Protein AF-0000000084983631 (afdb_homodimer)

Structure (mmCIF, N/CA/C/O backbone):
data_AF-0000000084983631-model_v1
#
loop_
_entity.id
_entity.type
_entity.pdbx_description
1 polymer 'LysR substrate binding domain protein'
#
loop_
_atom_site.group_PDB
_atom_site.id
_atom_site.type_symbol
_atom_site.label_atom_id
_atom_site.label_alt_id
_atom_site.label_comp_id
_atom_site.label_asym_id
_atom_site.label_entity_id
_atom_site.label_seq_id
_atom_site.pdbx_PDB_ins_code
_atom_site.Cartn_x
_atom_site.Cartn_y
_atom_site.Cartn_z
_atom_site.occupancy
_atom_site.B_iso_or_equiv
_atom_site.auth_seq_id
_atom_site.auth_comp_id
_atom_site.auth_asym_id
_atom_site.auth_atom_id
_atom_site.pdbx_PDB_model_num
ATOM 1 N N . MET A 1 1 ? 26.094 6.797 40.906 1 25.67 1 MET A N 1
ATOM 2 C CA . MET A 1 1 ? 25.297 5.855 40.125 1 25.67 1 MET A CA 1
ATOM 3 C C . MET A 1 1 ? 25.688 5.914 38.656 1 25.67 1 MET A C 1
ATOM 5 O O . MET A 1 1 ? 25.719 6.992 38.062 1 25.67 1 MET A O 1
ATOM 9 N N . THR A 1 2 ? 26.453 5.027 38.125 1 29.31 2 THR A N 1
ATOM 10 C CA . THR A 1 2 ? 27.047 4.898 36.812 1 29.31 2 THR A CA 1
ATOM 11 C C . THR A 1 2 ? 25.953 4.863 35.719 1 29.31 2 THR A C 1
ATOM 13 O O . THR A 1 2 ? 25.047 4.035 35.781 1 29.31 2 THR A O 1
ATOM 16 N N . GLN A 1 3 ? 25.594 6.031 35.375 1 38.25 3 GLN A N 1
ATOM 17 C CA . GLN A 1 3 ? 24.562 6.105 34.312 1 38.25 3 GLN A CA 1
ATOM 18 C C . GLN A 1 3 ? 24.781 5.035 33.25 1 38.25 3 GLN A C 1
ATOM 20 O O . GLN A 1 3 ? 25.922 4.801 32.844 1 38.25 3 GLN A O 1
ATOM 25 N N . PRO A 1 4 ? 23.859 4.098 33.125 1 42.88 4 PRO A N 1
ATOM 26 C CA . PRO A 1 4 ? 24.047 3.035 32.125 1 42.88 4 PRO A CA 1
ATOM 27 C C . PRO A 1 4 ? 24.625 3.549 30.812 1 42.88 4 PRO A C 1
ATOM 29 O O . PRO A 1 4 ? 24.406 4.707 30.453 1 42.88 4 PRO A O 1
ATOM 32 N N . PRO A 1 5 ? 25.578 2.789 30.281 1 44.34 5 PRO A N 1
ATOM 33 C CA . PRO A 1 5 ? 26.344 3.15 29.078 1 44.34 5 PRO A CA 1
ATOM 34 C C . PRO A 1 5 ? 25.469 3.754 27.984 1 44.34 5 PRO A C 1
ATOM 36 O O . PRO A 1 5 ? 25.875 4.715 27.312 1 44.34 5 PRO A O 1
ATOM 39 N N . LEU A 1 6 ? 24.344 3.23 27.828 1 42 6 LEU A N 1
ATOM 40 C CA . LEU A 1 6 ? 23.484 3.77 26.797 1 42 6 LEU A CA 1
ATOM 41 C C . LEU A 1 6 ? 23.047 5.195 27.125 1 42 6 LEU A C 1
ATOM 43 O O . LEU A 1 6 ? 23.016 6.059 26.25 1 42 6 LEU A O 1
ATOM 47 N N . SER A 1 7 ? 22.719 5.398 28.344 1 44.88 7 SER A N 1
ATOM 48 C CA . SER A 1 7 ? 22.312 6.734 28.766 1 44.88 7 SER A CA 1
ATOM 49 C C . SER A 1 7 ? 23.438 7.742 28.578 1 44.88 7 SER A C 1
ATOM 51 O O . SER A 1 7 ? 23.203 8.859 28.109 1 44.88 7 SER A O 1
ATOM 53 N N . ARG A 1 8 ? 24.594 7.387 28.906 1 49.16 8 ARG A N 1
ATOM 54 C CA . ARG A 1 8 ? 25.766 8.242 28.719 1 49.16 8 ARG A CA 1
ATOM 55 C C . ARG A 1 8 ? 26.047 8.484 27.234 1 49.16 8 ARG A C 1
ATOM 57 O O . ARG A 1 8 ? 26.359 9.602 26.828 1 49.16 8 ARG A O 1
ATOM 64 N N . GLN A 1 9 ? 25.922 7.484 26.562 1 46.5 9 GLN A N 1
ATOM 65 C CA . GLN A 1 9 ? 26.141 7.613 25.125 1 46.5 9 GLN A CA 1
ATOM 66 C C . GLN A 1 9 ? 25.109 8.547 24.484 1 46.5 9 GLN A C 1
ATOM 68 O O . GLN A 1 9 ? 25.453 9.344 23.609 1 46.5 9 GLN A O 1
ATOM 73 N N . LEU A 1 10 ? 23.953 8.391 24.938 1 49.41 10 LEU A N 1
ATOM 74 C CA . LEU A 1 10 ? 22.922 9.281 24.438 1 49.41 10 LEU A CA 1
ATOM 75 C C . LEU A 1 10 ? 23.156 10.719 24.875 1 49.41 10 LEU A C 1
ATOM 77 O O . LEU A 1 10 ? 22.938 11.656 24.109 1 49.41 10 LEU A O 1
ATOM 81 N N . LYS A 1 11 ? 23.578 10.797 26.109 1 55.84 11 LYS A N 1
ATOM 82 C CA . LYS A 1 11 ? 23.953 12.125 26.609 1 55.84 11 LYS A CA 1
ATOM 83 C C . LYS A 1 11 ? 25.125 12.695 25.828 1 55.84 11 LYS A C 1
ATOM 85 O O . LYS A 1 11 ? 25.156 13.883 25.516 1 55.84 11 LYS A O 1
ATOM 90 N N . ASP A 1 12 ? 26.047 11.867 25.625 1 52.22 12 ASP A N 1
ATOM 91 C CA . ASP A 1 12 ? 27.188 12.289 24.797 1 52.22 12 ASP A CA 1
ATOM 92 C C . ASP A 1 12 ? 26.734 12.68 23.391 1 52.22 12 ASP A C 1
ATOM 94 O O . ASP A 1 12 ? 27.219 13.664 22.828 1 52.22 12 ASP A O 1
ATOM 98 N N . LEU A 1 13 ? 25.859 11.906 22.891 1 48.16 13 LEU A N 1
ATOM 99 C CA . LEU A 1 13 ? 25.297 12.242 21.578 1 48.16 13 LEU A CA 1
ATOM 100 C C . LEU A 1 13 ? 24.516 13.547 21.641 1 48.16 13 LEU A C 1
ATOM 102 O O . LEU A 1 13 ? 24.609 14.383 20.734 1 48.16 13 LEU A O 1
ATOM 106 N N . GLU A 1 14 ? 23.766 13.68 22.719 1 54.22 14 GLU A N 1
ATOM 107 C CA . GLU A 1 14 ? 23.047 14.938 22.906 1 54.22 14 GLU A CA 1
ATOM 108 C C . GLU A 1 14 ? 24.016 16.109 22.984 1 54.22 14 GLU A C 1
ATOM 110 O O . GLU A 1 14 ? 23.766 17.172 22.406 1 54.22 14 GLU A O 1
ATOM 115 N N . ASN A 1 15 ? 25.078 15.914 23.672 1 54.97 15 ASN A N 1
ATOM 116 C CA . ASN A 1 15 ? 26.109 16.938 23.781 1 54.97 15 ASN A CA 1
ATOM 117 C C . ASN A 1 15 ? 26.766 17.203 22.422 1 54.97 15 ASN A C 1
ATOM 119 O O . ASN A 1 15 ? 27.031 18.359 22.078 1 54.97 15 ASN A O 1
ATOM 123 N N . GLU A 1 16 ? 26.906 16.203 21.844 1 48.66 16 GLU A N 1
ATOM 124 C CA . GLU A 1 16 ? 27.562 16.328 20.547 1 48.66 16 GLU A CA 1
ATOM 125 C C . GLU A 1 16 ? 26.672 17.031 19.531 1 48.66 16 GLU A C 1
ATOM 127 O O . GLU A 1 16 ? 27.156 17.828 18.719 1 48.66 16 GLU A O 1
ATOM 132 N N . VAL A 1 17 ? 25.438 16.734 19.656 1 47.69 17 VAL A N 1
ATOM 133 C CA . VAL A 1 17 ? 24.531 17.297 18.672 1 47.69 17 VAL A CA 1
ATOM 134 C C . VAL A 1 17 ? 23.922 18.594 19.188 1 47.69 17 VAL A C 1
ATOM 136 O O . VAL A 1 17 ? 23.359 19.375 18.422 1 47.69 17 VAL A O 1
ATOM 139 N N . GLY A 1 18 ? 24.25 18.875 20.453 1 50.62 18 GLY A N 1
ATOM 140 C CA . GLY A 1 18 ? 23.797 20.094 21.094 1 50.62 18 GLY A CA 1
ATOM 141 C C . GLY A 1 18 ? 22.281 20.141 21.281 1 50.62 18 GLY A C 1
ATOM 142 O O . GLY A 1 18 ? 21.688 21.219 21.344 1 50.62 18 GLY A O 1
ATOM 143 N N . LYS A 1 19 ? 21.719 19.062 21.016 1 52.47 19 LYS A N 1
ATOM 144 C CA . LYS A 1 19 ? 20.266 18.969 21.188 1 52.47 19 LYS A CA 1
ATOM 145 C C . LYS A 1 19 ? 19.906 17.844 22.172 1 52.47 19 LYS A C 1
ATOM 147 O O . LYS A 1 19 ? 20.594 16.828 22.234 1 52.47 19 LYS A O 1
ATOM 152 N N . GLN A 1 20 ? 19 18.266 23.031 1 55.25 20 GLN A N 1
ATOM 153 C CA . GLN A 1 20 ? 18.438 17.219 23.891 1 55.25 20 GLN A CA 1
ATOM 154 C C . GLN A 1 20 ? 17.625 16.219 23.078 1 55.25 20 GLN A C 1
ATOM 156 O O . GLN A 1 20 ? 16.781 16.625 22.266 1 55.25 20 GLN A O 1
ATOM 161 N N . LEU A 1 21 ? 18.031 15.008 23.047 1 50.16 21 LEU A N 1
ATOM 162 C CA . LEU A 1 21 ? 17.391 13.953 22.266 1 50.16 21 LEU A CA 1
ATOM 163 C C . LEU A 1 21 ? 16.359 13.195 23.109 1 50.16 21 LEU A C 1
ATOM 165 O O . LEU A 1 21 ? 15.43 12.602 22.562 1 50.16 21 LEU A O 1
ATOM 169 N N . LEU A 1 22 ? 16.641 13.281 24.438 1 52.72 22 LEU A N 1
ATOM 170 C CA . LEU A 1 22 ? 15.758 12.602 25.391 1 52.72 22 LEU A CA 1
ATOM 171 C C . LEU A 1 22 ? 15.242 13.562 26.453 1 52.72 22 LEU A C 1
ATOM 173 O O . LEU A 1 22 ? 15.977 14.453 26.891 1 52.72 22 LEU A O 1
ATOM 177 N N . ILE A 1 23 ? 13.914 13.664 26.594 1 52.19 23 ILE A N 1
ATOM 178 C CA . ILE A 1 23 ? 13.391 14.32 27.797 1 52.19 23 ILE A CA 1
ATOM 179 C C . ILE A 1 23 ? 13.25 13.305 28.922 1 52.19 23 ILE A C 1
ATOM 181 O O . ILE A 1 23 ? 12.578 12.281 28.766 1 52.19 23 ILE A O 1
ATOM 185 N N . ARG A 1 24 ? 14.211 13.367 29.75 1 45.34 24 ARG A N 1
ATOM 186 C CA . ARG A 1 24 ? 14.234 12.461 30.891 1 45.34 24 ARG A CA 1
ATOM 187 C C . ARG A 1 24 ? 13.328 12.977 32 1 45.34 24 ARG A C 1
ATOM 189 O O . ARG A 1 24 ? 13.477 14.117 32.469 1 45.34 24 ARG A O 1
ATOM 196 N N . GLY A 1 25 ? 12.102 12.633 31.922 1 45.28 25 GLY A N 1
ATOM 197 C CA . GLY A 1 25 ? 11.32 12.867 33.125 1 45.28 25 GLY A CA 1
ATOM 198 C C . GLY A 1 25 ? 11.539 11.797 34.188 1 45.28 25 GLY A C 1
ATOM 199 O O . GLY A 1 25 ? 12.297 10.852 33.969 1 45.28 25 GLY A O 1
ATOM 200 N N . SER A 1 26 ? 11.141 11.945 35.469 1 47.62 26 SER A N 1
ATOM 201 C CA . SER A 1 26 ? 11.328 11.039 36.594 1 47.62 26 SER A CA 1
ATOM 202 C C . SER A 1 26 ? 11 9.602 36.219 1 47.62 26 SER A C 1
ATOM 204 O O . SER A 1 26 ? 11.656 8.664 36.688 1 47.62 26 SER A O 1
ATOM 206 N N . LYS A 1 27 ? 9.945 9.234 35.438 1 44.19 27 LYS A N 1
ATOM 207 C CA . LYS A 1 27 ? 9.484 7.871 35.188 1 44.19 27 LYS A CA 1
ATOM 208 C C . LYS A 1 27 ? 9.484 7.543 33.719 1 44.19 27 LYS A C 1
ATOM 210 O O . LYS A 1 27 ? 9.297 6.391 33.312 1 44.19 27 LYS A O 1
ATOM 215 N N . LYS A 1 28 ? 9.492 8.43 32.844 1 40.28 28 LYS A N 1
ATOM 216 C CA . LYS A 1 28 ? 9.352 8.055 31.453 1 40.28 28 LYS A CA 1
ATOM 217 C C . LYS A 1 28 ? 10.312 8.836 30.578 1 40.28 28 LYS A C 1
ATOM 219 O O . LYS A 1 28 ? 10.469 10.055 30.734 1 40.28 28 LYS A O 1
ATOM 224 N N . VAL A 1 29 ? 11.297 8.078 29.906 1 43.5 29 VAL A N 1
ATOM 225 C CA . VAL A 1 29 ? 12.219 8.672 28.938 1 43.5 29 VAL A CA 1
ATOM 226 C C . VAL A 1 29 ? 11.531 8.805 27.578 1 43.5 29 VAL A C 1
ATOM 228 O O . VAL A 1 29 ? 11.039 7.824 27.031 1 43.5 29 VAL A O 1
ATOM 231 N N . THR A 1 30 ? 11.094 10.023 27.297 1 45.41 30 THR A N 1
ATOM 232 C CA . THR A 1 30 ? 10.469 10.273 26.016 1 45.41 30 THR A CA 1
ATOM 233 C C . THR A 1 30 ? 11.438 10.977 25.062 1 45.41 30 THR A C 1
ATOM 235 O O . THR A 1 30 ? 12.297 11.742 25.5 1 45.41 30 THR A O 1
ATOM 238 N N . LEU A 1 31 ? 11.547 10.539 23.781 1 45.53 31 LEU A N 1
ATOM 239 C CA . LEU A 1 31 ? 12.406 11.188 22.797 1 45.53 31 LEU A CA 1
ATOM 240 C C . LEU A 1 31 ? 11.898 12.586 22.484 1 45.53 31 LEU A C 1
ATOM 242 O O . LEU A 1 31 ? 10.688 12.82 22.406 1 45.53 31 LEU A O 1
ATOM 246 N N . THR A 1 32 ? 12.789 13.539 22.484 1 46.69 32 THR A N 1
ATOM 247 C CA . THR A 1 32 ? 12.484 14.859 21.938 1 46.69 32 THR A CA 1
ATOM 248 C C . THR A 1 32 ? 12.289 14.781 20.438 1 46.69 32 THR A C 1
ATOM 250 O O . THR A 1 32 ? 12.453 13.719 19.828 1 46.69 32 THR A O 1
ATOM 253 N N . GLU A 1 33 ? 11.828 15.797 19.734 1 45.44 33 GLU A N 1
ATOM 254 C CA . GLU A 1 33 ? 11.758 15.891 18.281 1 45.44 33 GLU A CA 1
ATOM 255 C C . GLU A 1 33 ? 13.102 15.547 17.641 1 45.44 33 GLU A C 1
ATOM 257 O O . GLU A 1 33 ? 13.156 14.852 16.625 1 45.44 33 GLU A O 1
ATOM 262 N N . ASP A 1 34 ? 14.109 16.109 18.234 1 47 34 ASP A N 1
ATOM 263 C CA . ASP A 1 34 ? 15.469 15.82 17.766 1 47 34 ASP A CA 1
ATOM 264 C C . ASP A 1 34 ? 15.828 14.352 18 1 47 34 ASP A C 1
ATOM 266 O O . ASP A 1 34 ? 16.516 13.742 17.188 1 47 34 ASP A O 1
ATOM 270 N N . GLY A 1 35 ? 15.375 13.883 19.047 1 44.78 35 GLY A N 1
ATOM 271 C CA . GLY A 1 35 ? 15.57 12.469 19.312 1 44.78 35 GLY A CA 1
ATOM 272 C C . GLY A 1 35 ? 14.883 11.562 18.312 1 44.78 35 GLY A C 1
ATOM 273 O O . GLY A 1 35 ? 15.453 10.562 17.875 1 44.78 35 GLY A O 1
ATOM 274 N N . MET A 1 36 ? 13.766 11.922 17.984 1 44.47 36 MET A N 1
ATOM 275 C CA . MET A 1 36 ? 13.023 11.172 16.969 1 44.47 36 MET A CA 1
ATOM 276 C C . MET A 1 36 ? 13.719 11.242 15.617 1 44.47 36 MET A C 1
ATOM 278 O O . MET A 1 36 ? 13.781 10.242 14.898 1 44.47 36 MET A O 1
ATOM 282 N N . LEU A 1 37 ? 14.18 12.383 15.281 1 47 37 LEU A N 1
ATOM 283 C CA . LEU A 1 37 ? 14.961 12.555 14.062 1 47 37 LEU A CA 1
ATOM 284 C C . LEU A 1 37 ? 16.203 11.672 14.086 1 47 37 LEU A C 1
ATOM 286 O O . LEU A 1 37 ? 16.531 11.016 13.094 1 47 37 LEU A O 1
ATOM 290 N N . LEU A 1 38 ? 16.797 11.672 15.211 1 45.62 38 LEU A N 1
ATOM 291 C CA . LEU A 1 38 ? 17.984 10.836 15.359 1 45.62 38 LEU A CA 1
ATOM 292 C C . LEU A 1 38 ? 17.625 9.359 15.195 1 45.62 38 LEU A C 1
ATOM 294 O O . LEU A 1 38 ? 18.359 8.609 14.539 1 45.62 38 LEU A O 1
ATOM 298 N N . ARG A 1 39 ? 16.578 8.977 15.797 1 43.78 39 ARG A N 1
ATOM 299 C CA . ARG A 1 39 ? 16.125 7.594 15.656 1 43.78 39 ARG A CA 1
ATOM 300 C C . ARG A 1 39 ? 15.852 7.246 14.203 1 43.78 39 ARG A C 1
ATOM 302 O O . ARG A 1 39 ? 16.312 6.211 13.711 1 43.78 39 ARG A O 1
ATOM 309 N N . LYS A 1 40 ? 15.125 8.094 13.602 1 48.56 40 LYS A N 1
ATOM 310 C CA . LYS A 1 40 ? 14.844 7.883 12.188 1 48.56 40 LYS A CA 1
ATOM 311 C C . LYS A 1 40 ? 16.141 7.762 11.383 1 48.56 40 LYS A C 1
ATOM 313 O O . LYS A 1 40 ? 16.281 6.848 10.57 1 48.56 40 LYS A O 1
ATOM 318 N N . ARG A 1 41 ? 17 8.68 11.555 1 47.66 41 ARG A N 1
ATOM 319 C CA . ARG A 1 41 ? 18.266 8.68 10.836 1 47.66 41 ARG A CA 1
ATOM 320 C C . ARG A 1 41 ? 19.094 7.441 11.188 1 47.66 41 ARG A C 1
ATOM 322 O O . ARG A 1 41 ? 19.734 6.855 10.32 1 47.66 41 ARG A O 1
ATOM 329 N N . ALA A 1 42 ? 19 7.152 12.469 1 46.81 42 ALA A N 1
ATOM 330 C CA . ALA A 1 42 ? 19.703 5.953 12.898 1 46.81 42 ALA A CA 1
ATOM 331 C C . ALA A 1 42 ? 19.156 4.711 12.211 1 46.81 42 ALA A C 1
ATOM 333 O O . ALA A 1 42 ? 19.922 3.854 11.758 1 46.81 42 ALA A O 1
ATOM 334 N N . GLU A 1 43 ? 17.859 4.75 12.07 1 47.91 43 GLU A N 1
ATOM 335 C CA . GLU A 1 43 ? 17.219 3.623 11.391 1 47.91 43 GLU A CA 1
ATOM 336 C C . GLU A 1 43 ? 17.625 3.572 9.914 1 47.91 43 GLU A C 1
ATOM 338 O O . GLU A 1 43 ? 17.906 2.5 9.383 1 47.91 43 GLU A O 1
ATOM 343 N N . GLU A 1 44 ? 17.625 4.656 9.352 1 52.53 44 GLU A N 1
ATOM 344 C CA . GLU A 1 44 ? 18.062 4.738 7.969 1 52.53 44 GLU A CA 1
ATOM 345 C C . GLU A 1 44 ? 19.531 4.301 7.832 1 52.53 44 GLU A C 1
ATOM 347 O O . GLU A 1 44 ? 19.875 3.584 6.895 1 52.53 44 GLU A O 1
ATOM 352 N N . MET A 1 45 ? 20.297 4.766 8.758 1 47.56 45 MET A N 1
ATOM 353 C CA . MET A 1 45 ? 21.719 4.395 8.75 1 47.56 45 MET A CA 1
ATOM 354 C C . MET A 1 45 ? 21.875 2.891 8.938 1 47.56 45 MET A C 1
ATOM 356 O O . MET A 1 45 ? 22.703 2.266 8.258 1 47.56 45 MET A O 1
ATOM 360 N N . ILE A 1 46 ? 21.062 2.453 9.852 1 46.91 46 ILE A N 1
ATOM 361 C CA . ILE A 1 46 ? 21.141 1.018 10.094 1 46.91 46 ILE A CA 1
ATOM 362 C C . ILE A 1 46 ? 20.719 0.257 8.844 1 46.91 46 ILE A C 1
ATOM 364 O O . ILE A 1 46 ? 21.359 -0.712 8.445 1 46.91 46 ILE A O 1
ATOM 368 N N . ALA A 1 47 ? 19.672 0.721 8.25 1 50.19 47 ALA A N 1
ATOM 369 C CA . ALA A 1 47 ? 19.203 0.082 7.023 1 50.19 47 ALA A CA 1
ATOM 370 C C . ALA A 1 47 ? 20.266 0.16 5.93 1 50.19 47 ALA A C 1
ATOM 372 O O . ALA A 1 47 ? 20.5 -0.815 5.211 1 50.19 47 ALA A O 1
ATOM 373 N N . LEU A 1 48 ? 20.859 1.263 5.875 1 51.12 48 LEU A N 1
ATOM 374 C CA . LEU A 1 48 ? 21.922 1.444 4.887 1 51.12 48 LEU A CA 1
ATOM 375 C C . LEU A 1 48 ? 23.125 0.555 5.203 1 51.12 48 LEU A C 1
ATOM 377 O O . LEU A 1 48 ? 23.719 -0.021 4.301 1 51.12 48 LEU A O 1
ATOM 381 N N . MET A 1 49 ? 23.406 0.481 6.48 1 46.84 49 MET A N 1
ATOM 382 C CA . MET A 1 49 ? 24.516 -0.378 6.902 1 46.84 49 MET A CA 1
ATOM 383 C C . MET A 1 49 ? 24.219 -1.84 6.582 1 46.84 49 MET A C 1
ATOM 385 O O . MET A 1 49 ? 25.094 -2.566 6.109 1 46.84 49 MET A O 1
ATOM 389 N N . GLU A 1 50 ? 23 -2.172 6.891 1 51.59 50 GLU A N 1
ATOM 390 C CA . GLU A 1 50 ? 22.625 -3.555 6.609 1 51.59 50 GLU A CA 1
ATOM 391 C C . GLU A 1 50 ? 22.672 -3.848 5.113 1 51.59 50 GLU A C 1
ATOM 393 O O . GLU A 1 50 ? 23.141 -4.91 4.699 1 51.59 50 GLU A O 1
ATOM 398 N N . LYS A 1 51 ? 22.234 -2.977 4.414 1 53.88 51 L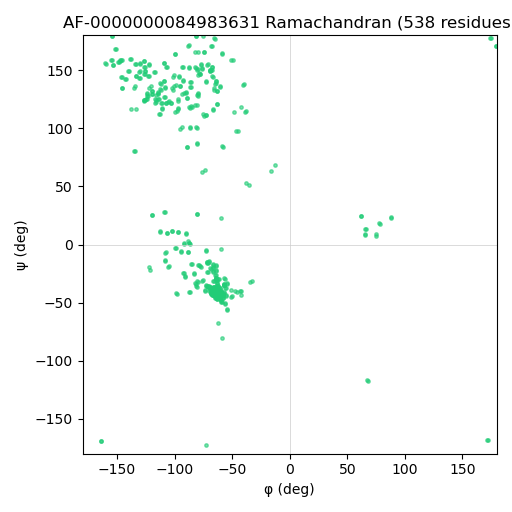YS A N 1
ATOM 399 C CA . LYS A 1 51 ? 22.297 -3.115 2.963 1 53.88 51 LYS A CA 1
ATOM 400 C C . LYS A 1 51 ? 23.75 -3.205 2.488 1 53.88 51 LYS A C 1
ATOM 402 O O . LYS A 1 51 ? 24.078 -4.051 1.652 1 53.88 51 LYS A O 1
ATOM 407 N N . THR A 1 52 ? 24.578 -2.385 3.043 1 49.38 52 THR A N 1
ATOM 408 C CA . THR A 1 52 ? 25.984 -2.363 2.668 1 49.38 52 THR A CA 1
ATOM 409 C C . THR A 1 52 ? 26.656 -3.682 3.029 1 49.38 52 THR A C 1
ATOM 411 O O . THR A 1 52 ? 27.438 -4.227 2.24 1 49.38 52 THR A O 1
ATOM 414 N N . LYS A 1 53 ? 26.375 -4.109 4.242 1 52.34 53 LYS A N 1
ATOM 415 C CA . LYS A 1 53 ? 26.922 -5.387 4.668 1 52.34 53 LYS A CA 1
ATOM 416 C C . LYS A 1 53 ? 26.547 -6.504 3.705 1 52.34 53 LYS A C 1
ATOM 418 O O . LYS A 1 53 ? 27.375 -7.34 3.352 1 52.34 53 LYS A O 1
ATOM 423 N N . SER A 1 54 ? 25.328 -6.5 3.318 1 55.56 54 SER A N 1
ATOM 424 C CA . SER A 1 54 ? 24.844 -7.52 2.395 1 55.56 54 SER A CA 1
ATOM 425 C C . SER A 1 54 ? 25.547 -7.434 1.049 1 55.56 54 SER A C 1
ATOM 427 O O . SER A 1 54 ? 25.828 -8.453 0.42 1 55.56 54 SER A O 1
ATOM 429 N N . GLU A 1 55 ? 25.844 -6.316 0.673 1 54.34 55 GLU A N 1
ATOM 430 C CA . GLU A 1 55 ? 26.5 -6.086 -0.604 1 54.34 55 GLU A CA 1
ATOM 431 C C . GLU A 1 55 ? 27.953 -6.57 -0.562 1 54.34 55 GLU A C 1
ATOM 433 O O . GLU A 1 55 ? 28.5 -7.023 -1.575 1 54.34 55 GLU A O 1
ATOM 438 N N . LEU A 1 56 ? 28.578 -6.406 0.543 1 50.19 56 LEU A N 1
ATOM 439 C CA . LEU A 1 56 ? 29.984 -6.742 0.684 1 50.19 56 LEU A CA 1
ATOM 440 C C . LEU A 1 56 ? 30.172 -8.234 0.927 1 50.19 56 LEU A C 1
ATOM 442 O O . LEU A 1 56 ? 31.219 -8.797 0.615 1 50.19 56 LEU A O 1
ATOM 446 N N . SER A 1 57 ? 29.297 -8.805 1.586 1 48.78 57 SER A N 1
ATOM 447 C CA . SER A 1 57 ? 29.438 -10.211 1.932 1 48.78 57 SER A CA 1
ATOM 448 C C . SER A 1 57 ? 29.297 -11.102 0.7 1 48.78 57 SER A C 1
ATOM 450 O O . SER A 1 57 ? 29.578 -12.297 0.756 1 48.78 57 SER A O 1
ATOM 452 N N . SER A 1 58 ? 28.812 -10.664 -0.406 1 47.16 58 SER A N 1
ATOM 453 C CA . SER A 1 58 ? 28.609 -11.508 -1.577 1 47.16 58 SER A CA 1
ATOM 454 C C . SER A 1 58 ? 29.938 -11.844 -2.262 1 47.16 58 SER A C 1
ATOM 456 O O . SER A 1 58 ? 30.5 -11 -2.963 1 47.16 58 SER A O 1
ATOM 458 N N . SER A 1 59 ? 30.781 -12.547 -1.563 1 40.72 59 SER A N 1
ATOM 459 C CA . SER A 1 59 ? 32.031 -12.969 -2.158 1 40.72 59 SER A CA 1
ATOM 460 C C . SER A 1 59 ? 31.812 -13.828 -3.4 1 40.72 59 SER A C 1
ATOM 462 O O . SER A 1 59 ? 32.531 -13.703 -4.391 1 40.72 59 SER A O 1
ATOM 464 N N . ASP A 1 60 ? 31.5 -15.242 -3.197 1 44.72 60 ASP A N 1
ATOM 465 C CA . ASP A 1 60 ? 31.828 -16.375 -4.043 1 44.72 60 ASP A CA 1
ATOM 466 C C . ASP A 1 60 ? 30.984 -16.391 -5.312 1 44.72 60 ASP A C 1
ATOM 468 O O . ASP A 1 60 ? 30.062 -15.594 -5.453 1 44.72 60 ASP A O 1
ATOM 472 N N . GLU A 1 61 ? 31.094 -17.594 -6.176 1 50.34 61 GLU A N 1
ATOM 473 C CA . GLU A 1 61 ? 30.625 -18.031 -7.488 1 50.34 61 GLU A CA 1
ATOM 474 C C . GLU A 1 61 ? 29.125 -17.828 -7.648 1 50.34 61 GLU A C 1
ATOM 476 O O . GLU A 1 61 ? 28.656 -17.547 -8.75 1 50.34 61 GLU A O 1
ATOM 481 N N . ASN A 1 62 ? 28.328 -18.078 -6.59 1 52.69 62 ASN A N 1
ATOM 482 C CA . ASN A 1 62 ? 26.875 -17.922 -6.688 1 52.69 62 ASN A CA 1
ATOM 483 C C . ASN A 1 62 ? 26.422 -16.562 -6.199 1 52.69 62 ASN A C 1
ATOM 485 O O . ASN A 1 62 ? 26.672 -16.188 -5.047 1 52.69 62 ASN A O 1
ATOM 489 N N . ILE A 1 63 ? 26.203 -15.734 -7.176 1 56.56 63 ILE A N 1
ATOM 490 C CA . ILE A 1 63 ? 25.734 -14.391 -6.828 1 56.56 63 ILE A CA 1
ATOM 491 C C . ILE A 1 63 ? 24.641 -14.484 -5.777 1 56.56 63 ILE A C 1
ATOM 493 O O . ILE A 1 63 ? 23.609 -15.133 -5.996 1 56.56 63 ILE A O 1
ATOM 497 N N . SER A 1 64 ? 24.953 -14.32 -4.555 1 65.44 64 SER A N 1
ATOM 498 C CA . SER A 1 64 ? 24 -14.141 -3.459 1 65.44 64 SER A CA 1
ATOM 499 C C . SER A 1 64 ? 23.875 -12.664 -3.082 1 65.44 64 SER A C 1
ATOM 501 O O . SER A 1 64 ? 24.734 -11.852 -3.426 1 65.44 64 SER A O 1
ATOM 503 N N . GLY A 1 65 ? 22.594 -12.281 -2.883 1 82.62 65 GLY A N 1
ATOM 504 C CA . GLY A 1 65 ? 22.438 -10.906 -2.43 1 82.62 65 GLY A CA 1
ATOM 505 C C . GLY A 1 65 ? 21 -10.469 -2.326 1 82.62 65 GLY A C 1
ATOM 506 O O . GLY A 1 65 ? 20.078 -11.281 -2.473 1 82.62 65 GLY A O 1
ATOM 507 N N . GLU A 1 66 ? 20.891 -9.32 -1.897 1 89.5 66 GLU A N 1
ATOM 508 C CA . GLU A 1 66 ? 19.594 -8.703 -1.664 1 89.5 66 GLU A CA 1
ATOM 509 C C . GLU A 1 66 ? 19.328 -7.57 -2.648 1 89.5 66 GLU A C 1
ATOM 511 O O . GLU A 1 66 ? 20.234 -6.801 -2.975 1 89.5 66 GLU A O 1
ATOM 516 N N . ILE A 1 67 ? 18.141 -7.602 -3.203 1 93.5 67 ILE A N 1
ATOM 517 C CA . ILE A 1 67 ? 17.688 -6.512 -4.062 1 93.5 67 ILE A CA 1
ATOM 518 C C . ILE A 1 67 ? 16.516 -5.785 -3.408 1 93.5 67 ILE A C 1
ATOM 520 O O . ILE A 1 67 ? 15.523 -6.41 -3.023 1 93.5 67 ILE A O 1
ATOM 524 N N . TYR A 1 68 ? 16.625 -4.484 -3.242 1 94.12 68 TYR A N 1
ATOM 525 C CA . TYR A 1 68 ? 15.594 -3.646 -2.643 1 94.12 68 TYR A CA 1
ATOM 526 C C . TYR A 1 68 ? 14.836 -2.867 -3.711 1 94.12 68 TYR A C 1
ATOM 528 O O . TYR A 1 68 ? 15.422 -2.066 -4.441 1 94.12 68 TYR A O 1
ATOM 536 N N . MET A 1 69 ? 13.5 -3.082 -3.746 1 96.81 69 MET A N 1
ATOM 537 C CA . MET A 1 69 ? 12.688 -2.479 -4.797 1 96.81 69 MET A CA 1
ATOM 538 C C . MET A 1 69 ? 11.523 -1.697 -4.199 1 96.81 69 MET A C 1
ATOM 540 O O . MET A 1 69 ? 10.781 -2.221 -3.363 1 96.81 69 MET A O 1
ATOM 544 N N . GLY A 1 70 ? 11.422 -0.457 -4.531 1 97.44 70 GLY A N 1
ATOM 545 C CA . GLY A 1 70 ? 10.211 0.315 -4.293 1 97.44 70 GLY A CA 1
ATOM 546 C C . GLY A 1 70 ? 9.289 0.366 -5.492 1 97.44 70 GLY A C 1
ATOM 547 O O . GLY A 1 70 ? 9.742 0.557 -6.625 1 97.44 70 GLY A O 1
ATOM 548 N N . SER A 1 71 ? 8.031 0.193 -5.223 1 96.94 71 SER A N 1
ATOM 549 C CA . SER A 1 71 ? 7.121 0.125 -6.359 1 96.94 71 SER A CA 1
ATOM 550 C C . SER A 1 71 ? 5.77 0.747 -6.023 1 96.94 71 SER A C 1
ATOM 552 O O . SER A 1 71 ? 5.234 0.528 -4.934 1 96.94 71 SER A O 1
ATOM 554 N N . GLY A 1 72 ? 5.316 1.53 -6.945 1 95.38 72 GLY A N 1
ATOM 555 C CA . GLY A 1 72 ? 3.879 1.76 -6.922 1 95.38 72 GLY A CA 1
ATOM 556 C C . GLY A 1 72 ? 3.07 0.511 -7.223 1 95.38 72 GLY A C 1
ATOM 557 O O . GLY A 1 72 ? 3.631 -0.576 -7.371 1 95.38 72 GLY A O 1
ATOM 558 N N . GLU A 1 73 ? 1.822 0.677 -7.168 1 95.81 73 GLU A N 1
ATOM 559 C CA . GLU A 1 73 ? 0.959 -0.445 -7.523 1 95.81 73 GLU A CA 1
ATOM 560 C C . GLU A 1 73 ? 0.446 -0.314 -8.953 1 95.81 73 GLU A C 1
ATOM 562 O O . GLU A 1 73 ? -0.243 0.654 -9.289 1 95.81 73 GLU A O 1
ATOM 567 N N . THR A 1 74 ? 0.861 -1.185 -9.719 1 95.75 74 THR A N 1
ATOM 568 C CA . THR A 1 74 ? 0.54 -1.247 -11.141 1 95.75 74 THR A CA 1
ATOM 569 C C . THR A 1 74 ? 0.616 -2.684 -11.648 1 95.75 74 THR A C 1
ATOM 571 O O . THR A 1 74 ? 1.354 -3.504 -11.102 1 95.75 74 THR A O 1
ATOM 574 N N . GLU A 1 75 ? -0.102 -2.895 -12.664 1 93.19 75 GLU A N 1
ATOM 575 C CA . GLU A 1 75 ? -0.049 -4.227 -13.258 1 93.19 75 GLU A CA 1
ATOM 576 C C . GLU A 1 75 ? 1.343 -4.531 -13.812 1 93.19 75 GLU A C 1
ATOM 578 O O . GLU A 1 75 ? 1.723 -5.695 -13.938 1 93.19 75 GLU A O 1
ATOM 583 N N . ALA A 1 76 ? 2.074 -3.521 -14.086 1 93.44 76 ALA A N 1
ATOM 584 C CA . ALA A 1 76 ? 3.4 -3.658 -14.68 1 93.44 76 ALA A CA 1
ATOM 585 C C . ALA A 1 76 ? 4.355 -4.383 -13.734 1 93.44 76 ALA A C 1
ATOM 587 O O . ALA A 1 76 ? 5.418 -4.848 -14.156 1 93.44 76 ALA A O 1
ATOM 588 N N . VAL A 1 77 ? 4.047 -4.457 -12.5 1 95.94 77 VAL A N 1
ATOM 589 C CA . VAL A 1 77 ? 4.863 -5.18 -11.531 1 95.94 77 VAL A CA 1
ATOM 590 C C . VAL A 1 77 ? 5.031 -6.633 -11.977 1 95.94 77 VAL A C 1
ATOM 592 O O . VAL A 1 77 ? 6.07 -7.246 -11.734 1 95.94 77 VAL A O 1
ATOM 595 N N . SER A 1 78 ? 4.062 -7.145 -12.688 1 95.38 78 SER A N 1
ATOM 596 C CA . SER A 1 78 ? 4.141 -8.516 -13.18 1 95.38 78 SER A CA 1
ATOM 597 C C . SER A 1 78 ? 5.297 -8.688 -14.156 1 95.38 78 SER A C 1
ATOM 599 O O . SER A 1 78 ? 5.91 -9.75 -14.219 1 95.38 78 SER A O 1
ATOM 601 N N . THR A 1 79 ? 5.574 -7.66 -14.883 1 93.5 79 THR A N 1
ATOM 602 C CA . THR A 1 79 ? 6.695 -7.707 -15.812 1 93.5 79 THR A CA 1
ATOM 603 C C . THR A 1 79 ? 8.023 -7.785 -15.062 1 93.5 79 THR A C 1
ATOM 605 O O . THR A 1 79 ? 8.922 -8.531 -15.453 1 93.5 79 THR A O 1
ATOM 608 N N . ILE A 1 80 ? 8.094 -7.051 -14 1 94.94 80 ILE A N 1
ATOM 609 C CA . ILE A 1 80 ? 9.281 -7.062 -13.164 1 94.94 80 ILE A CA 1
ATOM 610 C C . ILE A 1 80 ? 9.406 -8.414 -12.461 1 94.94 80 ILE A C 1
ATOM 612 O O . ILE A 1 80 ? 10.5 -8.977 -12.359 1 94.94 80 ILE A O 1
ATOM 616 N N . ALA A 1 81 ? 8.297 -8.914 -12 1 96.5 81 ALA A N 1
ATOM 617 C CA . ALA A 1 81 ? 8.25 -10.211 -11.336 1 96.5 81 ALA A CA 1
ATOM 618 C C . ALA A 1 81 ? 8.719 -11.328 -12.273 1 96.5 81 ALA A C 1
ATOM 620 O O . ALA A 1 81 ? 9.398 -12.266 -11.836 1 96.5 81 ALA A O 1
ATOM 621 N N . LYS A 1 82 ? 8.367 -11.203 -13.492 1 94.75 82 LYS A N 1
ATOM 622 C CA . LYS A 1 82 ? 8.805 -12.18 -14.492 1 94.75 82 LYS A CA 1
ATOM 623 C C . LYS A 1 82 ? 10.328 -12.172 -14.633 1 94.75 82 LYS A C 1
ATOM 625 O O . LYS A 1 82 ? 10.953 -13.227 -14.703 1 94.75 82 LYS A O 1
ATOM 630 N N . VAL A 1 83 ? 10.875 -11 -14.695 1 94.19 83 VAL A N 1
ATOM 631 C CA . VAL A 1 83 ? 12.32 -10.867 -14.781 1 94.19 83 VAL A CA 1
ATOM 632 C C . VAL A 1 83 ? 12.977 -11.492 -13.555 1 94.19 83 VAL A C 1
ATOM 634 O O . VAL A 1 83 ? 13.945 -12.25 -13.672 1 94.19 83 VAL A O 1
ATOM 637 N N . ALA A 1 84 ? 12.438 -11.172 -12.375 1 95.62 84 ALA A N 1
ATOM 638 C CA . ALA A 1 84 ? 12.961 -11.719 -11.125 1 95.62 84 ALA A CA 1
ATOM 639 C C . ALA A 1 84 ? 12.875 -13.242 -11.125 1 95.62 84 ALA A C 1
ATOM 641 O O . ALA A 1 84 ? 13.805 -13.922 -10.664 1 95.62 84 ALA A O 1
ATOM 642 N N . LYS A 1 85 ? 11.773 -13.758 -11.633 1 94.94 85 LYS A N 1
ATOM 643 C CA . LYS A 1 85 ? 11.578 -15.203 -11.688 1 94.94 85 LYS A CA 1
ATOM 644 C C . LYS A 1 85 ? 12.625 -15.867 -12.578 1 94.94 85 LYS A C 1
ATOM 646 O O . LYS A 1 85 ? 13.195 -16.891 -12.211 1 94.94 85 LYS A O 1
ATOM 651 N N . ASN A 1 86 ? 12.898 -15.281 -13.68 1 92.5 86 ASN A N 1
ATOM 652 C CA . ASN A 1 86 ? 13.914 -15.805 -14.586 1 92.5 86 ASN A CA 1
ATOM 653 C C . ASN A 1 86 ? 15.297 -15.781 -13.953 1 92.5 86 ASN A C 1
ATOM 655 O O . ASN A 1 86 ? 16.078 -16.719 -14.125 1 92.5 86 ASN A O 1
ATOM 659 N N . LEU A 1 87 ? 15.578 -14.758 -13.281 1 92.12 87 LEU A N 1
ATOM 660 C CA . LEU A 1 87 ? 16.859 -14.633 -12.609 1 92.12 87 LEU A CA 1
ATOM 661 C C . LEU A 1 87 ? 17 -15.648 -11.477 1 92.12 87 LEU A C 1
ATOM 663 O O . LEU A 1 87 ? 18.094 -16.125 -11.18 1 92.12 87 LEU A O 1
ATOM 667 N N . GLN A 1 88 ? 15.93 -15.914 -10.781 1 89.5 88 GLN A N 1
ATOM 668 C CA . GLN A 1 88 ? 15.891 -16.859 -9.672 1 89.5 88 GLN A CA 1
ATOM 669 C C . GLN A 1 88 ? 16.359 -18.234 -10.109 1 89.5 88 GLN A C 1
ATOM 671 O O . GLN A 1 88 ? 17 -18.953 -9.328 1 89.5 88 GLN A O 1
ATOM 676 N N . LYS A 1 89 ? 16.062 -18.594 -11.32 1 87.94 89 LYS A N 1
ATOM 677 C CA . LYS A 1 89 ? 16.469 -19.891 -11.859 1 87.94 89 LYS A CA 1
ATOM 678 C C . LYS A 1 89 ? 18 -20.031 -11.875 1 87.94 89 LYS A C 1
ATOM 680 O O . LYS A 1 89 ? 18.531 -21.078 -11.523 1 87.94 89 LYS A O 1
ATOM 685 N N . ASP A 1 90 ? 18.625 -19 -12.211 1 87.25 90 ASP A N 1
ATOM 686 C CA . ASP A 1 90 ? 20.078 -19 -12.336 1 87.25 90 ASP A CA 1
ATOM 687 C C . ASP A 1 90 ? 20.734 -18.594 -11.016 1 87.25 90 ASP A C 1
ATOM 689 O O . ASP A 1 90 ? 21.875 -19 -10.742 1 87.25 90 ASP A O 1
ATOM 693 N N . HIS A 1 91 ? 19.984 -17.828 -10.289 1 89.06 91 HIS A N 1
ATOM 694 C CA . HIS A 1 91 ? 20.516 -17.328 -9.023 1 89.06 91 HIS A CA 1
ATOM 695 C C . HIS A 1 91 ? 19.484 -17.453 -7.91 1 89.06 91 HIS A C 1
ATOM 697 O O . HIS A 1 91 ? 18.922 -16.469 -7.449 1 89.06 91 HIS A O 1
ATOM 703 N N . PRO A 1 92 ? 19.359 -18.625 -7.352 1 86.94 92 PRO A N 1
ATOM 704 C CA . PRO A 1 92 ? 18.281 -18.922 -6.414 1 86.94 92 PRO A CA 1
ATOM 705 C C . PRO A 1 92 ? 18.469 -18.25 -5.055 1 86.94 92 PRO A C 1
ATOM 707 O O . PRO A 1 92 ? 17.547 -18.219 -4.238 1 86.94 92 PRO A O 1
ATOM 710 N N . PHE A 1 93 ? 19.625 -17.594 -4.883 1 87.06 93 PHE A N 1
ATOM 711 C CA . PHE A 1 93 ? 19.891 -17.078 -3.545 1 87.06 93 PHE A CA 1
ATOM 712 C C . PHE A 1 93 ? 19.734 -15.57 -3.506 1 87.06 93 PHE A C 1
ATOM 714 O O . PHE A 1 93 ? 20.047 -14.93 -2.5 1 87.06 93 PHE A O 1
ATOM 721 N N . ILE A 1 94 ? 19.203 -15.039 -4.586 1 90.94 94 ILE A N 1
ATOM 722 C CA . ILE A 1 94 ? 18.844 -13.625 -4.578 1 90.94 94 ILE A CA 1
ATOM 723 C C . ILE A 1 94 ? 17.5 -13.438 -3.857 1 90.94 94 ILE A C 1
ATOM 725 O O . ILE A 1 94 ? 16.547 -14.164 -4.121 1 90.94 94 ILE A O 1
ATOM 729 N N . ARG A 1 95 ? 17.5 -12.5 -2.936 1 93.44 95 ARG A N 1
ATOM 730 C CA . ARG A 1 95 ? 16.281 -12.172 -2.193 1 93.44 95 ARG A CA 1
ATOM 731 C C . ARG A 1 95 ? 15.789 -10.773 -2.543 1 93.44 95 ARG A C 1
ATOM 733 O O . ARG A 1 95 ? 16.594 -9.836 -2.65 1 93.44 95 ARG A O 1
ATOM 740 N N . TYR A 1 96 ? 14.516 -10.68 -2.684 1 96.5 96 TYR A N 1
ATOM 741 C CA . TYR A 1 96 ? 13.922 -9.391 -3.031 1 96.5 96 TYR A CA 1
ATOM 742 C C . TYR A 1 96 ? 13.172 -8.797 -1.844 1 96.5 96 TYR A C 1
ATOM 744 O O . TYR A 1 96 ? 12.469 -9.508 -1.129 1 96.5 96 TYR A O 1
ATOM 752 N N . HIS A 1 97 ? 13.391 -7.535 -1.623 1 95.5 97 HIS A N 1
ATOM 753 C CA . HIS A 1 97 ? 12.633 -6.762 -0.642 1 95.5 97 HIS A CA 1
ATOM 754 C C . HIS A 1 97 ? 11.773 -5.707 -1.318 1 95.5 97 HIS A C 1
ATOM 756 O O . HIS A 1 97 ? 12.289 -4.711 -1.835 1 95.5 97 HIS A O 1
ATOM 762 N N . ILE A 1 98 ? 10.469 -5.91 -1.238 1 97.31 98 ILE A N 1
ATOM 763 C CA . ILE A 1 98 ? 9.539 -5.094 -2.006 1 97.31 98 ILE A CA 1
ATOM 764 C C . ILE A 1 98 ? 8.844 -4.094 -1.082 1 97.31 98 ILE A C 1
ATOM 766 O O . ILE A 1 98 ? 8.203 -4.488 -0.105 1 97.31 98 ILE A O 1
ATOM 770 N N . TYR A 1 99 ? 8.961 -2.869 -1.411 1 95.88 99 TYR A N 1
ATOM 771 C CA . TYR A 1 99 ? 8.312 -1.791 -0.675 1 95.88 99 TYR A CA 1
ATOM 772 C C . TYR A 1 99 ? 7.285 -1.08 -1.545 1 95.88 99 TYR A C 1
ATOM 774 O O . TYR A 1 99 ? 7.594 -0.642 -2.654 1 95.88 99 TYR A O 1
ATOM 782 N N . SER A 1 100 ? 6.109 -0.967 -0.984 1 96.94 100 SER A N 1
ATOM 783 C CA . SER A 1 100 ? 5.043 -0.292 -1.714 1 96.94 100 SER A CA 1
ATOM 784 C C . SER A 1 100 ? 4.93 1.172 -1.302 1 96.94 100 SER A C 1
ATOM 786 O O . SER A 1 100 ? 5.102 1.506 -0.127 1 96.94 100 SER A O 1
ATOM 788 N N . GLY A 1 101 ? 4.613 1.983 -2.271 1 94.06 101 GLY A N 1
ATOM 789 C CA . GLY A 1 101 ? 4.398 3.391 -1.975 1 94.06 101 GLY A CA 1
ATOM 790 C C . GLY A 1 101 ? 4.055 4.215 -3.203 1 94.06 101 GLY A C 1
ATOM 791 O O . GLY A 1 101 ? 4.141 3.721 -4.328 1 94.06 101 GLY A O 1
ATOM 792 N N . ASP A 1 102 ? 3.691 5.398 -2.967 1 91.12 102 ASP A N 1
ATOM 793 C CA . ASP A 1 102 ? 3.508 6.316 -4.086 1 91.12 102 ASP A CA 1
ATOM 794 C C . ASP A 1 102 ? 4.844 6.906 -4.535 1 91.12 102 ASP A C 1
ATOM 796 O O . ASP A 1 102 ? 5.898 6.547 -4.008 1 91.12 102 ASP A O 1
ATOM 800 N N . ALA A 1 103 ? 4.801 7.727 -5.527 1 89.38 103 ALA A N 1
ATOM 801 C CA . ALA A 1 103 ? 6.023 8.242 -6.148 1 89.38 103 ALA A CA 1
ATOM 802 C C . ALA A 1 103 ? 6.875 9 -5.133 1 89.38 103 ALA A C 1
ATOM 804 O O . ALA A 1 103 ? 8.094 8.828 -5.09 1 89.38 103 ALA A O 1
ATOM 805 N N . GLU A 1 104 ? 6.246 9.773 -4.328 1 84.12 104 GLU A N 1
ATOM 806 C CA . GLU A 1 104 ? 6.969 10.562 -3.34 1 84.12 104 GLU A CA 1
ATOM 807 C C . GLU A 1 104 ? 7.734 9.672 -2.369 1 84.12 104 GLU A C 1
ATOM 809 O O . GLU A 1 104 ? 8.914 9.906 -2.1 1 84.12 104 GLU A O 1
ATOM 814 N N . HIS A 1 105 ? 7.078 8.695 -1.94 1 87.06 105 HIS A N 1
ATOM 815 C CA . HIS A 1 105 ? 7.672 7.762 -0.989 1 87.06 105 HIS A CA 1
ATOM 816 C C . HIS A 1 105 ? 8.82 6.98 -1.625 1 87.06 105 HIS A C 1
ATOM 818 O O . HIS A 1 105 ? 9.891 6.844 -1.028 1 87.06 105 HIS A O 1
ATOM 824 N N . ILE A 1 106 ? 8.617 6.551 -2.779 1 92.31 106 ILE A N 1
ATOM 825 C CA . ILE A 1 106 ? 9.609 5.734 -3.477 1 92.31 106 ILE A CA 1
ATOM 826 C C . ILE A 1 106 ? 10.836 6.582 -3.805 1 92.31 106 ILE A C 1
ATOM 828 O O . ILE A 1 106 ? 11.969 6.145 -3.604 1 92.31 106 ILE A O 1
ATOM 832 N N . ILE A 1 107 ? 10.625 7.777 -4.246 1 87.75 107 ILE A N 1
ATOM 833 C CA . ILE A 1 107 ? 11.711 8.68 -4.602 1 87.75 107 ILE A CA 1
ATOM 834 C C . ILE A 1 107 ? 12.539 9.008 -3.357 1 87.75 107 ILE A C 1
ATOM 836 O O . ILE A 1 107 ? 13.773 9.031 -3.41 1 87.75 107 ILE A O 1
ATOM 840 N N . ASP A 1 108 ? 11.82 9.219 -2.297 1 84.06 108 ASP A N 1
ATOM 841 C CA . ASP A 1 108 ? 12.5 9.484 -1.032 1 84.06 108 ASP A CA 1
ATOM 842 C C . ASP A 1 108 ? 13.43 8.336 -0.653 1 84.06 108 ASP A C 1
ATOM 844 O O . ASP A 1 108 ? 14.578 8.555 -0.266 1 84.06 108 ASP A O 1
ATOM 848 N N . ARG A 1 109 ? 13.016 7.145 -0.78 1 86.75 109 ARG A N 1
ATOM 849 C CA . ARG A 1 109 ? 13.805 5.969 -0.442 1 86.75 109 ARG A CA 1
ATOM 850 C C . ARG A 1 109 ? 14.961 5.785 -1.417 1 86.75 109 ARG A C 1
ATOM 852 O O . ARG A 1 109 ? 16.062 5.387 -1.02 1 86.75 109 ARG A O 1
ATOM 859 N N . LEU A 1 110 ? 14.711 6.102 -2.643 1 87.19 110 LEU A N 1
ATOM 860 C CA . LEU A 1 110 ? 15.766 6.051 -3.654 1 87.19 110 LEU A CA 1
ATOM 861 C C . LEU A 1 110 ? 16.875 7.043 -3.332 1 87.19 110 LEU A C 1
ATOM 863 O O . LEU A 1 110 ? 18.062 6.684 -3.354 1 87.19 110 LEU A O 1
ATOM 867 N N . ASP A 1 111 ? 16.453 8.18 -3.023 1 81.19 111 ASP A N 1
ATOM 868 C CA . ASP A 1 111 ? 17.406 9.25 -2.76 1 81.19 111 ASP A CA 1
ATOM 869 C C . ASP A 1 111 ? 18.266 8.938 -1.542 1 81.19 111 ASP A C 1
ATOM 871 O O . ASP A 1 111 ? 19.453 9.281 -1.507 1 81.19 111 ASP A O 1
ATOM 875 N N . LYS A 1 112 ? 17.672 8.164 -0.626 1 73.88 112 LYS A N 1
ATOM 876 C CA . LYS A 1 112 ? 18.359 7.82 0.612 1 73.88 112 LYS A CA 1
ATOM 877 C C . LYS A 1 112 ? 19.188 6.551 0.445 1 73.88 112 LYS A C 1
ATOM 879 O O . LYS A 1 112 ? 19.906 6.148 1.359 1 73.88 112 LYS A O 1
ATOM 884 N N . GLY A 1 113 ? 19.047 5.961 -0.665 1 78.75 113 GLY A N 1
ATOM 885 C CA . GLY A 1 113 ? 19.812 4.754 -0.926 1 78.75 113 GLY A CA 1
ATOM 886 C C . GLY A 1 113 ? 19.25 3.525 -0.246 1 78.75 113 GLY A C 1
ATOM 887 O O . GLY A 1 113 ? 19.938 2.521 -0.081 1 78.75 113 GLY A O 1
ATOM 888 N N . LEU A 1 114 ? 17.984 3.643 0.131 1 84.31 114 LEU A N 1
ATOM 889 C CA . LEU A 1 114 ? 17.344 2.568 0.882 1 84.31 114 LEU A CA 1
ATOM 890 C C . LEU A 1 114 ? 16.781 1.511 -0.058 1 84.31 114 LEU A C 1
ATOM 892 O O . LEU A 1 114 ? 16.469 0.399 0.371 1 84.31 114 LEU A O 1
ATOM 896 N N . ILE A 1 115 ? 16.656 1.926 -1.331 1 91.88 115 ILE A N 1
ATOM 897 C CA . ILE A 1 115 ? 16.25 0.958 -2.344 1 91.88 115 ILE A CA 1
ATOM 898 C C . ILE A 1 115 ? 17.141 1.088 -3.572 1 91.88 115 ILE A C 1
ATOM 900 O O . ILE A 1 115 ? 17.734 2.141 -3.807 1 91.88 115 ILE A O 1
ATOM 904 N N . ASP A 1 116 ? 17.219 -0.003 -4.301 1 91.56 116 ASP A N 1
ATOM 905 C CA . ASP A 1 116 ? 18.047 -0.06 -5.496 1 91.56 116 ASP A CA 1
ATOM 906 C C . ASP A 1 116 ? 17.297 0.434 -6.723 1 91.56 116 ASP A C 1
ATOM 908 O O . ASP A 1 116 ? 17.859 1.126 -7.574 1 91.56 116 ASP A O 1
ATOM 912 N N . PHE A 1 117 ? 16 0.021 -6.805 1 95.94 117 PHE A N 1
ATOM 913 C CA . PHE A 1 117 ? 15.172 0.326 -7.969 1 95.94 117 PHE A CA 1
ATOM 914 C C . PHE A 1 117 ? 13.805 0.843 -7.535 1 95.94 117 PHE A C 1
ATOM 916 O O . PHE A 1 117 ? 13.281 0.428 -6.504 1 95.94 117 PHE A O 1
ATOM 923 N N . GLY A 1 118 ? 13.281 1.757 -8.305 1 96.75 118 GLY A N 1
ATOM 924 C CA . GLY A 1 118 ? 11.914 2.223 -8.148 1 96.75 118 GLY A CA 1
ATOM 925 C C . GLY A 1 118 ? 11.062 1.993 -9.383 1 96.75 118 GLY A C 1
ATOM 926 O O . GLY A 1 118 ? 11.523 2.205 -10.508 1 96.75 118 GLY A O 1
ATOM 927 N N . LEU A 1 119 ? 9.906 1.407 -9.211 1 96.88 119 LEU A N 1
ATOM 928 C CA . LEU A 1 119 ? 8.914 1.354 -10.281 1 96.88 119 LEU A CA 1
ATOM 929 C C . LEU A 1 119 ? 7.883 2.465 -10.125 1 96.88 119 LEU A C 1
ATOM 931 O O . LEU A 1 119 ? 7.117 2.475 -9.156 1 96.88 119 LEU A O 1
ATOM 935 N N . LEU A 1 120 ? 7.836 3.354 -11.102 1 94.62 120 LEU A N 1
ATOM 936 C CA . LEU A 1 120 ? 7.043 4.57 -10.969 1 94.62 120 LEU A CA 1
ATOM 937 C C . LEU A 1 120 ? 6.023 4.68 -12.102 1 94.62 120 LEU A C 1
ATOM 939 O O . LEU A 1 120 ? 6.293 4.27 -13.227 1 94.62 120 LEU A O 1
ATOM 943 N N . VAL A 1 121 ? 4.922 5.207 -11.727 1 91.31 121 VAL A N 1
ATOM 944 C CA . VAL A 1 121 ? 3.887 5.547 -12.695 1 91.31 121 VAL A CA 1
ATOM 945 C C . VAL A 1 121 ? 4.094 6.977 -13.195 1 91.31 121 VAL A C 1
ATOM 947 O O . VAL A 1 121 ? 4.219 7.906 -12.391 1 91.31 121 VAL A O 1
ATOM 950 N N . GLU A 1 122 ? 4.086 7.207 -14.469 1 84.88 122 GLU A N 1
ATOM 951 C CA . GLU A 1 122 ? 4.289 8.523 -15.062 1 84.88 122 GLU A CA 1
ATOM 952 C C . GLU A 1 122 ? 3.012 9.359 -15 1 84.88 122 GLU A C 1
ATOM 954 O O . GLU A 1 122 ? 1.908 8.812 -14.984 1 84.88 122 GLU A O 1
ATOM 959 N N . PRO A 1 123 ? 3.195 10.719 -14.93 1 79.44 123 PRO A N 1
ATOM 960 C CA . PRO A 1 123 ? 4.426 11.5 -15.039 1 79.44 123 PRO A CA 1
ATOM 961 C C . PRO A 1 123 ? 5.156 11.641 -13.711 1 79.44 123 PRO A C 1
ATOM 963 O O . PRO A 1 123 ? 4.52 11.75 -12.656 1 79.44 123 PRO A O 1
ATOM 966 N N . VAL A 1 124 ? 6.41 11.555 -13.719 1 79.62 124 VAL A N 1
ATOM 967 C CA . VAL A 1 124 ? 7.281 11.789 -12.57 1 79.62 124 VAL A CA 1
ATOM 968 C C . VAL A 1 124 ? 8.594 12.414 -13.031 1 79.62 124 VAL A C 1
ATOM 970 O O . VAL A 1 124 ? 9.039 12.188 -14.156 1 79.62 124 VAL A O 1
ATOM 973 N N . ASP A 1 125 ? 9.055 13.273 -12.203 1 78.88 125 ASP A N 1
ATOM 974 C CA . ASP A 1 125 ? 10.352 13.867 -12.508 1 78.88 125 ASP A CA 1
ATOM 975 C C . ASP A 1 125 ? 11.484 12.883 -12.242 1 78.88 125 ASP A C 1
ATOM 977 O O . ASP A 1 125 ? 11.773 12.555 -11.086 1 78.88 125 ASP A O 1
ATOM 981 N N . ILE A 1 126 ? 12.078 12.469 -13.352 1 78.81 126 ILE A N 1
ATOM 982 C CA . ILE A 1 126 ? 13.094 11.438 -13.195 1 78.81 126 ILE A CA 1
ATOM 983 C C . ILE A 1 126 ? 14.445 11.953 -13.695 1 78.81 126 ILE A C 1
ATOM 985 O O . ILE A 1 126 ? 15.297 11.18 -14.125 1 78.81 126 ILE A O 1
ATOM 989 N N . ALA A 1 127 ? 14.617 13.234 -13.664 1 77.06 127 ALA A N 1
ATOM 990 C CA . ALA A 1 127 ? 15.836 13.828 -14.211 1 77.06 127 ALA A CA 1
ATOM 991 C C . ALA A 1 127 ? 17.078 13.336 -13.469 1 77.06 127 ALA A C 1
ATOM 993 O O . ALA A 1 127 ? 18.125 13.133 -14.078 1 77.06 127 ALA A O 1
ATOM 994 N N . LYS A 1 128 ? 16.938 13.016 -12.242 1 80.19 128 LYS A N 1
ATOM 995 C CA . LYS A 1 128 ? 18.047 12.609 -11.398 1 80.19 128 LYS A CA 1
ATOM 996 C C . LYS A 1 128 ? 18.312 11.109 -11.5 1 80.19 128 LYS A C 1
ATOM 998 O O . LYS A 1 128 ? 19.266 10.602 -10.914 1 80.19 128 LYS A O 1
ATOM 1003 N N . TYR A 1 129 ? 17.531 10.5 -12.328 1 89.12 129 TYR A N 1
ATOM 1004 C CA . TYR A 1 129 ? 17.609 9.047 -12.32 1 89.12 129 TYR A CA 1
ATOM 1005 C C . TYR A 1 129 ? 17.859 8.516 -13.727 1 89.12 129 TYR A C 1
ATOM 1007 O O . TYR A 1 129 ? 17.547 9.172 -14.719 1 89.12 129 TYR A O 1
ATOM 1015 N N . ASP A 1 130 ? 18.609 7.41 -13.773 1 89.88 130 ASP A N 1
ATOM 1016 C CA . ASP A 1 130 ? 18.531 6.578 -14.969 1 89.88 130 ASP A CA 1
ATOM 1017 C C . ASP A 1 130 ? 17.234 5.762 -14.984 1 89.88 130 ASP A C 1
ATOM 1019 O O . ASP A 1 130 ? 16.641 5.512 -13.93 1 89.88 130 ASP A O 1
ATOM 1023 N N . TYR A 1 131 ? 16.781 5.465 -16.141 1 93.81 131 TYR A N 1
ATOM 1024 C CA . TYR A 1 131 ? 15.492 4.789 -16.188 1 93.81 131 TYR A CA 1
ATOM 1025 C C . TYR A 1 131 ? 15.336 3.963 -17.453 1 93.81 131 TYR A C 1
ATOM 1027 O O . TYR A 1 131 ? 16.094 4.133 -18.406 1 93.81 131 TYR A O 1
ATOM 1035 N N . ILE A 1 132 ? 14.453 3.01 -17.391 1 93.31 132 ILE A N 1
ATOM 1036 C CA . ILE A 1 132 ? 13.93 2.262 -18.531 1 93.31 132 ILE A CA 1
ATOM 1037 C C . ILE A 1 132 ? 12.406 2.357 -18.562 1 93.31 132 ILE A C 1
ATOM 1039 O O . ILE A 1 132 ? 11.742 2.084 -17.562 1 93.31 132 ILE A O 1
ATOM 1043 N N . ARG A 1 133 ? 11.914 2.797 -19.703 1 93.56 133 ARG A N 1
ATOM 1044 C CA . ARG A 1 133 ? 10.469 2.801 -19.875 1 93.56 133 ARG A CA 1
ATOM 1045 C C . ARG A 1 133 ? 9.953 1.413 -20.234 1 93.56 133 ARG A C 1
ATOM 1047 O O . ARG A 1 133 ? 10.484 0.767 -21.141 1 93.56 133 ARG A O 1
ATOM 1054 N N . LEU A 1 134 ? 8.953 0.954 -19.469 1 93.75 134 LEU A N 1
ATOM 1055 C CA . LEU A 1 134 ? 8.375 -0.357 -19.75 1 93.75 134 LEU A CA 1
ATOM 1056 C C . LEU A 1 134 ? 7.402 -0.288 -20.922 1 93.75 134 LEU A C 1
ATOM 1058 O O . LEU A 1 134 ? 6.746 0.736 -21.125 1 93.75 134 LEU A O 1
ATOM 1062 N N . PRO A 1 135 ? 7.293 -1.342 -21.719 1 91.38 135 PRO A N 1
ATOM 1063 C CA . PRO A 1 135 ? 6.445 -1.349 -22.906 1 91.38 135 PRO A CA 1
ATOM 1064 C C . PRO A 1 135 ? 4.977 -1.609 -22.594 1 91.38 135 PRO A C 1
ATOM 1066 O O . PRO A 1 135 ? 4.301 -2.33 -23.328 1 91.38 135 PRO A O 1
ATOM 1069 N N . VAL A 1 136 ? 4.52 -1.299 -21.453 1 92.69 136 VAL A N 1
ATOM 1070 C CA . VAL A 1 136 ? 3.131 -1.461 -21.047 1 92.69 136 VAL A CA 1
ATOM 1071 C C . VAL A 1 136 ? 2.617 -0.156 -20.438 1 92.69 136 VAL A C 1
ATOM 1073 O O . VAL A 1 136 ? 3.404 0.681 -19.984 1 92.69 136 VAL A O 1
ATOM 1076 N N . LYS A 1 137 ? 1.314 -0.02 -20.5 1 95.31 137 LYS A N 1
ATOM 1077 C CA . LYS A 1 137 ? 0.665 1.151 -19.922 1 95.31 137 LYS A CA 1
ATOM 1078 C C . LYS A 1 137 ? -0.501 0.745 -19.031 1 95.31 137 LYS A C 1
ATOM 1080 O O . LYS A 1 137 ? -1.11 -0.307 -19.234 1 95.31 137 LYS A O 1
ATOM 1085 N N . ASP A 1 138 ? -0.718 1.541 -18.031 1 95.94 138 ASP A N 1
ATOM 1086 C CA . ASP A 1 138 ? -1.899 1.382 -17.188 1 95.94 138 ASP A CA 1
ATOM 1087 C C . ASP A 1 138 ? -3.051 2.254 -17.688 1 95.94 138 ASP A C 1
ATOM 1089 O O . ASP A 1 138 ? -2.824 3.279 -18.328 1 95.94 138 ASP A O 1
ATOM 1093 N N . THR A 1 139 ? -4.242 1.818 -17.406 1 96.94 139 THR A N 1
ATOM 1094 C CA . THR A 1 139 ? -5.438 2.562 -17.797 1 96.94 139 THR A CA 1
ATOM 1095 C C . THR A 1 139 ? -6.105 3.182 -16.578 1 96.94 139 THR A C 1
ATOM 1097 O O . THR A 1 139 ? -6.348 2.498 -15.578 1 96.94 139 THR A O 1
ATOM 1100 N N . TRP A 1 140 ? -6.34 4.48 -16.656 1 96.19 140 TRP A N 1
ATOM 1101 C CA . TRP A 1 140 ? -7.082 5.156 -15.609 1 96.19 140 TRP A CA 1
ATOM 1102 C C . TRP A 1 140 ? -8.578 4.895 -15.742 1 96.19 140 TRP A C 1
ATOM 1104 O O . TRP A 1 140 ? -9.102 4.785 -16.859 1 96.19 140 TRP A O 1
ATOM 1114 N N . GLY A 1 141 ? -9.258 4.824 -14.633 1 98.12 141 GLY A N 1
ATOM 1115 C CA . GLY A 1 141 ? -10.695 4.621 -14.602 1 98.12 141 GLY A CA 1
ATOM 1116 C C . GLY A 1 141 ? -11.32 4.949 -13.266 1 98.12 141 GLY A C 1
ATOM 1117 O O . GLY A 1 141 ? -10.703 5.621 -12.43 1 98.12 141 GLY A O 1
ATOM 1118 N N . VAL A 1 142 ? -12.562 4.562 -13.164 1 98.75 142 VAL A N 1
ATOM 1119 C CA . VAL A 1 142 ? -13.32 4.812 -11.945 1 98.75 142 VAL A CA 1
ATOM 1120 C C . VAL A 1 142 ? -13.719 3.486 -11.305 1 98.75 142 VAL A C 1
ATOM 1122 O O . VAL A 1 142 ? -14.273 2.609 -11.969 1 98.75 142 VAL A O 1
ATOM 1125 N N . LEU A 1 143 ? -13.305 3.305 -10.07 1 98.88 143 LEU A N 1
ATOM 1126 C CA . LEU A 1 143 ? -13.773 2.201 -9.234 1 98.88 143 LEU A CA 1
ATOM 1127 C C . LEU A 1 143 ? -15.023 2.598 -8.461 1 98.88 143 LEU A C 1
ATOM 1129 O O . LEU A 1 143 ? -15.031 3.617 -7.766 1 98.88 143 LEU A O 1
ATOM 1133 N N . MET A 1 144 ? -16.047 1.822 -8.586 1 98.88 144 MET A N 1
ATOM 1134 C CA . MET A 1 144 ? -17.328 2.135 -7.957 1 98.88 144 MET A CA 1
ATOM 1135 C C . MET A 1 144 ? -18.109 0.862 -7.633 1 98.88 144 MET A C 1
ATOM 1137 O O . MET A 1 144 ? -17.703 -0.232 -8.031 1 98.88 144 MET A O 1
ATOM 1141 N N . ARG A 1 145 ? -19.156 1.044 -6.859 1 98.62 145 ARG A N 1
ATOM 1142 C CA . ARG A 1 145 ? -20.047 -0.089 -6.621 1 98.62 145 ARG A CA 1
ATOM 1143 C C . ARG A 1 145 ? -20.781 -0.482 -7.898 1 98.62 145 ARG A C 1
ATOM 1145 O O . ARG A 1 145 ? -21.125 0.378 -8.711 1 98.62 145 ARG A O 1
ATOM 1152 N N . LYS A 1 146 ? -21.109 -1.756 -8 1 98.19 146 LYS A N 1
ATOM 1153 C CA . LYS A 1 146 ? -21.812 -2.283 -9.164 1 98.19 146 LYS A CA 1
ATOM 1154 C C . LYS A 1 146 ? -23.234 -1.717 -9.242 1 98.19 146 LYS A C 1
ATOM 1156 O O . LYS A 1 146 ? -23.828 -1.671 -10.32 1 98.19 146 LYS A O 1
ATOM 1161 N N . ASP A 1 147 ? -23.75 -1.296 -8.156 1 97.69 147 ASP A N 1
ATOM 1162 C CA . ASP A 1 147 ? -25.125 -0.818 -8.141 1 97.69 147 ASP A CA 1
ATOM 1163 C C . ASP A 1 147 ? -25.188 0.688 -8.375 1 97.69 147 ASP A C 1
ATOM 1165 O O . ASP A 1 147 ? -26.266 1.286 -8.328 1 97.69 147 ASP A O 1
ATOM 1169 N N . SER A 1 148 ? -24.062 1.328 -8.578 1 97.12 148 SER A N 1
ATOM 1170 C CA . SER A 1 148 ? -24.031 2.744 -8.938 1 97.12 148 SER A CA 1
ATOM 1171 C C . SER A 1 148 ? -24.625 2.975 -10.32 1 97.12 148 SER A C 1
ATOM 1173 O O . SER A 1 148 ? -24.453 2.152 -11.227 1 97.12 148 SER A O 1
ATOM 1175 N N . PRO A 1 149 ? -25.328 4.078 -10.578 1 96.5 149 PRO A N 1
ATOM 1176 C CA . PRO A 1 149 ? -25.812 4.41 -11.914 1 96.5 149 PRO A CA 1
ATOM 1177 C C . PRO A 1 149 ? -24.703 4.488 -12.953 1 96.5 149 PRO A C 1
ATOM 1179 O O . PRO A 1 149 ? -24.891 4.09 -14.109 1 96.5 149 PRO A O 1
ATOM 1182 N N . LEU A 1 150 ? -23.578 4.938 -12.547 1 98.19 150 LEU A N 1
ATOM 1183 C CA . LEU A 1 150 ? -22.469 5.09 -13.477 1 98.19 150 LEU A CA 1
ATOM 1184 C C . LEU A 1 150 ? -21.953 3.73 -13.93 1 98.19 150 LEU A C 1
ATOM 1186 O O . LEU A 1 150 ? -21.25 3.633 -14.945 1 98.19 150 LEU A O 1
ATOM 1190 N N . ALA A 1 151 ? -22.234 2.67 -13.172 1 98 151 ALA A N 1
ATOM 1191 C CA . ALA A 1 151 ? -21.75 1.325 -13.477 1 98 151 ALA A CA 1
ATOM 1192 C C . ALA A 1 151 ? -22.375 0.795 -14.766 1 98 151 ALA A C 1
ATOM 1194 O O . ALA A 1 151 ? -21.875 -0.168 -15.352 1 98 151 ALA A O 1
ATOM 1195 N N . GLU A 1 152 ? -23.438 1.385 -15.211 1 97.75 152 GLU A N 1
ATOM 1196 C CA . GLU A 1 152 ? -24.125 0.955 -16.422 1 97.75 152 GLU A CA 1
ATOM 1197 C C . GLU A 1 152 ? -23.391 1.441 -17.672 1 97.75 152 GLU A C 1
ATOM 1199 O O . GLU A 1 152 ? -23.625 0.937 -18.781 1 97.75 152 GLU A O 1
ATOM 1204 N N . LYS A 1 153 ? -22.562 2.42 -17.469 1 98.12 153 LYS A N 1
ATOM 1205 C CA . LYS A 1 153 ? -21.812 2.957 -18.594 1 98.12 153 LYS A CA 1
ATOM 1206 C C . LYS A 1 153 ? -20.594 2.092 -18.906 1 98.12 153 LYS A C 1
ATOM 1208 O O . LYS A 1 153 ? -20.031 1.452 -18.016 1 98.12 153 LYS A O 1
ATOM 1213 N N . GLU A 1 154 ? -20.203 2.111 -20.141 1 97.88 154 GLU A N 1
ATOM 1214 C CA . GLU A 1 154 ? -19 1.382 -20.547 1 97.88 154 GLU A CA 1
ATOM 1215 C C . GLU A 1 154 ? -17.734 2.17 -20.203 1 97.88 154 GLU A C 1
ATOM 1217 O O . GLU A 1 154 ? -16.672 1.586 -19.984 1 97.88 154 GLU A O 1
ATOM 1222 N N . SER A 1 155 ? -17.859 3.457 -20.25 1 98.56 155 SER A N 1
ATOM 1223 C CA . SER A 1 155 ? -16.781 4.379 -19.938 1 98.56 155 SER A CA 1
ATOM 1224 C C . SER A 1 155 ? -17.312 5.648 -19.281 1 98.56 155 SER A C 1
ATOM 1226 O O . SER A 1 155 ? -18.516 5.922 -19.312 1 98.56 155 SER A O 1
ATOM 1228 N N . ILE A 1 156 ? -16.453 6.332 -18.594 1 98.69 156 ILE A N 1
ATOM 1229 C CA . ILE A 1 156 ? -16.844 7.488 -17.797 1 98.69 156 ILE A CA 1
ATOM 1230 C C . ILE A 1 156 ? -16.219 8.758 -18.375 1 98.69 156 ILE A C 1
ATOM 1232 O O . ILE A 1 156 ? -15.023 8.797 -18.641 1 98.69 156 ILE A O 1
ATOM 1236 N N . CYS A 1 157 ? -17.016 9.766 -18.562 1 98.38 157 CYS A N 1
ATOM 1237 C CA . CYS A 1 157 ? -16.531 11.086 -18.953 1 98.38 157 CYS A CA 1
ATOM 1238 C C . CYS A 1 157 ? -16.438 12.023 -17.766 1 98.38 157 CYS A C 1
ATOM 1240 O O . CYS A 1 157 ? -17.016 11.758 -16.719 1 98.38 157 CYS A O 1
ATOM 1242 N N . ALA A 1 158 ? -15.727 13.07 -18 1 97.25 158 ALA A N 1
ATOM 1243 C CA . ALA A 1 158 ? -15.477 14.008 -16.906 1 97.25 158 ALA A CA 1
ATOM 1244 C C . ALA A 1 158 ? -16.781 14.523 -16.312 1 97.25 158 ALA A C 1
ATOM 1246 O O . ALA A 1 158 ? -16.938 14.594 -15.094 1 97.25 158 ALA A O 1
ATOM 1247 N N . GLU A 1 159 ? -17.734 14.82 -17.094 1 97.5 159 GLU A N 1
ATOM 1248 C CA . GLU A 1 159 ? -19 15.422 -16.688 1 97.5 159 GLU A CA 1
ATOM 1249 C C . GLU A 1 159 ? -19.797 14.477 -15.773 1 97.5 159 GLU A C 1
ATOM 1251 O O . GLU A 1 159 ? -20.578 14.93 -14.938 1 97.5 159 GLU A O 1
ATOM 1256 N N . ASP A 1 160 ? -19.516 13.172 -15.961 1 98.19 160 ASP A N 1
ATOM 1257 C CA . ASP A 1 160 ? -20.203 12.18 -15.141 1 98.19 160 ASP A CA 1
ATOM 1258 C C . ASP A 1 160 ? -19.781 12.289 -13.672 1 98.19 160 ASP A C 1
ATOM 1260 O O . ASP A 1 160 ? -20.484 11.805 -12.781 1 98.19 160 ASP A O 1
ATOM 1264 N N . LEU A 1 161 ? -18.625 12.938 -13.43 1 98 161 LEU A N 1
ATOM 1265 C CA . LEU A 1 161 ? -18.016 12.883 -12.102 1 98 161 LEU A CA 1
ATOM 1266 C C . LEU A 1 161 ? -18.156 14.219 -11.391 1 98 161 LEU A C 1
ATOM 1268 O O . LEU A 1 161 ? -17.875 14.32 -10.188 1 98 161 LEU A O 1
ATOM 1272 N N . TRP A 1 162 ? -18.641 15.25 -12.07 1 97.3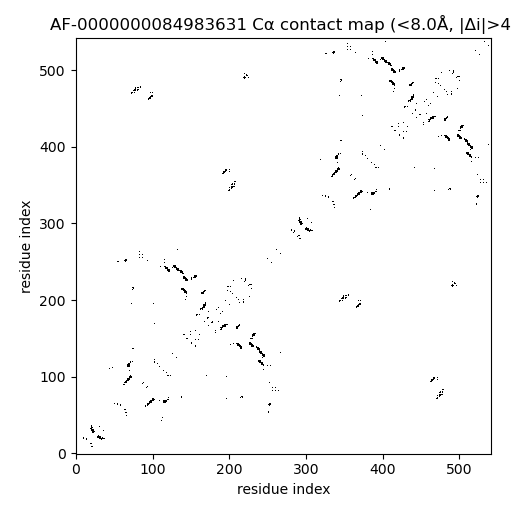1 162 TRP A N 1
ATOM 1273 C CA . TRP A 1 162 ? -18.609 16.609 -11.547 1 97.31 162 TRP A CA 1
ATOM 1274 C C . TRP A 1 162 ? -19.469 16.734 -10.289 1 97.31 162 TRP A C 1
ATOM 1276 O O . TRP A 1 162 ? -19.156 17.531 -9.406 1 97.31 162 TRP A O 1
ATOM 1286 N N . ASP A 1 163 ? -20.453 15.961 -10.18 1 96.12 163 ASP A N 1
ATOM 1287 C CA . ASP A 1 163 ? -21.391 16.094 -9.062 1 96.12 163 ASP A CA 1
ATOM 1288 C C . ASP A 1 163 ? -21.297 14.875 -8.141 1 96.12 163 ASP A C 1
ATOM 1290 O O . ASP A 1 163 ? -22.203 14.641 -7.328 1 96.12 163 ASP A O 1
ATOM 1294 N N . LYS A 1 164 ? -20.297 14.023 -8.289 1 97.25 164 LYS A N 1
ATOM 1295 C CA . LYS A 1 164 ? -20.141 12.805 -7.488 1 97.25 164 LYS A CA 1
ATOM 1296 C C . LYS A 1 164 ? -19.109 13.008 -6.387 1 97.25 164 LYS A C 1
ATOM 1298 O O . LYS A 1 164 ? -18.156 13.789 -6.543 1 97.25 164 LYS A O 1
ATOM 1303 N N . PRO A 1 165 ? -19.312 12.367 -5.18 1 97.19 165 PRO A N 1
ATOM 1304 C CA . PRO A 1 165 ? -18.219 12.32 -4.211 1 97.19 165 PRO A CA 1
ATOM 1305 C C . PRO A 1 165 ? -17 11.539 -4.727 1 97.19 165 PRO A C 1
ATOM 1307 O O . PRO A 1 165 ? -17.125 10.359 -5.047 1 97.19 165 PRO A O 1
ATOM 1310 N N . LEU A 1 166 ? -15.867 12.234 -4.777 1 97.31 166 LEU A N 1
ATOM 1311 C CA . LEU A 1 166 ? -14.711 11.641 -5.43 1 97.31 166 LEU A CA 1
ATOM 1312 C C . LEU A 1 166 ? -13.641 11.273 -4.402 1 97.31 166 LEU A C 1
ATOM 1314 O O . LEU A 1 166 ? -13.422 12.008 -3.438 1 97.31 166 LEU A O 1
ATOM 1318 N N . ILE A 1 167 ? -13.023 10.133 -4.633 1 97.88 167 ILE A N 1
ATOM 1319 C CA . ILE A 1 167 ? -11.836 9.68 -3.922 1 97.88 167 ILE A CA 1
ATOM 1320 C C . ILE A 1 167 ? -10.633 9.695 -4.863 1 97.88 167 ILE A C 1
ATOM 1322 O O . ILE A 1 167 ? -10.602 8.945 -5.844 1 97.88 167 ILE A O 1
ATOM 1326 N N . LEU A 1 168 ? -9.656 10.523 -4.535 1 96.19 168 LEU A N 1
ATOM 1327 C CA . LEU A 1 168 ? -8.555 10.734 -5.461 1 96.19 168 LEU A CA 1
ATOM 1328 C C . LEU A 1 168 ? -7.234 10.273 -4.848 1 96.19 168 LEU A C 1
ATOM 1330 O O . LEU A 1 168 ? -7.047 10.359 -3.633 1 96.19 168 LEU A O 1
ATOM 1334 N N . SER A 1 169 ? -6.344 9.805 -5.73 1 93.5 169 SER A N 1
ATOM 1335 C CA . SER A 1 169 ? -4.996 9.516 -5.258 1 93.5 169 SER A CA 1
ATOM 1336 C C . SER A 1 169 ? -4.242 10.789 -4.91 1 93.5 169 SER A C 1
ATOM 1338 O O . SER A 1 169 ? -4.492 11.852 -5.492 1 93.5 169 SER A O 1
ATOM 1340 N N . HIS A 1 170 ? -3.33 10.664 -3.939 1 86.19 170 HIS A N 1
ATOM 1341 C CA . HIS A 1 170 ? -2.48 11.797 -3.59 1 86.19 170 HIS A CA 1
ATOM 1342 C C . HIS A 1 170 ? -1.727 12.32 -4.809 1 86.19 170 HIS A C 1
ATOM 1344 O O . HIS A 1 170 ? -1.612 13.531 -5.004 1 86.19 170 HIS A O 1
ATOM 1350 N N . GLN A 1 171 ? -1.32 11.453 -5.633 1 76.12 171 GLN A N 1
ATOM 1351 C CA . GLN A 1 171 ? -0.583 11.82 -6.836 1 76.12 171 GLN A CA 1
ATOM 1352 C C . GLN A 1 171 ? -1.464 12.609 -7.801 1 76.12 171 GLN A C 1
ATOM 1354 O O . GLN A 1 171 ? -1.004 13.57 -8.422 1 76.12 171 GLN A O 1
ATOM 1359 N N . THR A 1 172 ? -2.648 12.242 -7.906 1 72.75 172 THR A N 1
ATOM 1360 C CA . THR A 1 172 ? -3.598 12.922 -8.781 1 72.75 172 THR A CA 1
ATOM 1361 C C . THR A 1 172 ? -3.865 14.344 -8.289 1 72.75 172 THR A C 1
ATOM 1363 O O . THR A 1 172 ? -4.121 15.242 -9.094 1 72.75 172 THR A O 1
ATOM 1366 N N . THR A 1 173 ? -3.793 14.492 -7.047 1 70.44 173 THR A N 1
ATOM 1367 C CA . THR A 1 173 ? -4.105 15.805 -6.496 1 70.44 173 THR A CA 1
ATOM 1368 C C . THR A 1 173 ? -2.992 16.797 -6.812 1 70.44 173 THR A C 1
ATOM 1370 O O . THR A 1 173 ? -3.203 18.016 -6.75 1 70.44 173 THR A O 1
ATOM 1373 N N . ILE A 1 174 ? -1.904 16.141 -7.195 1 63.22 174 ILE A N 1
ATOM 1374 C CA . ILE A 1 174 ? -0.784 17.031 -7.477 1 63.22 174 ILE A CA 1
ATOM 1375 C C . ILE A 1 174 ? -0.53 17.094 -8.984 1 63.22 174 ILE A C 1
ATOM 1377 O O . ILE A 1 174 ? 0.152 17.984 -9.477 1 63.22 174 ILE A O 1
ATOM 1381 N N . SER A 1 175 ? -1.185 16.141 -9.617 1 67 175 SER A N 1
ATOM 1382 C CA . SER A 1 175 ? -0.961 16.062 -11.055 1 67 175 SER A CA 1
ATOM 1383 C C . SER A 1 175 ? -1.914 16.984 -11.805 1 67 175 SER A C 1
ATOM 1385 O O . SER A 1 175 ? -3.121 16.984 -11.562 1 67 175 SER A O 1
ATOM 1387 N N . ASN A 1 176 ? -1.376 17.641 -12.711 1 72 176 ASN A N 1
ATOM 1388 C CA . ASN A 1 176 ? -2.178 18.547 -13.539 1 72 176 ASN A CA 1
ATOM 1389 C C . ASN A 1 176 ? -2.936 17.781 -14.617 1 72 176 ASN A C 1
ATOM 1391 O O . ASN A 1 176 ? -3.967 18.234 -15.109 1 72 176 ASN A O 1
ATOM 1395 N N . GLU A 1 177 ? -2.5 16.609 -14.852 1 82.75 177 GLU A N 1
ATOM 1396 C CA . GLU A 1 177 ? -3.07 15.875 -15.977 1 82.75 177 GLU A CA 1
ATOM 1397 C C . GLU A 1 177 ? -4.48 15.391 -15.656 1 82.75 177 GLU A C 1
ATOM 1399 O O . GLU A 1 177 ? -5.383 15.492 -16.5 1 82.75 177 GLU A O 1
ATOM 1404 N N . MET A 1 178 ? -4.707 14.945 -14.5 1 87.06 178 MET A N 1
ATOM 1405 C CA . MET A 1 178 ? -6.023 14.438 -14.133 1 87.06 178 MET A CA 1
ATOM 1406 C C . MET A 1 178 ? -7.031 15.578 -14.008 1 87.06 178 MET A C 1
ATOM 1408 O O . MET A 1 178 ? -8.188 15.438 -14.422 1 87.06 178 MET A O 1
ATOM 1412 N N . PHE A 1 179 ? -6.574 16.656 -13.531 1 86.44 179 PHE A N 1
ATOM 1413 C CA . PHE A 1 179 ? -7.484 17.781 -13.391 1 86.44 179 PHE A CA 1
ATOM 1414 C C . PHE A 1 179 ? -7.809 18.391 -14.758 1 86.44 179 PHE A C 1
ATOM 1416 O O . PHE A 1 179 ? -8.914 18.891 -14.977 1 86.44 179 PHE A O 1
ATOM 1423 N N . ALA A 1 180 ? -6.777 18.359 -15.617 1 90 180 ALA A N 1
ATOM 1424 C CA . ALA A 1 180 ? -7.066 18.766 -17 1 90 180 ALA A CA 1
ATOM 1425 C C . ALA A 1 180 ? -8.133 17.859 -17.609 1 90 180 ALA A C 1
ATOM 1427 O O . ALA A 1 180 ? -9.039 18.344 -18.297 1 90 180 ALA A O 1
ATOM 1428 N N . TRP A 1 181 ? -8.016 16.594 -17.312 1 93 181 TRP A N 1
ATOM 1429 C CA . TRP A 1 181 ? -9.008 15.656 -17.828 1 93 181 TRP A CA 1
ATOM 1430 C C . TRP A 1 181 ? -10.383 15.914 -17.219 1 93 181 TRP A C 1
ATOM 1432 O O . TRP A 1 181 ? -11.391 15.875 -17.922 1 93 181 TRP A O 1
ATOM 1442 N N . LEU A 1 182 ? -10.438 16.234 -15.945 1 93.81 182 LEU A N 1
ATOM 1443 C CA . LEU A 1 182 ? -11.672 16.5 -15.227 1 93.81 182 LEU A CA 1
ATOM 1444 C C . LEU A 1 182 ? -12.297 17.812 -15.656 1 93.81 182 LEU A C 1
ATOM 1446 O O . LEU A 1 182 ? -13.477 18.062 -15.422 1 93.81 182 LEU A O 1
ATOM 1450 N N . ARG A 1 183 ? -11.469 18.75 -16.203 1 93.38 183 ARG A N 1
ATOM 1451 C CA . ARG A 1 183 ? -11.891 20.062 -16.703 1 93.38 183 ARG A CA 1
ATOM 1452 C C . ARG A 1 183 ? -12.492 20.906 -15.586 1 93.38 183 ARG A C 1
ATOM 1454 O O . ARG A 1 183 ? -13.453 21.641 -15.805 1 93.38 183 ARG A O 1
ATOM 1461 N N . LYS A 1 184 ? -12.109 20.594 -14.391 1 90.69 184 LYS A N 1
ATOM 1462 C CA . LYS A 1 184 ? -12.492 21.328 -13.203 1 90.69 184 LYS A CA 1
ATOM 1463 C C . LYS A 1 184 ? -11.328 21.469 -12.227 1 90.69 184 LYS A C 1
ATOM 1465 O O . LYS A 1 184 ? -10.492 20.562 -12.125 1 90.69 184 LYS A O 1
ATOM 1470 N N . ASP A 1 185 ? -11.398 22.516 -11.578 1 85.06 185 ASP A N 1
ATOM 1471 C CA . ASP A 1 185 ? -10.43 22.672 -10.5 1 85.06 185 ASP A CA 1
ATOM 1472 C C . ASP A 1 185 ? -10.82 21.844 -9.281 1 85.06 185 ASP A C 1
ATOM 1474 O O . ASP A 1 185 ? -12 21.547 -9.086 1 85.06 185 ASP A O 1
ATOM 1478 N N . ILE A 1 186 ? -9.867 21.547 -8.578 1 83.75 186 ILE A N 1
ATOM 1479 C CA . ILE A 1 186 ? -10.062 20.734 -7.383 1 83.75 186 ILE A CA 1
ATOM 1480 C C . ILE A 1 186 ? -11.117 21.375 -6.484 1 83.75 186 ILE A C 1
ATOM 1482 O O . ILE A 1 186 ? -11.898 20.672 -5.84 1 83.75 186 ILE A O 1
ATOM 1486 N N . SER A 1 187 ? -11.18 22.688 -6.453 1 85.25 187 SER A N 1
ATOM 1487 C CA . SER A 1 187 ? -12.094 23.438 -5.59 1 85.25 187 SER A CA 1
ATOM 1488 C C . SER A 1 187 ? -13.531 23.297 -6.066 1 85.25 187 SER A C 1
ATOM 1490 O O . SER A 1 187 ? -14.469 23.578 -5.316 1 85.25 187 SER A O 1
ATOM 1492 N N . GLN A 1 188 ? -13.688 22.859 -7.262 1 91.56 188 GLN A N 1
ATOM 1493 C CA . GLN A 1 188 ? -15.016 22.766 -7.848 1 91.56 188 GLN A CA 1
ATOM 1494 C C . GLN A 1 188 ? -15.555 21.344 -7.766 1 91.56 188 GLN A C 1
ATOM 1496 O O . GLN A 1 188 ? -16.688 21.062 -8.195 1 91.56 188 GLN A O 1
ATOM 1501 N N . LEU A 1 189 ? -14.742 20.469 -7.262 1 93.44 189 LEU A N 1
ATOM 1502 C CA . LEU A 1 189 ? -15.125 19.062 -7.164 1 93.44 189 LEU A CA 1
ATOM 1503 C C . LEU A 1 189 ? -15.414 18.672 -5.719 1 93.44 189 LEU A C 1
ATOM 1505 O O . LEU A 1 189 ? -14.938 19.328 -4.789 1 93.44 189 LEU A O 1
ATOM 1509 N N . ASN A 1 190 ? -16.234 17.719 -5.602 1 94.62 190 ASN A N 1
ATOM 1510 C CA . ASN A 1 190 ? -16.531 17.172 -4.277 1 94.62 190 ASN A CA 1
ATOM 1511 C C . ASN A 1 190 ? -15.57 16.047 -3.904 1 94.62 190 ASN A C 1
ATOM 1513 O O . ASN A 1 190 ? -15.906 14.875 -4.043 1 94.62 190 ASN A O 1
ATOM 1517 N N . ILE A 1 191 ? -14.438 16.453 -3.396 1 94.38 191 ILE A N 1
ATOM 1518 C CA . ILE A 1 191 ? -13.445 15.469 -2.967 1 94.38 191 ILE A CA 1
ATOM 1519 C C . ILE A 1 191 ? -13.727 15.062 -1.522 1 94.38 191 ILE A C 1
ATOM 1521 O O . ILE A 1 191 ? -13.57 15.867 -0.601 1 94.38 191 ILE A O 1
ATOM 1525 N N . VAL A 1 192 ? -14.016 13.797 -1.321 1 96.44 192 VAL A N 1
ATOM 1526 C CA . VAL A 1 192 ? -14.43 13.359 0.007 1 96.44 192 VAL A CA 1
ATOM 1527 C C . VAL A 1 192 ? -13.297 12.594 0.68 1 96.44 192 VAL A C 1
ATOM 1529 O O . VAL A 1 192 ? -13.281 12.438 1.903 1 96.44 192 VAL A O 1
ATOM 1532 N N . ALA A 1 193 ? -12.312 12.094 -0.156 1 97.25 193 ALA A N 1
ATOM 1533 C CA . ALA A 1 193 ? -11.156 11.391 0.399 1 97.25 193 ALA A CA 1
ATOM 1534 C C . ALA A 1 193 ? -10 11.375 -0.591 1 97.25 193 ALA A C 1
ATOM 1536 O O . ALA A 1 193 ? -10.195 11.555 -1.794 1 97.25 193 ALA A O 1
ATOM 1537 N N . THR A 1 194 ? -8.836 11.242 -0.058 1 96.5 194 THR A N 1
ATOM 1538 C CA . THR A 1 194 ? -7.633 10.984 -0.844 1 96.5 194 THR A CA 1
ATOM 1539 C C . THR A 1 194 ? -6.902 9.75 -0.329 1 96.5 194 THR A C 1
ATOM 1541 O O . THR A 1 194 ? -7.145 9.305 0.794 1 96.5 194 THR A O 1
ATOM 1544 N N . TYR A 1 195 ? -6.094 9.164 -1.223 1 97.19 195 TYR A N 1
ATOM 1545 C CA . TYR A 1 195 ? -5.371 7.953 -0.842 1 97.19 195 TYR A CA 1
ATOM 1546 C C . TYR A 1 195 ? -4.02 7.879 -1.545 1 97.19 195 TYR A C 1
ATOM 1548 O O . TYR A 1 195 ? -3.809 8.531 -2.566 1 97.19 195 TYR A O 1
ATOM 1556 N N . ASP A 1 196 ? -3.082 7.074 -0.94 1 95.25 196 ASP A N 1
ATOM 1557 C CA . ASP A 1 196 ? -1.805 6.84 -1.609 1 95.25 196 ASP A CA 1
ATOM 1558 C C . ASP A 1 196 ? -1.811 5.512 -2.359 1 95.25 196 ASP A C 1
ATOM 1560 O O . ASP A 1 196 ? -1.376 5.441 -3.512 1 95.25 196 ASP A O 1
ATOM 1564 N N . LEU A 1 197 ? -2.371 4.457 -1.723 1 96.75 197 LEU A N 1
ATOM 1565 C CA . LEU A 1 197 ? -2.555 3.154 -2.352 1 96.75 197 LEU A CA 1
ATOM 1566 C C . LEU A 1 197 ? -4.012 2.707 -2.262 1 96.75 197 LEU A C 1
ATOM 1568 O O . LEU A 1 197 ? -4.68 2.953 -1.255 1 96.75 197 LEU A O 1
ATOM 1572 N N . ILE A 1 198 ? -4.523 1.994 -3.145 1 97.75 198 ILE A N 1
ATOM 1573 C CA . ILE A 1 198 ? -5.941 1.952 -3.486 1 97.75 198 ILE A CA 1
ATOM 1574 C C . ILE A 1 198 ? -6.676 1.015 -2.529 1 97.75 198 ILE A C 1
ATOM 1576 O O . ILE A 1 198 ? -7.883 1.154 -2.318 1 97.75 198 ILE A O 1
ATOM 1580 N N . TYR A 1 199 ? -6.031 0.052 -1.93 1 98.19 199 TYR A N 1
ATOM 1581 C CA . TYR A 1 199 ? -6.762 -0.984 -1.209 1 98.19 199 TYR A CA 1
ATOM 1582 C C . TYR A 1 199 ? -7.699 -0.373 -0.175 1 98.19 199 TYR A C 1
ATOM 1584 O O . TYR A 1 199 ? -8.906 -0.627 -0.193 1 98.19 199 TYR A O 1
ATOM 1592 N N . ASN A 1 200 ? -7.125 0.426 0.704 1 98 200 ASN A N 1
ATOM 1593 C CA . ASN A 1 200 ? -7.934 1.007 1.768 1 98 200 ASN A CA 1
ATOM 1594 C C . ASN A 1 200 ? -9.047 1.894 1.207 1 98 200 ASN A C 1
ATOM 1596 O O . ASN A 1 200 ? -10.172 1.868 1.698 1 98 200 ASN A O 1
ATOM 1600 N N . ALA A 1 201 ? -8.711 2.66 0.189 1 98.31 201 ALA A N 1
ATOM 1601 C CA . ALA A 1 201 ? -9.719 3.492 -0.46 1 98.31 201 ALA A CA 1
ATOM 1602 C C . ALA A 1 201 ? -10.82 2.637 -1.081 1 98.31 201 ALA A C 1
ATOM 1604 O O . ALA A 1 201 ? -11.984 3.035 -1.108 1 98.31 201 ALA A O 1
ATOM 1605 N N . SER A 1 202 ? -10.453 1.457 -1.618 1 98.56 202 SER A N 1
ATOM 1606 C CA . SER A 1 202 ? -11.445 0.583 -2.234 1 98.56 202 SER A CA 1
ATOM 1607 C C . SER A 1 202 ? -12.469 0.102 -1.213 1 98.56 202 SER A C 1
ATOM 1609 O O . SER A 1 202 ? -13.633 -0.141 -1.557 1 98.56 202 SER A O 1
ATOM 1611 N N . ARG A 1 203 ? -12.039 -0.036 0.027 1 97.75 203 ARG A N 1
ATOM 1612 C CA . ARG A 1 203 ? -12.969 -0.401 1.085 1 97.75 203 ARG A CA 1
ATOM 1613 C C . ARG A 1 203 ? -13.984 0.714 1.33 1 97.75 203 ARG A C 1
ATOM 1615 O O . ARG A 1 203 ? -15.156 0.447 1.612 1 97.75 203 ARG A O 1
ATOM 1622 N N . PHE A 1 204 ? -13.531 1.967 1.24 1 98.12 204 PHE A N 1
ATOM 1623 C CA . PHE A 1 204 ? -14.445 3.1 1.347 1 98.12 204 PHE A CA 1
ATOM 1624 C C . PHE A 1 204 ? -15.445 3.104 0.195 1 98.12 204 PHE A C 1
ATOM 1626 O O . PHE A 1 204 ? -16.641 3.334 0.401 1 98.12 204 PHE A O 1
ATOM 1633 N N . VAL A 1 205 ? -14.977 2.779 -1.004 1 98.56 205 VAL A N 1
ATOM 1634 C CA . VAL A 1 205 ? -15.859 2.689 -2.158 1 98.56 205 VAL A CA 1
ATOM 1635 C C . VAL A 1 205 ? -16.922 1.609 -1.918 1 98.56 205 VAL A C 1
ATOM 1637 O O . VAL A 1 205 ? -18.109 1.825 -2.172 1 98.56 205 VAL A O 1
ATOM 1640 N N . LYS A 1 206 ? -16.453 0.494 -1.426 1 97.62 206 LYS A N 1
ATOM 1641 C CA . LYS A 1 206 ? -17.328 -0.648 -1.16 1 97.62 206 LYS A CA 1
ATOM 1642 C C . LYS A 1 206 ? -18.469 -0.267 -0.21 1 97.62 206 LYS A C 1
ATOM 1644 O O . LYS A 1 206 ? -19.594 -0.753 -0.348 1 97.62 206 LYS A O 1
ATOM 1649 N N . MET A 1 207 ? -18.141 0.618 0.693 1 95.62 207 MET A N 1
ATOM 1650 C CA . MET A 1 207 ? -19.125 1.022 1.688 1 95.62 207 MET A CA 1
ATOM 1651 C C . MET A 1 207 ? -19.984 2.174 1.171 1 95.62 207 MET A C 1
ATOM 1653 O O . MET A 1 207 ? -20.797 2.729 1.909 1 95.62 207 MET A O 1
ATOM 1657 N N . GLY A 1 208 ? -19.75 2.611 -0.048 1 95.62 208 GLY A N 1
ATOM 1658 C CA . GLY A 1 208 ? -20.594 3.633 -0.667 1 95.62 208 GLY A CA 1
ATOM 1659 C C . GLY A 1 208 ? -20.125 5.043 -0.356 1 95.62 208 GLY A C 1
ATOM 1660 O O . GLY A 1 208 ? -20.922 5.988 -0.424 1 95.62 208 GLY A O 1
ATOM 1661 N N . PHE A 1 209 ? -18.859 5.184 -0.021 1 96.75 209 PHE A N 1
ATOM 1662 C CA . PHE A 1 209 ? -18.328 6.473 0.41 1 96.75 209 PHE A CA 1
ATOM 1663 C C . PHE A 1 209 ? -18.141 7.406 -0.781 1 96.75 209 PHE A C 1
ATOM 1665 O O . PHE A 1 209 ? -18.203 8.625 -0.636 1 96.75 209 PHE A O 1
ATOM 1672 N N . GLY A 1 210 ? -17.859 6.84 -1.932 1 97.5 210 GLY A N 1
ATOM 1673 C CA . GLY A 1 210 ? -17.625 7.645 -3.121 1 97.5 210 GLY A CA 1
ATOM 1674 C C . GLY A 1 210 ? -17.125 6.836 -4.297 1 97.5 210 GLY A C 1
ATOM 1675 O O . GLY A 1 210 ? -17.25 5.613 -4.324 1 97.5 210 GLY A O 1
ATOM 1676 N N . TYR A 1 211 ? -16.656 7.586 -5.363 1 98.56 211 TYR A N 1
ATOM 1677 C CA . TYR A 1 211 ? -16.078 7.047 -6.594 1 98.56 211 TYR A CA 1
ATOM 1678 C C . TYR A 1 211 ? -14.57 7.277 -6.637 1 98.56 211 TYR A C 1
ATOM 1680 O O . TYR A 1 211 ? -14.109 8.422 -6.57 1 98.56 211 TYR A O 1
ATOM 1688 N N . ALA A 1 212 ? -13.836 6.211 -6.758 1 98.62 212 ALA A N 1
ATOM 1689 C CA . ALA A 1 212 ? -12.383 6.367 -6.738 1 98.62 212 ALA A CA 1
ATOM 1690 C C . ALA A 1 212 ? -11.82 6.41 -8.156 1 98.62 212 ALA A C 1
ATOM 1692 O O . ALA A 1 212 ? -12.109 5.539 -8.977 1 98.62 212 ALA A O 1
ATOM 1693 N N . ILE A 1 213 ? -11.117 7.445 -8.469 1 97.44 213 ILE A N 1
ATOM 1694 C CA . ILE A 1 213 ? -10.312 7.453 -9.688 1 97.44 213 ILE A CA 1
ATOM 1695 C C . ILE A 1 213 ? -9 6.715 -9.438 1 97.44 213 ILE A C 1
ATOM 1697 O O . ILE A 1 213 ? -8.227 7.09 -8.555 1 97.44 213 ILE A O 1
ATOM 1701 N N . THR A 1 214 ? -8.781 5.652 -10.203 1 97.31 214 THR A N 1
ATOM 1702 C CA . THR A 1 214 ? -7.637 4.777 -9.945 1 97.31 214 THR A CA 1
ATOM 1703 C C . THR A 1 214 ? -7.211 4.059 -11.219 1 97.31 214 THR A C 1
ATOM 1705 O O . THR A 1 214 ? -7.781 4.289 -12.289 1 97.31 214 THR A O 1
ATOM 1708 N N . LEU A 1 215 ? -6.184 3.27 -11.094 1 96.69 215 LEU A N 1
ATOM 1709 C CA . LEU A 1 215 ? -5.695 2.471 -12.211 1 96.69 215 LEU A CA 1
ATOM 1710 C C . LEU A 1 215 ? -6.426 1.136 -12.281 1 96.69 215 LEU A C 1
ATOM 1712 O O . LEU A 1 215 ? -6.848 0.596 -11.258 1 96.69 215 LEU A O 1
ATOM 1716 N N . ASP A 1 216 ? -6.484 0.636 -13.477 1 97.5 216 ASP A N 1
ATOM 1717 C CA . ASP A 1 216 ? -7.105 -0.66 -13.734 1 97.5 216 ASP A CA 1
ATOM 1718 C C . ASP A 1 216 ? -6.27 -1.796 -13.148 1 97.5 216 ASP A C 1
ATOM 1720 O O . ASP A 1 216 ? -5.066 -1.644 -12.938 1 97.5 216 ASP A O 1
ATOM 1724 N N . LYS A 1 217 ? -6.945 -2.865 -12.742 1 96.06 217 LYS A N 1
ATOM 1725 C CA . LYS A 1 217 ? -6.375 -4.164 -12.398 1 96.06 217 LYS A CA 1
ATOM 1726 C C . LYS A 1 217 ? -5.684 -4.117 -11.039 1 96.06 217 LYS A C 1
ATOM 1728 O O . LYS A 1 217 ? -4.969 -5.051 -10.664 1 96.06 217 LYS A O 1
ATOM 1733 N N . LEU A 1 218 ? -5.855 -3.033 -10.336 1 97.5 218 LEU A N 1
ATOM 1734 C CA . LEU A 1 218 ? -5.344 -2.996 -8.969 1 97.5 218 LEU A CA 1
ATOM 1735 C C . LEU A 1 218 ? -6.312 -3.682 -8.008 1 97.5 218 LEU A C 1
ATOM 1737 O O . LEU A 1 218 ? -5.891 -4.242 -6.992 1 97.5 218 LEU A O 1
ATOM 1741 N N . ILE A 1 219 ? -7.539 -3.539 -8.266 1 97.88 219 ILE A N 1
ATOM 1742 C CA . ILE A 1 219 ? -8.602 -4.23 -7.547 1 97.88 219 ILE A CA 1
ATOM 1743 C C . ILE A 1 219 ? -9.281 -5.238 -8.477 1 97.88 219 ILE A C 1
ATOM 1745 O O . ILE A 1 219 ? -9.711 -4.891 -9.578 1 97.88 219 ILE A O 1
ATOM 1749 N N . ASN A 1 220 ? -9.266 -6.523 -8.07 1 96.88 220 ASN A N 1
ATOM 1750 C CA . ASN A 1 220 ? -10.023 -7.52 -8.82 1 96.88 220 ASN A CA 1
ATOM 1751 C C . ASN A 1 220 ? -11.531 -7.363 -8.602 1 96.88 220 ASN A C 1
ATOM 1753 O O . ASN A 1 220 ? -12.031 -7.633 -7.516 1 96.88 220 ASN A O 1
ATOM 1757 N N . THR A 1 221 ? -12.219 -6.969 -9.602 1 97.62 221 THR A N 1
ATOM 1758 C CA . THR A 1 221 ? -13.641 -6.691 -9.469 1 97.62 221 THR A CA 1
ATOM 1759 C C . THR A 1 221 ? -14.477 -7.836 -10.039 1 97.62 221 THR A C 1
ATOM 1761 O O . THR A 1 221 ? -15.672 -7.672 -10.297 1 97.62 221 THR A O 1
ATOM 1764 N N . SER A 1 222 ? -13.883 -8.961 -10.336 1 96.12 222 SER A N 1
ATOM 1765 C CA . SER A 1 222 ? -14.602 -10.117 -10.875 1 96.12 222 SER A CA 1
ATOM 1766 C C . SER A 1 222 ? -15.141 -11 -9.75 1 96.12 222 SER A C 1
ATOM 1768 O O . SER A 1 222 ? -14.938 -10.711 -8.57 1 96.12 222 SER A O 1
ATOM 1770 N N . GLY A 1 223 ? -15.93 -11.93 -10.086 1 95.75 223 GLY A N 1
ATOM 1771 C CA . GLY A 1 223 ? -16.422 -12.906 -9.141 1 95.75 223 GLY A CA 1
ATOM 1772 C C . GLY A 1 223 ? -17.359 -12.312 -8.102 1 95.75 223 GLY A C 1
ATOM 1773 O O . GLY A 1 223 ? -18.344 -11.648 -8.453 1 95.75 223 GLY A O 1
ATOM 1774 N N . ASP A 1 224 ? -16.953 -12.375 -6.855 1 93.62 224 ASP A N 1
ATOM 1775 C CA . ASP A 1 224 ? -17.844 -12.016 -5.75 1 93.62 224 ASP A CA 1
ATOM 1776 C C . ASP A 1 224 ? -17.719 -10.531 -5.414 1 93.62 224 ASP A C 1
ATOM 1778 O O . ASP A 1 224 ? -18.297 -10.062 -4.438 1 93.62 224 ASP A O 1
ATOM 1782 N N . SER A 1 225 ? -17.047 -9.844 -6.242 1 96.06 225 SER A N 1
ATOM 1783 C CA . SER A 1 225 ? -16.844 -8.422 -5.953 1 96.06 225 SER A CA 1
ATOM 1784 C C . SER A 1 225 ? -18.141 -7.637 -6.176 1 96.06 225 SER A C 1
ATOM 1786 O O . SER A 1 225 ? -18.859 -7.883 -7.141 1 96.06 225 SER A O 1
ATOM 1788 N N . ASN A 1 226 ? -18.375 -6.715 -5.312 1 97 226 ASN A N 1
ATOM 1789 C CA . ASN A 1 226 ? -19.484 -5.793 -5.504 1 97 226 ASN A CA 1
ATOM 1790 C C . ASN A 1 226 ? -19.031 -4.48 -6.129 1 97 226 ASN A C 1
ATOM 1792 O O . ASN A 1 226 ? -19.781 -3.506 -6.164 1 97 226 ASN A O 1
ATOM 1796 N N . LEU A 1 227 ? -17.812 -4.496 -6.578 1 98.44 227 LEU A N 1
ATOM 1797 C CA . LEU A 1 227 ? -17.234 -3.324 -7.23 1 98.44 227 LEU A CA 1
ATOM 1798 C C . LEU A 1 227 ? -17.062 -3.559 -8.727 1 98.44 227 LEU A C 1
ATOM 1800 O O . LEU A 1 227 ? -17.047 -4.703 -9.18 1 98.44 227 LEU A O 1
ATOM 1804 N N . CYS A 1 228 ? -17.016 -2.52 -9.484 1 98.62 228 CYS A N 1
ATOM 1805 C CA . CYS A 1 228 ? -16.672 -2.568 -10.898 1 98.62 228 CYS A CA 1
ATOM 1806 C C . CYS A 1 228 ? -15.75 -1.416 -11.273 1 98.62 228 CYS A C 1
ATOM 1808 O O . CYS A 1 228 ? -15.609 -0.454 -10.516 1 98.62 228 CYS A O 1
ATOM 1810 N N . PHE A 1 229 ? -15.094 -1.581 -12.328 1 98.75 229 PHE A N 1
ATOM 1811 C CA . PHE A 1 229 ? -14.18 -0.596 -12.891 1 98.75 229 PHE A CA 1
ATOM 1812 C C . PHE A 1 229 ? -14.625 -0.176 -14.281 1 98.75 229 PHE A C 1
ATOM 1814 O O . PHE A 1 229 ? -14.977 -1.021 -15.109 1 98.75 229 PHE A O 1
ATOM 1821 N N . ARG A 1 230 ? -14.68 1.11 -14.562 1 98.88 230 ARG A N 1
ATOM 1822 C CA . ARG A 1 230 ? -14.945 1.648 -15.898 1 98.88 230 ARG A CA 1
ATOM 1823 C C . ARG A 1 230 ? -13.828 2.586 -16.344 1 98.88 230 ARG A C 1
ATOM 1825 O O . ARG A 1 230 ? -13.438 3.49 -15.602 1 98.88 230 ARG A O 1
ATOM 1832 N N . PRO A 1 231 ? -13.305 2.395 -17.531 1 98.69 231 PRO A N 1
ATOM 1833 C CA . PRO A 1 231 ? -12.242 3.279 -18.016 1 98.69 231 PRO A CA 1
ATOM 1834 C C . PRO A 1 231 ? -12.734 4.699 -18.281 1 98.69 231 PRO A C 1
ATOM 1836 O O . PRO A 1 231 ? -13.922 4.91 -18.516 1 98.69 231 PRO A O 1
ATOM 1839 N N . LEU A 1 232 ? -11.812 5.633 -18.172 1 98.12 232 LEU A N 1
ATOM 1840 C CA . LEU A 1 232 ? -12.125 7.012 -18.531 1 98.12 232 LEU A CA 1
ATOM 1841 C C . LEU A 1 232 ? -12.258 7.16 -20.047 1 98.12 232 LEU A C 1
ATOM 1843 O O . LEU A 1 232 ? -11.672 6.387 -20.812 1 98.12 232 LEU A O 1
ATOM 1847 N N . TYR A 1 233 ? -13.047 8.195 -20.422 1 98.06 233 TYR A N 1
ATOM 1848 C CA . TYR A 1 233 ? -13.164 8.602 -21.828 1 98.06 233 TYR A CA 1
ATOM 1849 C C . TYR A 1 233 ? -13.047 10.117 -21.953 1 98.06 233 TYR A C 1
ATOM 1851 O O . TYR A 1 233 ? -13.766 10.867 -21.281 1 98.06 233 TYR A O 1
ATOM 1859 N N . PRO A 1 234 ? -12.305 10.555 -22.906 1 96.94 234 PRO A N 1
ATOM 1860 C CA . PRO A 1 234 ? -11.305 9.82 -23.672 1 96.94 234 PRO A CA 1
ATOM 1861 C C . PRO A 1 234 ? -10.336 9.039 -22.797 1 96.94 234 PRO A C 1
ATOM 1863 O O . PRO A 1 234 ? -10.133 9.391 -21.625 1 96.94 234 PRO A O 1
ATOM 1866 N N . VAL A 1 235 ? -9.75 8.086 -23.422 1 96.38 235 VAL A N 1
ATOM 1867 C CA . VAL A 1 235 ? -8.891 7.148 -22.703 1 96.38 235 VAL A CA 1
ATOM 1868 C C . VAL A 1 235 ? -7.699 7.895 -22.109 1 96.38 235 VAL A C 1
ATOM 1870 O O . VAL A 1 235 ? -7.102 8.75 -22.781 1 96.38 235 VAL A O 1
ATOM 1873 N N . SER A 1 236 ? -7.477 7.613 -20.844 1 93.62 236 SER A N 1
ATOM 1874 C CA . SER A 1 236 ? -6.297 8.125 -20.156 1 93.62 236 SER A CA 1
ATOM 1875 C C . SER A 1 236 ? -5.383 6.984 -19.703 1 93.62 236 SER A C 1
ATOM 1877 O O . SER A 1 236 ? -5.82 6.066 -19.016 1 93.62 236 SER A O 1
ATOM 1879 N N . GLU A 1 237 ? -4.137 7.09 -20.141 1 94.5 237 GLU A N 1
ATOM 1880 C CA . GLU A 1 237 ? -3.166 6.043 -19.828 1 94.5 237 GLU A CA 1
ATOM 1881 C C . GLU A 1 237 ? -1.96 6.609 -19.078 1 94.5 237 GLU A C 1
ATOM 1883 O O . GLU A 1 237 ? -1.689 7.812 -19.156 1 94.5 237 GLU A O 1
ATOM 1888 N N . ALA A 1 238 ? -1.333 5.727 -18.344 1 92.31 238 ALA A N 1
ATOM 1889 C CA . ALA A 1 238 ? -0.115 6.098 -17.625 1 92.31 238 ALA A CA 1
ATOM 1890 C C . ALA A 1 238 ? 1.044 5.18 -18 1 92.31 238 ALA A C 1
ATOM 1892 O O . ALA A 1 238 ? 0.905 3.955 -17.984 1 92.31 238 ALA A O 1
ATOM 1893 N N . GLY A 1 239 ? 2.15 5.824 -18.391 1 92.69 239 GLY A N 1
ATOM 1894 C CA . GLY A 1 239 ? 3.359 5.051 -18.625 1 92.69 239 GLY A CA 1
ATOM 1895 C C . GLY A 1 239 ? 4.027 4.586 -17.344 1 92.69 239 GLY A C 1
ATOM 1896 O O . GLY A 1 239 ? 3.686 5.055 -16.25 1 92.69 239 GLY A O 1
ATOM 1897 N N . LEU A 1 240 ? 4.945 3.646 -17.547 1 94.69 240 LEU A N 1
ATOM 1898 C CA . LEU A 1 240 ? 5.672 3.08 -16.422 1 94.69 240 LEU A CA 1
ATOM 1899 C C . LEU A 1 240 ? 7.172 3.082 -16.672 1 94.69 240 LEU A C 1
ATOM 1901 O O . LEU A 1 240 ? 7.609 2.834 -17.812 1 94.69 240 LEU A O 1
ATOM 1905 N N . CYS A 1 241 ? 7.906 3.334 -15.594 1 94.38 241 CYS A N 1
ATOM 1906 C CA . CYS A 1 241 ? 9.359 3.262 -15.742 1 94.38 241 CYS A CA 1
ATOM 1907 C C . CYS A 1 241 ? 10.008 2.676 -14.5 1 94.38 241 CYS A C 1
ATOM 1909 O O . CYS A 1 241 ? 9.539 2.906 -13.383 1 94.38 241 CYS A O 1
ATOM 1911 N N . ILE A 1 242 ? 10.977 1.938 -14.695 1 95.75 242 ILE A N 1
ATOM 1912 C CA . ILE A 1 242 ? 11.867 1.529 -13.617 1 95.75 242 ILE A CA 1
ATOM 1913 C C . ILE A 1 242 ? 13.055 2.488 -13.539 1 95.75 242 ILE A C 1
ATOM 1915 O O . ILE A 1 242 ? 13.656 2.822 -14.555 1 95.75 242 ILE A O 1
ATOM 1919 N N . VAL A 1 243 ? 13.336 2.992 -12.336 1 95.44 243 VAL A N 1
ATOM 1920 C CA . VAL A 1 243 ? 14.344 4.035 -12.156 1 95.44 243 VAL A CA 1
ATOM 1921 C C . VAL A 1 243 ? 15.367 3.594 -11.117 1 95.44 243 VAL A C 1
ATOM 1923 O O . VAL A 1 243 ? 15.07 2.779 -10.242 1 95.44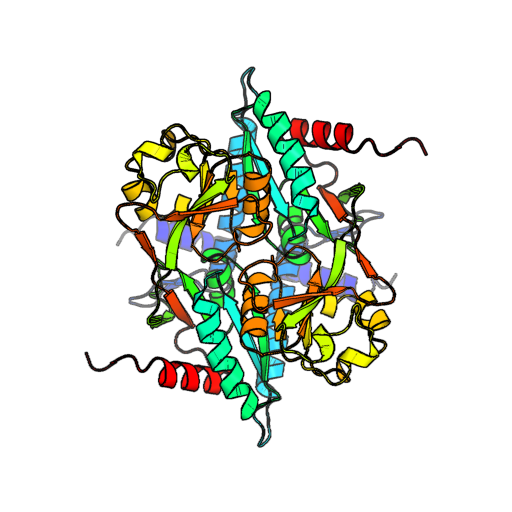 243 VAL A O 1
ATOM 1926 N N . TRP A 1 244 ? 16.547 4.105 -11.242 1 92.44 244 TRP A N 1
ATOM 1927 C CA . TRP A 1 244 ? 17.609 3.957 -10.242 1 92.44 244 TRP A CA 1
ATOM 1928 C C . TRP A 1 244 ? 18.516 5.176 -10.227 1 92.44 244 TRP A C 1
ATOM 1930 O O . TRP A 1 244 ? 18.547 5.953 -11.188 1 92.44 244 TRP A O 1
ATOM 1940 N N . LYS A 1 245 ? 19.172 5.387 -9.141 1 86.19 245 LYS A N 1
ATOM 1941 C CA . LYS A 1 245 ? 20.047 6.543 -9.016 1 86.19 245 LYS A CA 1
ATOM 1942 C C . LYS A 1 245 ? 21.203 6.465 -10.008 1 86.19 245 LYS A C 1
ATOM 1944 O O . LYS A 1 245 ? 21.781 5.395 -10.211 1 86.19 245 LYS A O 1
ATOM 1949 N N . LYS A 1 246 ? 21.438 7.617 -10.484 1 80.31 246 LYS A N 1
ATOM 1950 C CA . LYS A 1 246 ? 22.609 7.703 -11.359 1 80.31 246 LYS A CA 1
ATOM 1951 C C . LYS A 1 246 ? 23.891 7.398 -10.594 1 80.31 246 LYS A C 1
ATOM 1953 O O . LYS A 1 246 ? 24.047 7.797 -9.438 1 80.31 246 LYS A O 1
ATOM 1958 N N . TYR A 1 247 ? 24.812 6.648 -11.18 1 71.44 247 TYR A N 1
ATOM 1959 C CA . TYR A 1 247 ? 26.141 6.344 -10.68 1 71.44 247 TYR A CA 1
ATOM 1960 C C . TYR A 1 247 ? 26.078 5.508 -9.406 1 71.44 247 TYR A C 1
ATOM 1962 O O . TYR A 1 247 ? 27 5.527 -8.594 1 71.44 247 TYR A O 1
ATOM 1970 N N . GLN A 1 248 ? 24.922 5.012 -9.188 1 72.62 248 GLN A N 1
ATOM 1971 C CA . GLN A 1 248 ? 24.797 4.117 -8.039 1 72.62 248 GLN A CA 1
ATOM 1972 C C . GLN A 1 248 ? 25.703 2.896 -8.195 1 72.62 248 GLN A C 1
ATOM 1974 O O . GLN A 1 248 ? 25.828 2.357 -9.297 1 72.62 248 GLN A O 1
ATOM 1979 N N . VAL A 1 249 ? 26.375 2.566 -7.121 1 69.44 249 VAL A N 1
ATOM 1980 C CA . VAL A 1 249 ? 27.141 1.321 -7.098 1 69.44 249 VAL A CA 1
ATOM 1981 C C . VAL A 1 249 ? 26.219 0.162 -6.711 1 69.44 249 VAL A C 1
ATOM 1983 O O . VAL A 1 249 ? 25.641 0.154 -5.621 1 69.44 249 VAL A O 1
ATOM 1986 N N . PHE A 1 250 ? 26.109 -0.733 -7.598 1 77.44 250 PHE A N 1
ATOM 1987 C CA . PHE A 1 250 ? 25.188 -1.855 -7.395 1 77.44 250 PHE A CA 1
ATOM 1988 C C . PHE A 1 250 ? 25.922 -3.033 -6.762 1 77.44 250 PHE A C 1
ATOM 1990 O O . PHE A 1 250 ? 27.109 -3.256 -7.031 1 77.44 250 PHE A O 1
ATOM 1997 N N . SER A 1 251 ? 25.172 -3.68 -5.852 1 79.06 251 SER A N 1
ATOM 1998 C CA . SER A 1 251 ? 25.609 -5.031 -5.527 1 79.06 251 SER A CA 1
ATOM 1999 C C . SER A 1 251 ? 25.625 -5.922 -6.762 1 79.06 251 SER A C 1
ATOM 2001 O O . SER A 1 251 ? 25.047 -5.566 -7.797 1 79.06 251 SER A O 1
ATOM 2003 N N . ARG A 1 252 ? 26.266 -7.031 -6.723 1 80.81 252 ARG A N 1
ATOM 2004 C CA . ARG A 1 252 ? 26.297 -7.969 -7.84 1 80.81 252 ARG A CA 1
ATOM 2005 C C . ARG A 1 252 ? 24.891 -8.43 -8.219 1 80.81 252 ARG A C 1
ATOM 2007 O O . ARG A 1 252 ? 24.562 -8.523 -9.398 1 80.81 252 ARG A O 1
ATOM 2014 N N . ALA A 1 253 ? 24.109 -8.719 -7.191 1 87.31 253 ALA A N 1
ATOM 2015 C CA . ALA A 1 253 ? 22.734 -9.148 -7.426 1 87.31 253 ALA A CA 1
ATOM 2016 C C . ALA A 1 253 ? 21.938 -8.07 -8.156 1 87.31 253 ALA A C 1
ATOM 2018 O O . ALA A 1 253 ? 21.25 -8.352 -9.141 1 87.31 253 ALA A O 1
ATOM 2019 N N . ALA A 1 254 ? 22.031 -6.844 -7.711 1 89.5 254 ALA A N 1
ATOM 2020 C CA . ALA A 1 254 ? 21.328 -5.723 -8.312 1 89.5 254 ALA A CA 1
ATOM 2021 C C . ALA A 1 254 ? 21.797 -5.48 -9.742 1 89.5 254 ALA A C 1
ATOM 2023 O O . ALA A 1 254 ? 21 -5.145 -10.625 1 89.5 254 ALA A O 1
ATOM 2024 N N . GLU A 1 255 ? 23.047 -5.66 -9.938 1 87.56 255 GLU A N 1
ATOM 2025 C CA . GLU A 1 255 ? 23.609 -5.488 -11.273 1 87.56 255 GLU A CA 1
ATOM 2026 C C . GLU A 1 255 ? 23.062 -6.531 -12.242 1 87.56 255 GLU A C 1
ATOM 2028 O O . GLU A 1 255 ? 22.719 -6.211 -13.383 1 87.56 255 GLU A O 1
ATOM 2033 N N . GLN A 1 256 ? 23.031 -7.707 -11.758 1 90.31 256 GLN A N 1
ATOM 2034 C CA . GLN A 1 256 ? 22.484 -8.781 -12.586 1 90.31 256 GLN A CA 1
ATOM 2035 C C . GLN A 1 256 ? 21.016 -8.539 -12.914 1 90.31 256 GLN A C 1
ATOM 2037 O O . GLN A 1 256 ? 20.578 -8.812 -14.031 1 90.31 256 GLN A O 1
ATOM 2042 N N . PHE A 1 257 ? 20.344 -8.117 -11.961 1 93.94 257 PHE A N 1
ATOM 2043 C CA . PHE A 1 257 ? 18.938 -7.793 -12.172 1 93.94 257 PHE A CA 1
ATOM 2044 C C . PHE A 1 257 ? 18.781 -6.707 -13.227 1 93.94 257 PHE A C 1
ATOM 2046 O O . PHE A 1 257 ? 17.953 -6.82 -14.125 1 93.94 257 PHE A O 1
ATOM 2053 N N . LEU A 1 258 ? 19.531 -5.652 -13.125 1 92.31 258 LEU A N 1
ATOM 2054 C CA . LEU A 1 258 ? 19.5 -4.559 -14.094 1 92.31 258 LEU A CA 1
ATOM 2055 C C . LEU A 1 258 ? 19.812 -5.059 -15.492 1 92.31 258 LEU A C 1
ATOM 2057 O O . LEU A 1 258 ? 19.125 -4.691 -16.453 1 92.31 258 LEU A O 1
ATOM 2061 N N . ARG A 1 259 ? 20.797 -5.832 -15.602 1 91.12 259 ARG A N 1
ATOM 2062 C CA . ARG A 1 259 ? 21.172 -6.395 -16.891 1 91.12 259 ARG A CA 1
ATOM 2063 C C . ARG A 1 259 ? 20.016 -7.18 -17.5 1 91.12 259 ARG A C 1
ATOM 2065 O O . ARG A 1 259 ? 19.734 -7.059 -18.703 1 91.12 259 ARG A O 1
ATOM 2072 N N . GLN A 1 260 ? 19.359 -7.945 -16.656 1 92.94 260 GLN A N 1
ATOM 2073 C CA . GLN A 1 260 ? 18.234 -8.742 -17.141 1 92.94 260 GLN A CA 1
ATOM 2074 C C . GLN A 1 260 ? 17.078 -7.848 -17.594 1 92.94 260 GLN A C 1
ATOM 2076 O O . GLN A 1 260 ? 16.406 -8.148 -18.578 1 92.94 260 GLN A O 1
ATOM 2081 N N . ILE A 1 261 ? 16.828 -6.828 -16.844 1 93.19 261 ILE A N 1
ATOM 2082 C CA . ILE A 1 261 ? 15.781 -5.871 -17.203 1 93.19 261 ILE A CA 1
ATOM 2083 C C . ILE A 1 261 ? 16.109 -5.238 -18.547 1 93.19 261 ILE A C 1
ATOM 2085 O O . ILE A 1 261 ? 15.234 -5.113 -19.422 1 93.19 261 ILE A O 1
ATOM 2089 N N . GLN A 1 262 ? 17.344 -4.832 -18.719 1 91.06 262 GLN A N 1
ATOM 2090 C CA . GLN A 1 262 ? 17.797 -4.195 -19.953 1 91.06 262 GLN A CA 1
ATOM 2091 C C . GLN A 1 262 ? 17.656 -5.141 -21.141 1 91.06 262 GLN A C 1
ATOM 2093 O O . GLN A 1 262 ? 17.281 -4.719 -22.234 1 91.06 262 GLN A O 1
ATOM 2098 N N . GLU A 1 263 ? 17.953 -6.352 -20.891 1 89.06 263 GLU A N 1
ATOM 2099 C CA . GLU A 1 263 ? 17.828 -7.355 -21.938 1 89.06 263 GLU A CA 1
ATOM 2100 C C . GLU A 1 263 ? 16.375 -7.598 -22.328 1 89.06 263 GLU A C 1
ATOM 2102 O O . GLU A 1 263 ? 16.062 -7.773 -23.5 1 89.06 263 GLU A O 1
ATOM 2107 N N . GLU A 1 264 ? 15.578 -7.66 -21.312 1 89.19 264 GLU A N 1
ATOM 2108 C CA . GLU A 1 264 ? 14.164 -7.969 -21.531 1 89.19 264 GLU A CA 1
ATOM 2109 C C . GLU A 1 264 ? 13.453 -6.809 -22.219 1 89.19 264 GLU A C 1
ATOM 2111 O O . GLU A 1 264 ? 12.57 -7.023 -23.047 1 89.19 264 GLU A O 1
ATOM 2116 N N . PHE A 1 265 ? 13.812 -5.625 -21.797 1 86.81 265 PHE A N 1
ATOM 2117 C CA . PHE A 1 265 ? 13.055 -4.492 -22.297 1 86.81 265 PHE A CA 1
ATOM 2118 C C . PHE A 1 265 ? 13.883 -3.672 -23.281 1 86.81 265 PHE A C 1
ATOM 2120 O O . PHE A 1 265 ? 13.445 -2.617 -23.734 1 86.81 265 PHE A O 1
ATOM 2127 N N . LYS A 1 266 ? 14.977 -4.328 -24.109 1 65.19 266 LYS A N 1
ATOM 2128 C CA . LYS A 1 266 ? 15.844 -3.773 -25.141 1 65.19 266 LYS A CA 1
ATOM 2129 C C . LYS A 1 266 ? 15.344 -2.408 -25.594 1 65.19 266 LYS A C 1
ATOM 2131 O O . LYS A 1 266 ? 14.305 -2.314 -26.266 1 65.19 266 LYS A O 1
ATOM 2136 N N . ILE A 1 267 ? 15.375 -1.395 -24.828 1 51.16 267 ILE A N 1
ATOM 2137 C CA . ILE A 1 267 ? 15.156 -0.056 -25.375 1 51.16 267 ILE A CA 1
ATOM 2138 C C . ILE A 1 267 ? 16.031 0.149 -26.609 1 51.16 267 ILE A C 1
ATOM 2140 O O . ILE A 1 267 ? 17.203 -0.239 -26.625 1 51.16 267 ILE A O 1
ATOM 2144 N N . ASP A 1 268 ? 15.5 0.288 -27.688 1 40.91 268 ASP A N 1
ATOM 2145 C CA . ASP A 1 268 ? 16.219 0.926 -28.797 1 40.91 268 ASP A CA 1
ATOM 2146 C C . ASP A 1 268 ? 17.078 2.084 -28.297 1 40.91 268 ASP A C 1
ATOM 2148 O O . ASP A 1 268 ? 16.562 3.154 -27.969 1 40.91 268 ASP A O 1
ATOM 2152 N N . MET A 1 269 ? 17.891 1.995 -27.406 1 36.34 269 MET A N 1
ATOM 2153 C CA . MET A 1 269 ? 18.828 3.076 -27.172 1 36.34 269 MET A CA 1
ATOM 2154 C C . MET A 1 269 ? 19.234 3.758 -28.484 1 36.34 269 MET A C 1
ATOM 2156 O O . MET A 1 269 ? 19.906 4.781 -28.469 1 36.34 269 MET A O 1
ATOM 2160 N N . GLU A 1 270 ? 19.297 3.141 -29.516 1 34.41 270 GLU A N 1
ATOM 2161 C CA . GLU A 1 270 ? 19.75 3.785 -30.75 1 34.41 270 GLU A CA 1
ATOM 2162 C C . GLU A 1 270 ? 18.859 4.961 -31.125 1 34.41 270 GLU A C 1
ATOM 2164 O O . GLU A 1 270 ? 19 5.539 -32.219 1 34.41 270 GLU A O 1
ATOM 2169 N N . ALA A 1 271 ? 18.156 5.641 -30.562 1 26.94 271 ALA A N 1
ATOM 2170 C CA . ALA A 1 271 ? 17.812 6.898 -31.219 1 26.94 271 AL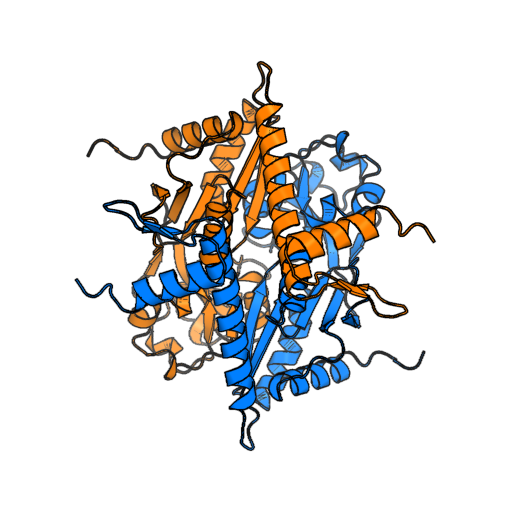A A CA 1
ATOM 2171 C C . ALA A 1 271 ? 18.844 7.98 -30.906 1 26.94 271 ALA A C 1
ATOM 2173 O O . ALA A 1 271 ? 19.297 8.086 -29.766 1 26.94 271 ALA A O 1
ATOM 2174 N N . MET B 1 1 ? 26.547 40.5 -7.688 1 25.61 1 MET B N 1
ATOM 2175 C CA . MET B 1 1 ? 25.422 39.688 -8.141 1 25.61 1 MET B CA 1
ATOM 2176 C C . MET B 1 1 ? 24.562 39.25 -6.965 1 25.61 1 MET B C 1
ATOM 2178 O O . MET B 1 1 ? 25.078 38.719 -5.98 1 25.61 1 MET B O 1
ATOM 2182 N N . THR B 1 2 ? 23.453 39.844 -6.684 1 29.33 2 THR B N 1
ATOM 2183 C CA . THR B 1 2 ? 22.5 39.688 -5.586 1 29.33 2 THR B CA 1
ATOM 2184 C C . THR B 1 2 ? 21.984 38.25 -5.527 1 29.33 2 THR B C 1
ATOM 2186 O O . THR B 1 2 ? 21.453 37.75 -6.516 1 29.33 2 THR B O 1
ATOM 2189 N N . GLN B 1 3 ? 22.766 37.469 -4.879 1 38.62 3 GLN B N 1
ATOM 2190 C CA . GLN B 1 3 ? 22.344 36.062 -4.746 1 38.62 3 GLN B CA 1
ATOM 2191 C C . GLN B 1 3 ? 20.844 35.969 -4.516 1 38.62 3 GLN B C 1
ATOM 2193 O O . GLN B 1 3 ? 20.281 36.75 -3.725 1 38.62 3 GLN B O 1
ATOM 2198 N N . PRO B 1 4 ? 20.109 35.406 -5.453 1 42.84 4 PRO B N 1
ATOM 2199 C CA . PRO B 1 4 ? 18.656 35.312 -5.289 1 42.84 4 PRO B CA 1
ATOM 2200 C C . PRO B 1 4 ? 18.25 34.969 -3.857 1 42.84 4 PRO B C 1
ATOM 2202 O O . PRO B 1 4 ? 19 34.312 -3.135 1 42.84 4 PRO B O 1
ATOM 2205 N N . PRO B 1 5 ? 17.203 35.656 -3.379 1 44.06 5 PRO B N 1
ATOM 2206 C CA . PRO B 1 5 ? 16.719 35.562 -2 1 44.06 5 PRO B CA 1
ATOM 2207 C C . PRO B 1 5 ? 16.672 34.125 -1.487 1 44.06 5 PRO B C 1
ATOM 2209 O O . PRO B 1 5 ? 17.016 33.875 -0.333 1 44.06 5 PRO B O 1
ATOM 2212 N N . LEU B 1 6 ? 16.281 33.281 -2.295 1 41.81 6 LEU B N 1
ATOM 2213 C CA . LEU B 1 6 ? 16.219 31.875 -1.847 1 41.81 6 LEU B CA 1
ATOM 2214 C C . LEU B 1 6 ? 17.609 31.344 -1.551 1 41.81 6 LEU B C 1
ATOM 2216 O O . LEU B 1 6 ? 17.812 30.625 -0.562 1 41.81 6 LEU B O 1
ATOM 2220 N N . SER B 1 7 ? 18.516 31.656 -2.396 1 44.94 7 SER B N 1
ATOM 2221 C CA . SER B 1 7 ? 19.891 31.203 -2.199 1 44.94 7 SER B CA 1
ATOM 2222 C C . SER B 1 7 ? 20.469 31.766 -0.909 1 44.94 7 SER B C 1
ATOM 2224 O O . SER B 1 7 ? 21.141 31.047 -0.165 1 44.94 7 SER B O 1
ATOM 2226 N N . ARG B 1 8 ? 20.219 32.969 -0.644 1 48.62 8 ARG B N 1
ATOM 2227 C CA . ARG B 1 8 ? 20.672 33.594 0.588 1 48.62 8 ARG B CA 1
ATOM 2228 C C . ARG B 1 8 ? 20 32.969 1.808 1 48.62 8 ARG B C 1
ATOM 2230 O O . ARG B 1 8 ? 20.641 32.75 2.828 1 48.62 8 ARG B O 1
ATOM 2237 N N . GLN B 1 9 ? 18.812 32.781 1.642 1 46.22 9 GLN B N 1
ATOM 2238 C CA . GLN B 1 9 ? 18.078 32.156 2.744 1 46.22 9 GLN B CA 1
ATOM 2239 C C . GLN B 1 9 ? 18.578 30.766 3.045 1 46.22 9 GLN B C 1
ATOM 2241 O O . GLN B 1 9 ? 18.688 30.375 4.207 1 46.22 9 GLN B O 1
ATOM 2246 N N . LEU B 1 10 ? 18.859 30.094 2.01 1 49.62 10 LEU B N 1
ATOM 2247 C CA . LEU B 1 10 ? 19.406 28.75 2.203 1 49.62 10 LEU B CA 1
ATOM 2248 C C . LEU B 1 10 ? 20.797 28.828 2.809 1 49.62 10 LEU B C 1
ATOM 2250 O O . LEU B 1 10 ? 21.156 28 3.654 1 49.62 10 LEU B O 1
ATOM 2254 N N . LYS B 1 11 ? 21.531 29.797 2.311 1 55.78 11 LYS B N 1
ATOM 2255 C CA . LYS B 1 11 ? 22.844 30.016 2.898 1 55.78 11 LYS B CA 1
ATOM 2256 C C . LYS B 1 11 ? 22.734 30.422 4.363 1 55.78 11 LYS B C 1
ATOM 2258 O O . LYS B 1 11 ? 23.516 29.969 5.199 1 55.78 11 LYS B O 1
ATOM 2263 N N . ASP B 1 12 ? 21.812 31.281 4.586 1 51.59 12 ASP B N 1
ATOM 2264 C CA . ASP B 1 12 ? 21.562 31.656 5.973 1 51.59 12 ASP B CA 1
ATOM 2265 C C . ASP B 1 12 ? 21.141 30.453 6.809 1 51.59 12 ASP B C 1
ATOM 2267 O O . ASP B 1 12 ? 21.562 30.312 7.957 1 51.59 12 ASP B O 1
ATOM 2271 N N . LEU B 1 13 ? 20.312 29.672 6.227 1 47.81 13 LEU B N 1
ATOM 2272 C CA . LEU B 1 13 ? 19.906 28.438 6.902 1 47.81 13 LEU B CA 1
ATOM 2273 C C . LEU B 1 13 ? 21.109 27.516 7.102 1 47.81 13 LEU B C 1
ATOM 2275 O O . LEU B 1 13 ? 21.25 26.906 8.164 1 47.81 13 LEU B O 1
ATOM 2279 N N . GLU B 1 14 ? 21.891 27.438 6.062 1 54.06 14 GLU B N 1
ATOM 2280 C CA . GLU B 1 14 ? 23.109 26.641 6.191 1 54.06 14 GLU B CA 1
ATOM 2281 C C . GLU B 1 14 ? 24 27.172 7.312 1 54.06 14 GLU B C 1
ATOM 2283 O O . GLU B 1 14 ? 24.562 26.391 8.086 1 54.06 14 GLU B O 1
ATOM 2288 N N . ASN B 1 15 ? 24.125 28.438 7.367 1 54.59 15 ASN B N 1
ATOM 2289 C CA . ASN B 1 15 ? 24.891 29.078 8.43 1 54.59 15 ASN B CA 1
ATOM 2290 C C . ASN B 1 15 ? 24.266 28.828 9.797 1 54.59 15 ASN B C 1
ATOM 2292 O O . ASN B 1 15 ? 24.984 28.578 10.773 1 54.59 15 ASN B O 1
ATOM 2296 N N . GLU B 1 16 ? 23.094 28.891 9.727 1 48.25 16 GLU B N 1
ATOM 2297 C CA . GLU B 1 16 ? 22.375 28.719 10.984 1 48.25 16 GLU B CA 1
ATOM 2298 C C . GLU B 1 16 ? 22.469 27.281 11.484 1 48.25 16 GLU B C 1
ATOM 2300 O O . GLU B 1 16 ? 22.609 27.047 12.688 1 48.25 16 GLU B O 1
ATOM 2305 N N . VAL B 1 17 ? 22.453 26.406 10.562 1 47.53 17 VAL B N 1
ATOM 2306 C CA . VAL B 1 17 ? 22.438 25 10.945 1 47.53 17 VAL B CA 1
ATOM 2307 C C . VAL B 1 17 ? 23.875 24.453 10.953 1 47.53 17 VAL B C 1
ATOM 2309 O O . VAL B 1 17 ? 24.125 23.391 11.531 1 47.53 17 VAL B O 1
ATOM 2312 N N . GLY B 1 18 ? 24.766 25.312 10.492 1 50.78 18 GLY B N 1
ATOM 2313 C CA . GLY B 1 18 ? 26.172 24.969 10.453 1 50.78 18 GLY B CA 1
ATOM 2314 C C . GLY B 1 18 ? 26.484 23.828 9.492 1 50.78 18 GLY B C 1
ATOM 2315 O O . GLY B 1 18 ? 27.469 23.109 9.688 1 50.78 18 GLY B O 1
ATOM 2316 N N . LYS B 1 19 ? 25.531 23.484 8.789 1 52.59 19 LYS B N 1
ATOM 2317 C CA . LYS B 1 19 ? 25.734 22.438 7.801 1 52.59 19 LYS B CA 1
ATOM 2318 C C . LYS B 1 19 ? 25.422 22.938 6.395 1 52.59 19 LYS B C 1
ATOM 2320 O O . LYS B 1 19 ? 24.547 23.797 6.211 1 52.59 19 LYS B O 1
ATOM 2325 N N . GLN B 1 20 ? 26.344 22.531 5.523 1 55 20 GLN B N 1
ATOM 2326 C CA . GLN B 1 20 ? 26.047 22.781 4.117 1 55 20 GLN B CA 1
ATOM 2327 C C . GLN B 1 20 ? 24.859 21.953 3.646 1 55 20 GLN B C 1
ATOM 2329 O O . GLN B 1 20 ? 24.797 20.734 3.887 1 55 20 GLN B O 1
ATOM 2334 N N . LEU B 1 21 ? 23.812 22.578 3.281 1 49.97 21 LEU B N 1
ATOM 2335 C CA . LEU B 1 21 ? 22.578 21.938 2.871 1 49.97 21 LEU B CA 1
ATOM 2336 C C . LEU B 1 21 ? 22.547 21.719 1.36 1 49.97 21 LEU B C 1
ATOM 2338 O O . LEU B 1 21 ? 21.859 20.828 0.865 1 49.97 21 LEU B O 1
ATOM 2342 N N . LEU B 1 22 ? 23.375 22.625 0.697 1 51.94 22 LEU B N 1
ATOM 2343 C CA . LEU B 1 22 ? 23.453 22.578 -0.759 1 51.94 22 LEU B CA 1
ATOM 2344 C C . LEU B 1 22 ? 24.891 22.469 -1.232 1 51.94 22 LEU B C 1
ATOM 2346 O O . LEU B 1 22 ? 25.797 23.047 -0.629 1 51.94 22 LEU B O 1
ATOM 2350 N N . ILE B 1 23 ? 25.188 21.438 -2.016 1 53.03 23 ILE B N 1
ATOM 2351 C CA . ILE B 1 23 ? 26.469 21.453 -2.73 1 53.03 23 ILE B CA 1
ATOM 2352 C C . ILE B 1 23 ? 26.297 22.188 -4.055 1 53.03 23 ILE B C 1
ATOM 2354 O O . ILE B 1 23 ? 25.438 21.844 -4.871 1 53.03 23 ILE B O 1
ATOM 2358 N N . ARG B 1 24 ? 26.734 23.422 -4.039 1 44.28 24 ARG B N 1
ATOM 2359 C CA . ARG B 1 24 ? 26.672 24.25 -5.23 1 44.28 24 ARG B CA 1
ATOM 2360 C C . ARG B 1 24 ? 27.828 23.953 -6.184 1 44.28 24 ARG B C 1
ATOM 2362 O O . ARG B 1 24 ? 28.984 24 -5.785 1 44.28 24 ARG B O 1
ATOM 2369 N N . GLY B 1 25 ? 27.562 22.984 -7.02 1 46.44 25 GLY B N 1
ATOM 2370 C CA . GLY B 1 25 ? 28.531 22.938 -8.109 1 46.44 25 GLY B CA 1
ATOM 2371 C C . GLY B 1 25 ? 28.234 23.922 -9.219 1 46.44 25 GLY B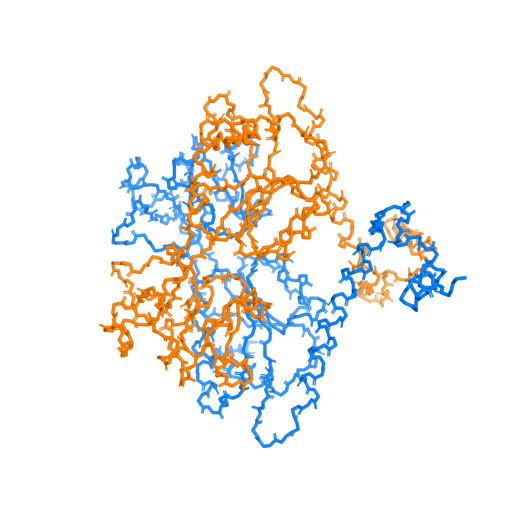 C 1
ATOM 2372 O O . GLY B 1 25 ? 27.266 24.688 -9.133 1 46.44 25 GLY B O 1
ATOM 2373 N N . SER B 1 26 ? 29.094 24.281 -10.188 1 47.5 26 SER B N 1
ATOM 2374 C CA . SER B 1 26 ? 28.953 25.266 -11.25 1 47.5 26 SER B CA 1
ATOM 2375 C C . SER B 1 26 ? 27.562 25.203 -11.891 1 47.5 26 SER B C 1
ATOM 2377 O O . SER B 1 26 ? 27 26.219 -12.266 1 47.5 26 SER B O 1
ATOM 2379 N N . LYS B 1 27 ? 26.953 24.062 -12.203 1 43.72 27 LYS B N 1
ATOM 2380 C CA . LYS B 1 27 ? 25.734 23.984 -13.008 1 43.72 27 LYS B CA 1
ATOM 2381 C C . LYS B 1 27 ? 24.609 23.297 -12.227 1 43.72 27 LYS B C 1
ATOM 2383 O O . LYS B 1 27 ? 23.453 23.297 -12.664 1 43.72 27 LYS B O 1
ATOM 2388 N N . LYS B 1 28 ? 24.875 22.547 -11.273 1 39.69 28 LYS B N 1
ATOM 2389 C CA . LYS B 1 28 ? 23.781 21.797 -10.672 1 39.69 28 LYS B CA 1
ATOM 2390 C C . LYS B 1 28 ? 23.812 21.891 -9.148 1 39.69 28 LYS B C 1
ATOM 2392 O O . LYS B 1 28 ? 24.875 21.766 -8.539 1 39.69 28 LYS B O 1
ATOM 2397 N N . VAL B 1 29 ? 22.766 22.5 -8.531 1 43.62 29 VAL B N 1
ATOM 2398 C CA . VAL B 1 29 ? 22.609 22.594 -7.086 1 43.62 29 VAL B CA 1
ATOM 2399 C C . VAL B 1 29 ? 22.047 21.297 -6.539 1 43.62 29 VAL B C 1
ATOM 2401 O O . VAL B 1 29 ? 20.984 20.828 -6.973 1 43.62 29 VAL B O 1
ATOM 2404 N N . THR B 1 30 ? 22.922 20.453 -5.98 1 44.75 30 THR B N 1
ATOM 2405 C CA . THR B 1 30 ? 22.469 19.203 -5.395 1 44.75 30 THR B CA 1
ATOM 2406 C C . THR B 1 30 ? 22.406 19.312 -3.873 1 44.75 30 THR B C 1
ATOM 2408 O O . THR B 1 30 ? 23.203 20.031 -3.262 1 44.75 30 THR B O 1
ATOM 2411 N N . LEU B 1 31 ? 21.312 18.875 -3.234 1 45.78 31 LEU B N 1
ATOM 2412 C CA . LEU B 1 31 ? 21.188 18.906 -1.782 1 45.78 31 LEU B CA 1
ATOM 2413 C C . LEU B 1 31 ? 22.188 17.953 -1.131 1 45.78 31 LEU B C 1
ATOM 2415 O O . LEU B 1 31 ? 22.469 16.875 -1.658 1 45.78 31 LEU B O 1
ATOM 2419 N N . THR B 1 32 ? 22.859 18.422 -0.099 1 47.03 32 THR B N 1
ATOM 2420 C CA . THR B 1 32 ? 23.656 17.547 0.755 1 47.03 32 THR B CA 1
ATOM 2421 C C . THR B 1 32 ? 22.766 16.609 1.557 1 47.03 32 THR B C 1
ATOM 2423 O O . THR B 1 32 ? 21.531 16.703 1.482 1 47.03 32 THR B O 1
ATOM 2426 N N . GLU B 1 33 ? 23.25 15.625 2.25 1 45.25 33 GLU B N 1
ATOM 2427 C CA . GLU B 1 33 ? 22.5 14.781 3.184 1 45.25 33 GLU B CA 1
ATOM 2428 C C . GLU B 1 33 ? 21.703 15.625 4.176 1 45.25 33 GLU B C 1
ATOM 2430 O O . GLU B 1 33 ? 20.547 15.312 4.484 1 45.25 33 GLU B O 1
ATOM 2435 N N . ASP B 1 34 ? 22.391 16.609 4.656 1 46.66 34 ASP B N 1
ATOM 2436 C CA . ASP B 1 34 ? 21.75 17.547 5.574 1 46.66 34 ASP B CA 1
ATOM 2437 C C . ASP B 1 34 ? 20.641 18.328 4.871 1 46.66 34 ASP B C 1
ATOM 2439 O O . ASP B 1 34 ? 19.609 18.625 5.469 1 46.66 34 ASP B O 1
ATOM 2443 N N . GLY B 1 35 ? 20.891 18.625 3.691 1 44.66 35 GLY B N 1
ATOM 2444 C CA . GLY B 1 35 ? 19.875 19.297 2.893 1 44.66 35 GLY B CA 1
ATOM 2445 C C . GLY B 1 35 ? 18.641 18.453 2.658 1 44.66 35 GLY B C 1
ATOM 2446 O O . GLY B 1 35 ? 17.516 18.938 2.742 1 44.66 35 GLY B O 1
ATOM 2447 N N . MET B 1 36 ? 18.859 17.281 2.42 1 44.75 36 MET B N 1
ATOM 2448 C CA . MET B 1 36 ? 17.766 16.344 2.242 1 44.75 36 MET B CA 1
ATOM 2449 C C . MET B 1 36 ? 16.969 16.172 3.535 1 44.75 36 MET B C 1
ATOM 2451 O O . MET B 1 36 ? 15.734 16.109 3.508 1 44.75 36 MET B O 1
ATOM 2455 N N . LEU B 1 37 ? 17.656 16.094 4.617 1 46.97 37 LEU B N 1
ATOM 2456 C CA . LEU B 1 37 ? 17.016 16.047 5.926 1 46.97 37 LEU B CA 1
ATOM 2457 C C . LEU B 1 37 ? 16.172 17.297 6.164 1 46.97 37 LEU B C 1
ATOM 2459 O O . LEU B 1 37 ? 15.047 17.203 6.637 1 46.97 37 LEU B O 1
ATOM 2463 N N . LEU B 1 38 ? 16.75 18.375 5.797 1 45.47 38 LEU B N 1
ATOM 2464 C CA . LEU B 1 38 ? 16.031 19.625 5.945 1 45.47 38 LEU B CA 1
ATOM 2465 C C . LEU B 1 38 ? 14.766 19.625 5.082 1 45.47 38 LEU B C 1
ATOM 2467 O O . LEU B 1 38 ? 13.703 20.078 5.527 1 45.47 38 LEU B O 1
ATOM 2471 N N . ARG B 1 39 ? 14.922 19.172 3.885 1 43.78 39 ARG B N 1
ATOM 2472 C CA . ARG B 1 39 ? 13.766 19.094 2.994 1 43.78 39 ARG B CA 1
ATOM 2473 C C . ARG B 1 39 ? 12.68 18.203 3.582 1 43.78 39 ARG B C 1
ATOM 2475 O O . ARG B 1 39 ? 11.508 18.578 3.613 1 43.78 39 ARG B O 1
ATOM 2482 N N . LYS B 1 40 ? 13.109 17.078 3.984 1 48.97 40 LYS B N 1
ATOM 2483 C CA . LYS B 1 40 ? 12.156 16.156 4.609 1 48.97 40 LYS B CA 1
ATOM 2484 C C . LYS B 1 40 ? 11.461 16.812 5.801 1 48.97 40 LYS B C 1
ATOM 2486 O O . LYS B 1 40 ? 10.234 16.75 5.926 1 48.97 40 LYS B O 1
ATOM 2491 N N . ARG B 1 41 ? 12.219 17.375 6.664 1 47.66 41 ARG B N 1
ATOM 2492 C CA . ARG B 1 41 ? 11.664 18.031 7.84 1 47.66 41 ARG B CA 1
ATOM 2493 C C . ARG B 1 41 ? 10.766 19.203 7.441 1 47.66 41 ARG B C 1
ATOM 2495 O O . ARG B 1 41 ? 9.719 19.422 8.055 1 47.66 41 ARG B O 1
ATOM 2502 N N . ALA B 1 42 ? 11.258 19.859 6.438 1 46.62 42 ALA B N 1
ATOM 2503 C CA . ALA B 1 42 ? 10.445 20.984 5.945 1 46.62 42 ALA B CA 1
ATOM 2504 C C . ALA B 1 42 ? 9.102 20.484 5.422 1 46.62 42 ALA B C 1
ATOM 2506 O O . ALA B 1 42 ? 8.062 21.078 5.699 1 46.62 42 ALA B O 1
ATOM 2507 N N . GLU B 1 43 ? 9.219 19.359 4.789 1 47.97 43 GLU B N 1
ATOM 2508 C CA . GLU B 1 43 ? 7.988 18.766 4.266 1 47.97 43 GLU B CA 1
ATOM 2509 C C . GLU B 1 43 ? 7.062 18.328 5.398 1 47.97 43 GLU B C 1
ATOM 2511 O O . GLU B 1 43 ? 5.852 18.562 5.34 1 47.97 43 GLU B O 1
ATOM 2516 N N . GLU B 1 44 ? 7.629 17.75 6.336 1 52.62 44 GLU B N 1
ATOM 2517 C CA . GLU B 1 44 ? 6.852 17.375 7.512 1 52.62 44 GLU B CA 1
ATOM 2518 C C . GLU B 1 44 ? 6.258 18.594 8.203 1 52.62 44 GLU B C 1
ATOM 2520 O O . GLU B 1 44 ? 5.102 18.578 8.625 1 52.62 44 GLU B O 1
ATOM 2525 N N . MET B 1 45 ? 7.066 19.578 8.312 1 47.62 45 MET B N 1
ATOM 2526 C CA . MET B 1 45 ? 6.605 20.828 8.93 1 47.62 45 MET B CA 1
ATOM 2527 C C . MET B 1 45 ? 5.473 21.453 8.125 1 47.62 45 MET B C 1
ATOM 2529 O O . MET B 1 45 ? 4.488 21.922 8.695 1 47.62 45 MET B O 1
ATOM 2533 N N . ILE B 1 46 ? 5.727 21.375 6.848 1 46.91 46 ILE B N 1
ATOM 2534 C CA . ILE B 1 46 ? 4.688 21.938 5.984 1 46.91 46 ILE B CA 1
ATOM 2535 C C . ILE B 1 46 ? 3.404 21.125 6.133 1 46.91 46 ILE B C 1
ATOM 2537 O O . ILE B 1 46 ? 2.314 21.688 6.254 1 46.91 46 ILE B O 1
ATOM 2541 N N . ALA B 1 47 ? 3.564 19.844 6.145 1 50.62 47 ALA B N 1
ATOM 2542 C CA . ALA B 1 47 ? 2.395 18.984 6.32 1 50.62 47 ALA B CA 1
ATOM 2543 C C . ALA B 1 47 ? 1.719 19.25 7.664 1 50.62 47 ALA B C 1
ATOM 2545 O O . ALA B 1 47 ? 0.489 19.312 7.742 1 50.62 47 ALA B O 1
ATOM 2546 N N . LEU B 1 48 ? 2.52 19.438 8.625 1 51.53 48 LEU B N 1
ATOM 2547 C CA . LEU B 1 48 ? 1.985 19.719 9.953 1 51.53 48 LEU B CA 1
ATOM 2548 C C . LEU B 1 48 ? 1.31 21.094 9.977 1 51.53 48 LEU B C 1
ATOM 2550 O O . LEU B 1 48 ? 0.26 21.266 10.602 1 51.53 48 LEU B O 1
ATOM 2554 N N . MET B 1 49 ? 1.943 22 9.289 1 46.84 49 MET B N 1
ATOM 2555 C CA . MET B 1 49 ? 1.364 23.344 9.211 1 46.84 49 MET B CA 1
ATOM 2556 C C . MET B 1 49 ? 0.024 23.312 8.484 1 46.84 49 MET B C 1
ATOM 2558 O O . MET B 1 49 ? -0.933 23.969 8.906 1 46.84 49 MET B O 1
ATOM 2562 N N . GLU B 1 50 ? 0.059 22.578 7.422 1 51.66 50 GLU B N 1
ATOM 2563 C CA . GLU B 1 50 ? -1.188 22.484 6.668 1 51.66 50 GLU B CA 1
ATOM 2564 C C . GLU B 1 50 ? -2.283 21.812 7.492 1 51.66 50 GLU B C 1
ATOM 2566 O O . GLU B 1 50 ? -3.438 22.25 7.469 1 51.66 50 GLU B O 1
ATOM 2571 N N . LYS B 1 51 ? -1.908 20.875 8.148 1 54.06 51 LYS B N 1
ATOM 2572 C CA . LYS B 1 51 ? -2.855 20.203 9.039 1 54.06 51 LYS B CA 1
ATOM 2573 C C . LYS B 1 51 ? -3.355 21.156 10.117 1 54.06 51 LYS B C 1
ATOM 2575 O O . LYS B 1 51 ? -4.555 21.203 10.398 1 54.06 51 LYS B O 1
ATOM 2580 N N . THR B 1 52 ? -2.471 21.891 10.656 1 49.38 52 THR B N 1
ATOM 2581 C CA . THR B 1 52 ? -2.816 22.828 11.719 1 49.38 52 THR B CA 1
ATOM 2582 C C . THR B 1 52 ? -3.758 23.922 11.195 1 49.38 52 THR B C 1
ATOM 2584 O O . THR B 1 52 ? -4.73 24.281 11.859 1 49.38 52 THR B O 1
ATOM 2587 N N . LYS B 1 53 ? -3.383 24.438 10.047 1 51.91 53 LYS B N 1
ATOM 2588 C CA . LYS B 1 53 ? -4.242 25.438 9.43 1 51.91 53 LYS B CA 1
ATOM 2589 C C . LYS B 1 53 ? -5.66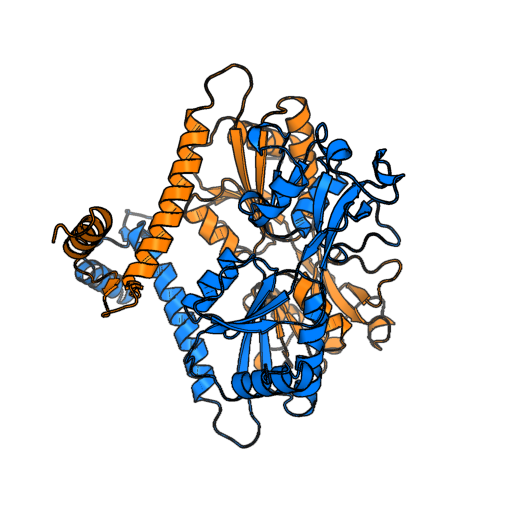4 24.922 9.25 1 51.91 53 LYS B C 1
ATOM 2591 O O . LYS B 1 53 ? -6.633 25.625 9.523 1 51.91 53 LYS B O 1
ATOM 2596 N N . SER B 1 54 ? -5.754 23.734 8.805 1 55.5 54 SER B N 1
ATOM 2597 C CA . SER B 1 54 ? -7.059 23.109 8.578 1 55.5 54 SER B CA 1
ATOM 2598 C C . SER B 1 54 ? -7.832 22.969 9.891 1 55.5 54 SER B C 1
ATOM 2600 O O . SER B 1 54 ? -9.055 23.125 9.914 1 55.5 54 SER B O 1
ATOM 2602 N N . GLU B 1 55 ? -7.176 22.719 10.883 1 54.09 55 GLU B N 1
ATOM 2603 C CA . GLU B 1 55 ? -7.785 22.531 12.195 1 54.09 55 GLU B CA 1
ATOM 2604 C C . GLU B 1 55 ? -8.312 23.859 12.75 1 54.09 55 GLU B C 1
ATOM 2606 O O . GLU B 1 55 ? -9.312 23.891 13.469 1 54.09 55 GLU B O 1
ATOM 2611 N N . LEU B 1 56 ? -7.621 24.906 12.484 1 49.75 56 LEU B N 1
ATOM 2612 C CA . LEU B 1 56 ? -7.957 26.203 13.031 1 49.75 56 LEU B CA 1
ATOM 2613 C C . LEU B 1 56 ? -9.055 26.875 12.211 1 49.75 56 LEU B C 1
ATOM 2615 O O . LEU B 1 56 ? -9.797 27.719 12.719 1 49.75 56 LEU B O 1
ATOM 2619 N N . SER B 1 57 ? -9.078 26.656 10.992 1 48.25 57 SER B N 1
ATOM 2620 C CA . SER B 1 57 ? -10.039 27.328 10.125 1 48.25 57 SER B CA 1
ATOM 2621 C C . SER B 1 57 ? -11.453 26.812 10.375 1 48.25 57 SER B C 1
ATOM 2623 O O . SER B 1 57 ? -12.422 27.391 9.891 1 48.25 57 SER B O 1
ATOM 2625 N N . SER B 1 58 ? -11.695 25.734 11.047 1 47.25 58 SER B N 1
ATOM 2626 C CA . SER B 1 58 ? -13.039 25.188 11.219 1 47.25 58 SER B CA 1
ATOM 2627 C C . SER B 1 58 ? -13.836 25.984 12.242 1 47.25 58 SER B C 1
ATOM 2629 O O . SER B 1 58 ? -13.656 25.812 13.445 1 47.25 58 SER B O 1
ATOM 2631 N N . SER B 1 59 ? -14.07 27.219 11.969 1 40.62 59 SER B N 1
ATOM 2632 C CA . SER B 1 59 ? -14.883 28.031 12.859 1 40.62 59 SER B CA 1
ATOM 2633 C C . SER B 1 59 ? -16.312 27.484 12.961 1 40.62 59 SER B C 1
ATOM 2635 O O . SER B 1 59 ? -16.969 27.672 13.984 1 40.62 59 SER B O 1
ATOM 2637 N N . ASP B 1 60 ? -17.156 27.547 11.828 1 44.78 60 ASP B N 1
ATOM 2638 C CA . ASP B 1 60 ? -18.609 27.672 11.852 1 44.78 60 ASP B CA 1
ATOM 2639 C C . ASP B 1 60 ? -19.281 26.359 12.227 1 44.78 60 ASP B C 1
ATOM 2641 O O . ASP B 1 60 ? -18.625 25.312 12.281 1 44.78 60 ASP B O 1
ATOM 2645 N N . GLU B 1 61 ? -20.734 26.328 12.297 1 50.19 61 GLU B N 1
ATOM 2646 C CA . GLU B 1 61 ? -21.781 25.375 12.664 1 50.19 61 GLU B CA 1
ATOM 2647 C C . GLU B 1 61 ? -21.547 24.016 12.008 1 50.19 61 GLU B C 1
ATOM 2649 O O . GLU B 1 61 ? -21.859 22.984 12.586 1 50.19 61 GLU B O 1
ATOM 2654 N N . ASN B 1 62 ? -21.109 24 10.75 1 53.06 62 ASN B N 1
ATOM 2655 C CA . ASN B 1 62 ? -20.891 22.734 10.062 1 53.06 62 ASN B CA 1
ATOM 2656 C C . ASN B 1 62 ? -19.438 22.281 10.195 1 53.06 62 ASN B C 1
ATOM 2658 O O . ASN B 1 62 ? -18.516 22.984 9.789 1 53.06 62 ASN B O 1
ATOM 2662 N N . ILE B 1 63 ? -19.297 21.359 11.102 1 57.69 63 ILE B N 1
ATOM 2663 C CA . ILE B 1 63 ? -17.953 20.828 11.312 1 57.69 63 ILE B CA 1
ATOM 2664 C C . ILE B 1 63 ? -17.312 20.5 9.977 1 57.69 63 ILE B C 1
ATOM 2666 O O . ILE B 1 63 ? -17.859 19.703 9.195 1 57.69 63 ILE B O 1
ATOM 2670 N N . SER B 1 64 ? -16.531 21.344 9.469 1 66 64 SER B N 1
ATOM 2671 C CA . SER B 1 64 ? -15.648 21.094 8.328 1 66 64 SER B CA 1
ATOM 2672 C C . SER B 1 64 ? -14.219 20.797 8.773 1 66 64 SER B C 1
ATOM 2674 O O . SER B 1 64 ? -13.852 21.109 9.914 1 66 64 SER B O 1
ATOM 2676 N N . GLY B 1 65 ? -13.648 19.797 8.125 1 82.88 65 GLY B N 1
ATOM 2677 C CA . GLY B 1 65 ? -12.258 19.562 8.469 1 82.88 65 GLY B CA 1
ATOM 2678 C C . GLY B 1 65 ? -11.688 18.312 7.805 1 82.88 65 GLY B C 1
ATOM 2679 O O . GLY B 1 65 ? -12.336 17.703 6.953 1 82.88 65 GLY B O 1
ATOM 2680 N N . GLU B 1 66 ? -10.477 18.141 8.078 1 89.25 66 GLU B N 1
ATOM 2681 C CA . GLU B 1 66 ? -9.711 17.047 7.504 1 89.25 66 GLU B CA 1
ATOM 2682 C C . GLU B 1 66 ? -9.32 16.031 8.57 1 89.25 66 GLU B C 1
ATOM 2684 O O . GLU B 1 66 ? -8.984 16.406 9.695 1 89.25 66 GLU B O 1
ATOM 2689 N N . ILE B 1 67 ? -9.531 14.773 8.227 1 93.44 67 ILE B N 1
ATOM 2690 C CA . ILE B 1 67 ? -9.094 13.68 9.086 1 93.44 67 ILE B CA 1
ATOM 2691 C C . ILE B 1 67 ? -8 12.883 8.383 1 93.44 67 ILE B C 1
ATOM 2693 O O . ILE B 1 67 ? -8.188 12.43 7.246 1 93.44 67 ILE B O 1
ATOM 2697 N N . TYR B 1 68 ? -6.867 12.719 9.008 1 94.12 68 TYR B N 1
ATOM 2698 C CA . TYR B 1 68 ? -5.734 11.977 8.477 1 94.12 68 TYR B CA 1
ATOM 2699 C C . TYR B 1 68 ? -5.629 10.602 9.125 1 94.12 68 TYR B C 1
ATOM 2701 O O . TYR B 1 68 ? -5.453 10.5 10.344 1 94.12 68 TYR B O 1
ATOM 2709 N N . MET B 1 69 ? -5.68 9.547 8.281 1 96.81 69 MET B N 1
ATOM 2710 C CA . MET B 1 69 ? -5.699 8.18 8.797 1 96.81 69 MET B CA 1
ATOM 2711 C C . MET B 1 69 ? -4.598 7.344 8.156 1 96.81 69 MET B C 1
ATOM 2713 O O . MET B 1 69 ? -4.465 7.312 6.934 1 96.81 69 MET B O 1
ATOM 2717 N N . GLY B 1 70 ? -3.766 6.766 8.953 1 97.44 70 GLY B N 1
ATOM 2718 C CA . GLY B 1 70 ? -2.871 5.707 8.508 1 97.44 70 GLY B CA 1
ATOM 2719 C C . GLY B 1 70 ? -3.418 4.316 8.773 1 97.44 70 GLY B C 1
ATOM 2720 O O . GLY B 1 70 ? -3.955 4.047 9.852 1 97.44 70 GLY B O 1
ATOM 2721 N N . SER B 1 71 ? -3.273 3.473 7.793 1 96.94 71 SER B N 1
ATOM 2722 C CA . SER B 1 71 ? -3.883 2.156 7.961 1 96.94 71 SER B CA 1
ATOM 2723 C C . SER B 1 71 ? -3.041 1.071 7.297 1 96.94 71 SER B C 1
ATOM 2725 O O . SER B 1 71 ? -2.547 1.257 6.18 1 96.94 71 SER B O 1
ATOM 2727 N N . GLY B 1 72 ? -2.869 0.013 8.031 1 95.38 72 GLY B N 1
ATOM 2728 C CA . GLY B 1 72 ? -2.52 -1.204 7.316 1 95.38 72 GLY B CA 1
ATOM 2729 C C . GLY B 1 72 ? -3.623 -1.695 6.398 1 95.38 72 GLY B C 1
ATOM 2730 O O . GLY B 1 72 ? -4.66 -1.045 6.266 1 95.38 72 GLY B O 1
ATOM 2731 N N . GLU B 1 73 ? -3.316 -2.727 5.723 1 95.81 73 GLU B N 1
ATOM 2732 C CA . GLU B 1 73 ? -4.344 -3.324 4.879 1 95.81 73 GLU B CA 1
ATOM 2733 C C . GLU B 1 73 ? -5.004 -4.516 5.566 1 95.81 73 GLU B C 1
ATOM 2735 O O . GLU B 1 73 ? -4.332 -5.496 5.902 1 95.81 73 GLU B O 1
ATOM 2740 N N . THR B 1 74 ? -6.191 -4.355 5.824 1 95.75 74 THR B N 1
ATOM 2741 C CA . THR B 1 74 ? -7.02 -5.34 6.512 1 95.75 74 THR B CA 1
ATOM 2742 C C . THR B 1 74 ? -8.492 -5.172 6.129 1 95.75 74 THR B C 1
ATOM 2744 O O . THR B 1 74 ? -8.922 -4.074 5.777 1 95.75 74 THR B O 1
ATOM 2747 N N . GLU B 1 75 ? -9.172 -6.23 6.254 1 93.06 75 GLU B N 1
ATOM 2748 C CA . GLU B 1 75 ? -10.602 -6.156 5.973 1 93.06 75 GLU B CA 1
ATOM 2749 C C . GLU B 1 75 ? -11.312 -5.227 6.957 1 93.06 75 GLU B C 1
ATOM 2751 O O . GLU B 1 75 ? -12.375 -4.684 6.648 1 93.06 75 GLU B O 1
ATOM 2756 N N . ALA B 1 76 ? -10.727 -5.035 8.07 1 93.38 76 ALA B N 1
ATOM 2757 C CA . ALA B 1 76 ? -11.32 -4.23 9.133 1 93.38 76 ALA B CA 1
ATOM 2758 C C . ALA B 1 76 ? -11.477 -2.773 8.703 1 93.38 76 ALA B C 1
ATOM 2760 O O . ALA B 1 76 ? -12.203 -2.004 9.336 1 93.38 76 ALA B O 1
ATOM 2761 N N . VAL B 1 77 ? -10.805 -2.348 7.715 1 96 77 VAL B N 1
ATOM 2762 C CA . VAL B 1 77 ? -10.922 -0.99 7.191 1 96 77 VAL B CA 1
ATOM 2763 C C . VAL B 1 77 ? -12.375 -0.71 6.812 1 96 77 VAL B C 1
ATOM 2765 O O . VAL B 1 77 ? -12.844 0.423 6.934 1 96 77 VAL B O 1
ATOM 2768 N N . SER B 1 78 ? -13.086 -1.731 6.434 1 95.44 78 SER B N 1
ATOM 2769 C CA . SER B 1 78 ? -14.492 -1.574 6.078 1 95.44 78 SER B CA 1
ATOM 2770 C C . SER B 1 78 ? -15.32 -1.095 7.27 1 95.44 78 SER B C 1
ATOM 2772 O O . SER B 1 78 ? -16.281 -0.349 7.105 1 95.44 78 SER B O 1
ATOM 2774 N N . THR B 1 79 ? -14.93 -1.516 8.43 1 93.44 79 THR B N 1
ATOM 2775 C CA . THR B 1 79 ? -15.625 -1.072 9.633 1 93.44 79 THR B CA 1
ATOM 2776 C C . THR B 1 79 ? -15.398 0.418 9.867 1 93.44 79 THR B C 1
ATOM 2778 O O . THR B 1 79 ? -16.328 1.142 10.242 1 93.44 79 THR B O 1
ATOM 2781 N N . ILE B 1 80 ? -14.195 0.833 9.625 1 94.94 80 ILE B N 1
ATOM 2782 C CA . ILE B 1 80 ? -13.852 2.244 9.766 1 94.94 80 ILE B CA 1
ATOM 2783 C C . ILE B 1 80 ? -14.562 3.057 8.688 1 94.94 80 ILE B C 1
ATOM 2785 O O . ILE B 1 80 ? -15.078 4.145 8.953 1 94.94 80 ILE B O 1
ATOM 2789 N N . ALA B 1 81 ? -14.586 2.52 7.504 1 96.5 81 ALA B N 1
ATOM 2790 C CA . ALA B 1 81 ? -15.258 3.168 6.379 1 96.5 81 ALA B CA 1
ATOM 2791 C C . ALA B 1 81 ? -16.75 3.354 6.664 1 96.5 81 ALA B C 1
ATOM 2793 O O . ALA B 1 81 ? -17.344 4.371 6.289 1 96.5 81 ALA B O 1
ATOM 2794 N N . LYS B 1 82 ? -17.312 2.4 7.305 1 94.75 82 LYS B N 1
ATOM 2795 C CA . LYS B 1 82 ? -18.719 2.494 7.68 1 94.75 82 LYS B CA 1
ATOM 2796 C C . LYS B 1 82 ? -18.953 3.652 8.641 1 94.75 82 LYS B C 1
ATOM 2798 O O . LYS B 1 82 ? -19.922 4.402 8.492 1 94.75 82 LYS B O 1
ATOM 2803 N N . VAL B 1 83 ? -18.094 3.76 9.602 1 94.12 83 VAL B N 1
ATOM 2804 C CA . VAL B 1 83 ? -18.188 4.859 10.555 1 94.12 83 VAL B CA 1
ATOM 2805 C C . VAL B 1 83 ? -18.062 6.191 9.82 1 94.12 83 VAL B C 1
ATOM 2807 O O . VAL B 1 83 ? -18.859 7.113 10.055 1 94.12 83 VAL B O 1
ATOM 2810 N N . ALA B 1 84 ? -17.078 6.293 8.922 1 95.62 84 ALA B N 1
ATOM 2811 C CA . ALA B 1 84 ? -16.875 7.508 8.141 1 95.62 84 ALA B CA 1
ATOM 2812 C C . ALA B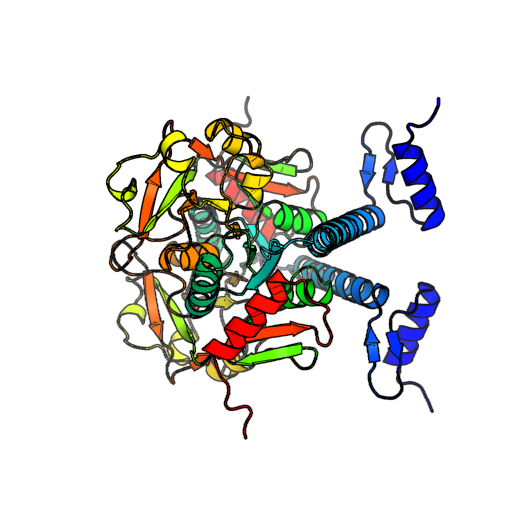 1 84 ? -18.109 7.844 7.297 1 95.62 84 ALA B C 1
ATOM 2814 O O . ALA B 1 84 ? -18.484 9.008 7.188 1 95.62 84 ALA B O 1
ATOM 2815 N N . LYS B 1 85 ? -18.688 6.805 6.734 1 94.88 85 LYS B N 1
ATOM 2816 C CA . LYS B 1 85 ? -19.875 6.988 5.906 1 94.88 85 LYS B CA 1
ATOM 2817 C C . LYS B 1 85 ? -21.031 7.555 6.723 1 94.88 85 LYS B C 1
ATOM 2819 O O . LYS B 1 85 ? -21.719 8.477 6.273 1 94.88 85 LYS B O 1
ATOM 2824 N N . ASN B 1 86 ? -21.203 7.047 7.871 1 92.38 86 ASN B N 1
ATOM 2825 C CA . ASN B 1 86 ? -22.266 7.535 8.75 1 92.38 86 ASN B CA 1
ATOM 2826 C C . ASN B 1 86 ? -22.031 8.992 9.156 1 92.38 86 ASN B C 1
ATOM 2828 O O . ASN B 1 86 ? -22.969 9.781 9.219 1 92.38 86 ASN B O 1
ATOM 2832 N N . LEU B 1 87 ? -20.859 9.305 9.422 1 92.06 87 LEU B N 1
ATOM 2833 C CA . LEU B 1 87 ? -20.5 10.672 9.797 1 92.06 87 LEU B CA 1
ATOM 2834 C C . LEU B 1 87 ? -20.703 11.625 8.625 1 92.06 87 LEU B C 1
ATOM 2836 O O . LEU B 1 87 ? -21.031 12.797 8.82 1 92.06 87 LEU B O 1
ATOM 2840 N N . GLN B 1 88 ? -20.406 11.188 7.438 1 89.25 88 GLN B N 1
ATOM 2841 C CA . GLN B 1 88 ? -20.531 11.984 6.219 1 89.25 88 GLN B CA 1
ATOM 2842 C C . GLN B 1 88 ? -21.953 12.5 6.043 1 89.25 88 GLN B C 1
ATOM 2844 O O . GLN B 1 88 ? -22.156 13.602 5.535 1 89.25 88 GLN B O 1
ATOM 2849 N N . LYS B 1 89 ? -22.906 11.719 6.465 1 87.69 89 LYS B N 1
ATOM 2850 C CA . LYS B 1 89 ? -24.312 12.109 6.363 1 87.69 89 LYS B CA 1
ATOM 2851 C C . LYS B 1 89 ? -24.594 13.367 7.176 1 87.69 89 LYS B C 1
ATOM 2853 O O . LYS B 1 89 ? -25.312 14.258 6.719 1 87.69 89 LYS B O 1
ATOM 2858 N N . ASP B 1 90 ? -24.016 13.43 8.273 1 87.06 90 ASP B N 1
ATOM 2859 C CA . ASP B 1 90 ? -24.234 14.547 9.188 1 87.06 90 ASP B CA 1
ATOM 2860 C C . ASP B 1 90 ? -23.234 15.672 8.945 1 87.06 90 ASP B C 1
ATOM 2862 O O . ASP B 1 90 ? -23.531 16.844 9.203 1 87.06 90 ASP B O 1
ATOM 2866 N N . HIS B 1 91 ? -22.109 15.258 8.453 1 88.88 91 HIS B N 1
ATOM 2867 C CA . HIS B 1 91 ? -21.031 16.203 8.211 1 88.88 91 HIS B CA 1
ATOM 2868 C C . HIS B 1 91 ? -20.391 15.984 6.844 1 88.88 91 HIS B C 1
ATOM 2870 O O . HIS B 1 91 ? -19.266 15.5 6.754 1 88.88 91 HIS B O 1
ATOM 2876 N N . PRO B 1 92 ? -21.016 16.484 5.816 1 87 92 PRO B N 1
ATOM 2877 C CA . PRO B 1 92 ? -20.594 16.172 4.449 1 87 92 PRO B CA 1
ATOM 2878 C C . PRO B 1 92 ? -19.297 16.859 4.047 1 87 92 PRO B C 1
ATOM 2880 O O . PRO B 1 92 ? -18.719 16.531 3.012 1 87 92 PRO B O 1
ATOM 2883 N N . PHE B 1 93 ? -18.797 17.703 4.934 1 87.06 93 PHE B N 1
ATOM 2884 C CA . PHE B 1 93 ? -17.641 18.484 4.508 1 87.06 93 PHE B CA 1
ATOM 2885 C C . PHE B 1 93 ? -16.375 17.984 5.18 1 87.06 93 PHE B C 1
ATOM 2887 O O . PHE B 1 93 ? -15.312 18.609 5.055 1 87.06 93 PHE B O 1
ATOM 2894 N N . ILE B 1 94 ? -16.5 16.844 5.84 1 91.06 94 ILE B N 1
ATOM 2895 C CA . ILE B 1 94 ? -15.305 16.188 6.363 1 91.06 94 ILE B CA 1
ATOM 2896 C C . ILE B 1 94 ? -14.602 15.43 5.242 1 91.06 94 ILE B C 1
ATOM 2898 O O . ILE B 1 94 ? -15.242 14.695 4.484 1 91.06 94 ILE B O 1
ATOM 2902 N N . ARG B 1 95 ? -13.32 15.672 5.137 1 93.5 95 ARG B N 1
ATOM 2903 C CA . ARG B 1 95 ? -12.492 14.984 4.148 1 93.5 95 ARG B CA 1
ATOM 2904 C C . ARG B 1 95 ? -11.5 14.039 4.816 1 93.5 95 ARG B C 1
ATOM 2906 O O . ARG B 1 95 ? -10.891 14.391 5.824 1 93.5 95 ARG B O 1
ATOM 2913 N N . TYR B 1 96 ? -11.367 12.891 4.219 1 96.5 96 TYR B N 1
ATOM 2914 C CA . TYR B 1 96 ? -10.453 11.898 4.77 1 96.5 96 TYR B CA 1
ATOM 2915 C C . TYR B 1 96 ? -9.211 11.75 3.9 1 96.5 96 TYR B C 1
ATOM 2917 O O . TYR B 1 96 ? -9.305 11.742 2.67 1 96.5 96 TYR B O 1
ATOM 2925 N N . HIS B 1 97 ? -8.086 11.711 4.543 1 95.56 97 HIS B N 1
ATOM 2926 C CA . HIS B 1 97 ? -6.812 11.406 3.893 1 95.56 97 HIS B CA 1
ATOM 2927 C C . HIS B 1 97 ? -6.254 10.078 4.379 1 95.56 97 HIS B C 1
ATOM 2929 O O . HIS B 1 97 ? -5.789 9.969 5.516 1 95.56 97 HIS B O 1
ATOM 2935 N N . ILE B 1 98 ? -6.234 9.109 3.477 1 97.38 98 ILE B N 1
ATOM 2936 C CA . ILE B 1 98 ? -5.91 7.734 3.854 1 97.38 98 ILE B CA 1
ATOM 2937 C C . ILE B 1 98 ? -4.5 7.391 3.385 1 97.38 98 ILE B C 1
ATOM 2939 O O . ILE B 1 98 ? -4.195 7.469 2.193 1 97.38 98 ILE B O 1
ATOM 2943 N N . TYR B 1 99 ? -3.697 7.02 4.309 1 95.94 99 TYR B N 1
ATOM 2944 C CA . TYR B 1 99 ? -2.33 6.594 4.027 1 95.94 99 TYR B CA 1
ATOM 2945 C C . TYR B 1 99 ? -2.139 5.121 4.363 1 95.94 99 TYR B C 1
ATOM 2947 O O . TYR B 1 99 ? -2.451 4.684 5.473 1 95.94 99 TYR B O 1
ATOM 2955 N N . SER B 1 100 ? -1.597 4.422 3.393 1 96.94 100 SER B N 1
ATOM 2956 C CA . SER B 1 100 ? -1.351 3 3.602 1 96.94 100 SER B CA 1
ATOM 2957 C C . SER B 1 100 ? 0.088 2.746 4.039 1 96.94 100 SER B C 1
ATOM 2959 O O . SER B 1 100 ? 1.012 3.41 3.566 1 96.94 100 SER B O 1
ATOM 2961 N N . GLY B 1 101 ? 0.22 1.765 4.895 1 94 101 GLY B N 1
ATOM 2962 C CA . GLY B 1 101 ? 1.56 1.382 5.312 1 94 101 GLY B CA 1
ATOM 2963 C C . GLY B 1 101 ? 1.568 0.25 6.324 1 94 101 GLY B C 1
ATOM 2964 O O . GLY B 1 101 ? 0.516 -0.142 6.832 1 94 101 GLY B O 1
ATOM 2965 N N . ASP B 1 102 ? 2.711 -0.223 6.57 1 91.25 102 ASP B N 1
ATOM 2966 C CA . ASP B 1 102 ? 2.844 -1.194 7.652 1 91.25 102 ASP B CA 1
ATOM 2967 C C . ASP B 1 102 ? 2.922 -0.498 9.008 1 91.25 102 ASP B C 1
ATOM 2969 O O . ASP B 1 102 ? 2.814 0.727 9.094 1 91.25 102 ASP B O 1
ATOM 2973 N N . ALA B 1 103 ? 3.037 -1.263 10.047 1 89.5 103 ALA B N 1
ATOM 2974 C CA . ALA B 1 103 ? 2.963 -0.727 11.406 1 89.5 103 ALA B CA 1
ATOM 2975 C C . ALA B 1 103 ? 4.066 0.301 11.648 1 89.5 103 ALA B C 1
ATOM 2977 O O . ALA B 1 103 ? 3.818 1.358 12.234 1 89.5 103 ALA B O 1
ATOM 2978 N N . GLU B 1 104 ? 5.215 0.007 11.188 1 84.19 104 GLU B N 1
ATOM 2979 C CA . GLU B 1 104 ? 6.348 0.906 11.391 1 84.19 104 GLU B CA 1
ATOM 2980 C C . GLU B 1 104 ? 6.094 2.268 10.75 1 84.19 104 GLU B C 1
ATOM 2982 O O . GLU B 1 104 ? 6.316 3.305 11.375 1 84.19 104 GLU B O 1
ATOM 2987 N N . HIS B 1 105 ? 5.621 2.207 9.578 1 87 105 HIS B N 1
ATOM 2988 C CA . HIS B 1 105 ? 5.344 3.432 8.836 1 87 105 HIS B CA 1
ATOM 2989 C C . HIS B 1 105 ? 4.223 4.23 9.484 1 87 105 HIS B C 1
ATOM 2991 O O . HIS B 1 105 ? 4.336 5.449 9.648 1 87 105 HIS B O 1
ATOM 2997 N N . ILE B 1 106 ? 3.225 3.578 9.891 1 92.31 106 ILE B N 1
ATOM 2998 C CA . ILE B 1 106 ? 2.057 4.23 10.469 1 92.31 106 ILE B CA 1
ATOM 2999 C C . ILE B 1 106 ? 2.428 4.836 11.82 1 92.31 106 ILE B C 1
ATOM 3001 O O . ILE B 1 106 ? 2.066 5.98 12.117 1 92.31 106 ILE B O 1
ATOM 3005 N N . ILE B 1 107 ? 3.172 4.137 12.594 1 87.88 107 ILE B N 1
ATOM 3006 C CA . ILE B 1 107 ? 3.588 4.598 13.914 1 87.88 107 ILE B CA 1
ATOM 3007 C C . ILE B 1 107 ? 4.477 5.836 13.773 1 87.88 107 ILE B C 1
ATOM 3009 O O . ILE B 1 107 ? 4.324 6.805 14.516 1 87.88 107 ILE B O 1
ATOM 3013 N N . ASP B 1 108 ? 5.328 5.762 12.805 1 84 108 ASP B N 1
ATOM 3014 C CA . ASP B 1 108 ? 6.195 6.902 12.531 1 84 108 ASP B CA 1
ATOM 3015 C C . ASP B 1 108 ? 5.375 8.148 12.219 1 84 108 ASP B C 1
ATOM 3017 O O . ASP B 1 108 ? 5.652 9.234 12.742 1 84 108 ASP B O 1
ATOM 3021 N N . ARG B 1 109 ? 4.387 8.047 11.445 1 86.75 109 ARG B N 1
ATOM 3022 C CA . ARG B 1 109 ? 3.537 9.172 11.062 1 86.75 109 ARG B CA 1
ATOM 3023 C C . ARG B 1 109 ? 2.705 9.656 12.25 1 86.75 109 ARG B C 1
ATOM 3025 O O . ARG B 1 109 ? 2.482 10.852 12.414 1 86.75 109 ARG B O 1
ATOM 3032 N N . LEU B 1 110 ? 2.289 8.734 13.055 1 87.19 110 LEU B N 1
ATOM 3033 C CA . LEU B 1 110 ? 1.558 9.07 14.273 1 87.19 110 LEU B CA 1
ATOM 3034 C C . LEU B 1 110 ? 2.428 9.891 15.219 1 87.19 110 LEU B C 1
ATOM 3036 O O . LEU B 1 110 ? 1.997 10.93 15.719 1 87.19 110 LEU B O 1
ATOM 3040 N N . ASP B 1 111 ? 3.559 9.414 15.359 1 81.06 111 ASP B N 1
ATOM 3041 C CA . ASP B 1 111 ? 4.48 10.047 16.297 1 81.06 111 ASP B CA 1
ATOM 3042 C C . ASP B 1 111 ? 4.824 11.469 15.859 1 81.06 111 ASP B C 1
ATOM 3044 O O . ASP B 1 111 ? 4.996 12.359 16.688 1 81.06 111 ASP B O 1
ATOM 3048 N N . LYS B 1 112 ? 4.793 11.656 14.539 1 73.5 112 LYS B N 1
ATOM 3049 C CA . LYS B 1 112 ? 5.148 12.953 13.969 1 73.5 112 LYS B CA 1
ATOM 3050 C C . LYS B 1 112 ? 3.93 13.867 13.891 1 73.5 112 LYS B C 1
ATOM 3052 O O . LYS B 1 112 ? 4.047 15.039 13.508 1 73.5 112 LYS B O 1
ATOM 3057 N N . GLY B 1 113 ? 2.838 13.328 14.203 1 78.56 113 GLY B N 1
ATOM 3058 C CA . GLY B 1 113 ? 1.624 14.125 14.18 1 78.56 113 GLY B CA 1
ATOM 3059 C C . GLY B 1 113 ? 1.074 14.328 12.781 1 78.56 113 GLY B C 1
ATOM 3060 O O . GLY B 1 113 ? 0.277 15.234 12.547 1 78.56 113 GLY B O 1
ATOM 3061 N N . LEU B 1 114 ? 1.53 13.477 11.875 1 83.56 114 LEU B N 1
ATOM 3062 C CA . LEU B 1 114 ? 1.156 13.617 10.469 1 83.56 114 LEU B CA 1
ATOM 3063 C C . LEU B 1 114 ? -0.181 12.938 10.195 1 83.56 114 LEU B C 1
ATOM 3065 O O . LEU B 1 114 ? -0.807 13.188 9.164 1 83.56 114 LEU B O 1
ATOM 3069 N N . ILE B 1 115 ? -0.556 12.07 11.156 1 91.94 115 ILE B N 1
ATOM 3070 C CA . ILE B 1 115 ? -1.878 11.461 11.055 1 91.94 115 ILE B CA 1
ATOM 3071 C C . ILE B 1 115 ? -2.57 11.516 12.414 1 91.94 115 ILE B C 1
ATOM 3073 O O . ILE B 1 115 ? -1.909 11.609 13.453 1 91.94 115 ILE B O 1
ATOM 3077 N N . ASP B 1 116 ? -3.885 11.484 12.359 1 91.44 116 ASP B N 1
ATOM 3078 C CA . ASP B 1 116 ? -4.703 11.555 13.57 1 91.44 116 ASP B CA 1
ATOM 3079 C C . ASP B 1 116 ? -4.918 10.172 14.164 1 91.44 116 ASP B C 1
ATOM 3081 O O . ASP B 1 116 ? -4.902 10.008 15.391 1 91.44 116 ASP B O 1
ATOM 3085 N N . PHE B 1 117 ? -5.164 9.188 13.266 1 95.94 117 PHE B N 1
ATOM 3086 C CA . PHE B 1 117 ? -5.492 7.832 13.688 1 95.94 117 PHE B CA 1
ATOM 3087 C C . PHE B 1 117 ? -4.68 6.809 12.898 1 95.94 117 PHE B C 1
ATOM 3089 O O . PHE B 1 117 ? -4.375 7.023 11.727 1 95.94 117 PHE B O 1
ATOM 3096 N N . GLY B 1 118 ? -4.316 5.738 13.57 1 96.75 118 GLY B N 1
ATOM 3097 C CA . GLY B 1 118 ? -3.703 4.582 12.938 1 96.75 118 GLY B CA 1
ATOM 3098 C C . GLY B 1 118 ? -4.508 3.309 13.109 1 96.75 118 GLY B C 1
ATOM 3099 O O . GLY B 1 118 ? -5.031 3.043 14.195 1 96.75 118 GLY B O 1
ATOM 3100 N N . LEU B 1 119 ? -4.77 2.604 12.039 1 96.88 119 LEU B N 1
ATOM 3101 C CA . LEU B 1 119 ? -5.316 1.255 12.125 1 96.88 119 LEU B CA 1
ATOM 3102 C C . LEU B 1 119 ? -4.211 0.211 12.016 1 96.88 119 LEU B C 1
ATOM 3104 O O . LEU B 1 119 ? -3.572 0.086 10.969 1 96.88 119 LEU B O 1
ATOM 3108 N N . LEU B 1 120 ? -4.039 -0.56 13.078 1 94.69 120 LEU B N 1
ATOM 3109 C CA . LEU B 1 120 ? -2.887 -1.45 13.172 1 94.69 120 LEU B CA 1
ATOM 3110 C C . LEU B 1 120 ? -3.332 -2.896 13.359 1 94.69 120 LEU B C 1
ATOM 3112 O O . LEU B 1 120 ? -4.344 -3.16 14.016 1 94.69 120 LEU B O 1
ATOM 3116 N N . VAL B 1 121 ? -2.568 -3.738 12.766 1 91.19 121 VAL B N 1
ATOM 3117 C CA . VAL B 1 121 ? -2.732 -5.176 12.969 1 91.19 121 VAL B CA 1
ATOM 3118 C C . VAL B 1 121 ? -1.876 -5.633 14.148 1 91.19 121 VAL B C 1
ATOM 3120 O O . VAL B 1 121 ? -0.679 -5.344 14.203 1 91.19 121 VAL B O 1
ATOM 3123 N N . GLU B 1 122 ? -2.398 -6.359 15.062 1 84.88 122 GLU B N 1
ATOM 3124 C CA . GLU B 1 122 ? -1.692 -6.844 16.25 1 84.88 122 GLU B CA 1
ATOM 3125 C C . GLU B 1 122 ? -0.846 -8.07 15.922 1 84.88 122 GLU B C 1
ATOM 3127 O O . GLU B 1 122 ? -1.162 -8.82 14.992 1 84.88 122 GLU B O 1
ATOM 3132 N N . PRO B 1 123 ? 0.27 -8.242 16.672 1 79.81 123 PRO B N 1
ATOM 3133 C CA . PRO B 1 123 ? 0.714 -7.5 17.859 1 79.81 123 PRO B CA 1
ATOM 3134 C C . PRO B 1 123 ? 1.514 -6.25 17.5 1 79.81 123 PRO B C 1
ATOM 3136 O O . PRO B 1 123 ? 2.271 -6.25 16.531 1 79.81 123 PRO B O 1
ATOM 3139 N N . VAL B 1 124 ? 1.3 -5.219 18.188 1 79.69 124 VAL B N 1
ATOM 3140 C CA . VAL B 1 124 ? 2.049 -3.973 18.062 1 79.69 124 VAL B CA 1
ATOM 3141 C C . VAL B 1 124 ? 2.156 -3.305 19.438 1 79.69 124 VAL B C 1
ATOM 3143 O O . VAL B 1 124 ? 1.278 -3.471 20.281 1 79.69 124 VAL B O 1
ATOM 3146 N N . ASP B 1 125 ? 3.266 -2.715 19.609 1 78.94 125 ASP B N 1
ATOM 3147 C CA . ASP B 1 125 ? 3.438 -1.967 20.859 1 78.94 125 ASP B CA 1
ATOM 3148 C C . ASP B 1 125 ? 2.654 -0.656 20.812 1 78.94 125 ASP B C 1
ATOM 3150 O O . ASP B 1 125 ? 3.01 0.265 20.078 1 78.94 125 ASP B O 1
ATOM 3154 N N . ILE B 1 126 ? 1.633 -0.641 21.656 1 78.94 126 ILE B N 1
ATOM 3155 C CA . ILE B 1 126 ? 0.762 0.528 21.609 1 78.94 126 ILE B CA 1
ATOM 3156 C C . ILE B 1 126 ? 0.761 1.229 22.969 1 78.94 126 ILE B C 1
ATOM 3158 O O . ILE B 1 126 ? -0.203 1.915 23.312 1 78.94 126 ILE B O 1
ATOM 3162 N N . ALA B 1 127 ? 1.804 1.063 23.703 1 77.12 127 ALA B N 1
ATOM 3163 C CA . ALA B 1 127 ? 1.849 1.611 25.062 1 77.12 127 ALA B CA 1
ATOM 3164 C C . ALA B 1 127 ? 1.733 3.133 25.047 1 77.12 127 ALA B C 1
ATOM 3166 O O . ALA B 1 127 ? 1.118 3.727 25.922 1 77.12 127 ALA B O 1
ATOM 3167 N N . LYS B 1 128 ? 2.188 3.738 24 1 80.12 128 LYS B N 1
ATOM 3168 C CA . LYS B 1 128 ? 2.227 5.195 23.906 1 80.12 128 LYS B CA 1
ATOM 3169 C C . LYS B 1 128 ? 0.921 5.742 23.328 1 80.12 128 LYS B C 1
ATOM 3171 O O . LYS B 1 128 ? 0.737 6.957 23.25 1 80.12 128 LYS B O 1
ATOM 3176 N N . TYR B 1 129 ? 0.04 4.836 23.094 1 88.94 129 TYR B N 1
ATOM 3177 C CA . TYR B 1 129 ? -1.154 5.277 22.375 1 88.94 129 TYR B CA 1
ATOM 3178 C C . TYR B 1 129 ? -2.416 4.902 23.141 1 88.94 129 TYR B C 1
ATOM 3180 O O . TYR B 1 129 ? -2.414 3.949 23.922 1 88.94 129 TYR B O 1
ATOM 3188 N N . ASP B 1 130 ? -3.414 5.766 23.016 1 89.75 130 ASP B N 1
ATOM 3189 C CA . ASP B 1 130 ? -4.766 5.285 23.297 1 89.75 130 ASP B CA 1
ATOM 3190 C C . ASP B 1 130 ? -5.297 4.445 22.141 1 89.75 130 ASP B C 1
ATOM 3192 O O . ASP B 1 130 ? -4.84 4.582 21 1 89.75 130 ASP B O 1
ATOM 3196 N N . TYR B 1 131 ? -6.168 3.547 22.469 1 93.69 131 TYR B N 1
ATOM 3197 C CA . TYR B 1 131 ? -6.598 2.652 21.406 1 93.69 131 TYR B CA 1
ATOM 3198 C C . TYR B 1 131 ? -7.98 2.078 21.688 1 93.69 131 TYR B C 1
ATOM 3200 O O . TYR B 1 131 ? -8.469 2.156 22.828 1 93.69 131 TYR B O 1
ATOM 3208 N N . ILE B 1 132 ? -8.625 1.629 20.656 1 93.19 132 ILE B N 1
ATOM 3209 C CA . ILE B 1 132 ? -9.828 0.808 20.688 1 93.19 132 ILE B CA 1
ATOM 3210 C C . ILE B 1 132 ? -9.602 -0.471 19.891 1 93.19 132 ILE B C 1
ATOM 3212 O O . ILE B 1 132 ? -9.188 -0.418 18.734 1 93.19 132 ILE B O 1
ATOM 3216 N N . ARG B 1 133 ? -9.844 -1.58 20.562 1 93.5 133 ARG B N 1
ATOM 3217 C CA . ARG B 1 133 ? -9.781 -2.846 19.844 1 93.5 133 ARG B CA 1
ATOM 3218 C C . ARG B 1 133 ? -11.062 -3.096 19.062 1 93.5 133 ARG B C 1
ATOM 3220 O O . ARG B 1 133 ? -12.164 -2.963 19.594 1 93.5 133 ARG B O 1
ATOM 3227 N N . LEU B 1 134 ? -10.898 -3.402 17.766 1 93.62 134 LEU B N 1
ATOM 3228 C CA . LEU B 1 134 ? -12.055 -3.68 16.922 1 93.62 134 LEU B CA 1
ATOM 3229 C C . LEU B 1 134 ? -12.562 -5.102 17.141 1 93.62 134 LEU B C 1
ATOM 3231 O O . LEU B 1 134 ? -11.781 -6.004 17.438 1 93.62 134 LEU B O 1
ATOM 3235 N N . PRO B 1 135 ? -13.859 -5.328 17.047 1 91.12 135 PRO B N 1
ATOM 3236 C CA . PRO B 1 135 ? -14.453 -6.637 17.312 1 91.12 135 PRO B CA 1
ATOM 3237 C C . PRO B 1 135 ? -14.328 -7.598 16.141 1 91.12 135 PRO B C 1
ATOM 3239 O O . PRO B 1 135 ? -15.273 -8.336 15.836 1 91.12 135 PRO B O 1
ATOM 3242 N N . VAL B 1 136 ? -13.375 -7.453 15.328 1 92.5 136 VAL B N 1
ATOM 3243 C CA . VAL B 1 136 ? -13.125 -8.328 14.188 1 92.5 136 VAL B CA 1
ATOM 3244 C C . VAL B 1 136 ? -11.664 -8.766 14.188 1 92.5 136 VAL B C 1
ATOM 3246 O O . VAL B 1 136 ? -10.812 -8.102 14.781 1 92.5 136 VAL B O 1
ATOM 3249 N N . LYS B 1 137 ? -11.445 -9.898 13.555 1 95.25 137 LYS B N 1
ATOM 3250 C CA . LYS B 1 137 ? -10.086 -10.43 13.43 1 95.25 137 LYS B CA 1
ATOM 3251 C C . LYS B 1 137 ? -9.781 -10.805 11.977 1 95.25 137 LYS B C 1
ATOM 3253 O O . LYS B 1 137 ? -10.695 -11.133 11.211 1 95.25 137 LYS B O 1
ATOM 3258 N N . ASP B 1 138 ? -8.539 -10.68 11.633 1 95.88 138 ASP B N 1
ATOM 3259 C CA . ASP B 1 138 ? -8.062 -11.156 10.344 1 95.88 138 ASP B CA 1
ATOM 3260 C C . ASP B 1 138 ? -7.512 -12.578 10.453 1 95.88 138 ASP B C 1
ATOM 3262 O O . ASP B 1 138 ? -7.074 -13 11.531 1 95.88 138 ASP B O 1
ATOM 3266 N N . THR B 1 139 ? -7.578 -13.289 9.375 1 96.88 139 THR B N 1
ATOM 3267 C CA . THR B 1 139 ? -7.066 -14.656 9.32 1 96.88 139 THR B CA 1
ATOM 3268 C C . THR B 1 139 ? -5.797 -14.727 8.477 1 96.88 139 THR B C 1
ATOM 3270 O O . THR B 1 139 ? -5.766 -14.227 7.352 1 96.88 139 THR B O 1
ATOM 3273 N N . TRP B 1 140 ? -4.77 -15.297 9.094 1 96.12 140 TRP B N 1
ATOM 3274 C CA . TRP B 1 140 ? -3.537 -15.523 8.344 1 96.12 140 TRP B CA 1
ATOM 3275 C C . TRP B 1 140 ? -3.668 -16.75 7.438 1 96.12 140 TRP B C 1
ATOM 3277 O O . TRP B 1 140 ? -4.34 -17.719 7.789 1 96.12 140 TRP B O 1
ATOM 3287 N N . GLY B 1 141 ? -3.018 -16.688 6.301 1 98.06 141 GLY B N 1
ATOM 3288 C CA . GLY B 1 141 ? -3.014 -17.797 5.355 1 98.06 141 GLY B CA 1
ATOM 3289 C C . GLY B 1 141 ? -1.916 -17.688 4.316 1 98.06 141 GLY B C 1
ATOM 3290 O O . GLY B 1 141 ? -0.965 -16.922 4.484 1 98.06 141 GLY B O 1
ATOM 3291 N N . VAL B 1 142 ? -2.043 -18.547 3.348 1 98.75 142 VAL B N 1
ATOM 3292 C CA . VAL B 1 142 ? -1.063 -18.594 2.266 1 98.75 142 VAL B CA 1
ATOM 3293 C C . VAL B 1 142 ? -1.738 -18.234 0.942 1 98.75 142 VAL B C 1
ATOM 3295 O O . VAL B 1 142 ? -2.771 -18.812 0.592 1 98.75 142 VAL B O 1
ATOM 3298 N N . LEU B 1 143 ? -1.232 -17.219 0.298 1 98.88 143 LEU B N 1
ATOM 3299 C CA . LEU B 1 143 ? -1.607 -16.875 -1.071 1 98.88 143 LEU B CA 1
ATOM 3300 C C . LEU B 1 143 ? -0.709 -17.594 -2.074 1 98.88 143 LEU B C 1
ATOM 3302 O O . LEU B 1 143 ? 0.518 -17.5 -1.993 1 98.88 143 LEU B O 1
ATOM 3306 N N . MET B 1 144 ? -1.304 -18.297 -2.986 1 98.88 144 MET B N 1
ATOM 3307 C CA . MET B 1 144 ? -0.554 -19.094 -3.953 1 98.88 144 MET B CA 1
ATOM 3308 C C . MET B 1 144 ? -1.325 -19.234 -5.262 1 98.88 144 MET B C 1
ATOM 3310 O O . MET B 1 144 ? -2.49 -18.844 -5.344 1 98.88 144 MET B O 1
ATOM 3314 N N . ARG B 1 145 ? -0.622 -19.734 -6.258 1 98.62 145 ARG B N 1
ATOM 3315 C CA . ARG B 1 145 ? -1.314 -20.047 -7.508 1 98.62 145 ARG B CA 1
ATOM 3316 C C . ARG B 1 145 ? -2.279 -21.219 -7.324 1 98.62 145 ARG B C 1
ATOM 3318 O O . ARG B 1 145 ? -2 -22.141 -6.562 1 98.62 145 ARG B O 1
ATOM 3325 N N . LYS B 1 146 ? -3.34 -21.203 -8.102 1 98.19 146 LYS B N 1
ATOM 3326 C CA . LYS B 1 146 ? -4.352 -22.25 -8.047 1 98.19 146 LYS B CA 1
ATOM 3327 C C . LYS B 1 146 ? -3.783 -23.578 -8.516 1 98.19 146 LYS B C 1
ATOM 3329 O O . LYS B 1 146 ? -4.293 -24.641 -8.141 1 98.19 146 LYS B O 1
ATOM 3334 N N . ASP B 1 147 ? -2.775 -23.547 -9.273 1 97.75 147 ASP B N 1
ATOM 3335 C CA . ASP B 1 147 ? -2.225 -24.781 -9.828 1 97.75 147 ASP B CA 1
ATOM 3336 C C . ASP B 1 147 ? -1.13 -25.344 -8.922 1 97.75 147 ASP B C 1
ATOM 3338 O O . ASP B 1 147 ? -0.5 -26.359 -9.258 1 97.75 147 ASP B O 1
ATOM 3342 N N . SER B 1 148 ? -0.849 -24.688 -7.812 1 97.19 148 SER B N 1
ATOM 3343 C CA . SER B 1 148 ? 0.099 -25.219 -6.844 1 97.19 148 SER B CA 1
ATOM 3344 C C . SER B 1 148 ? -0.445 -26.484 -6.176 1 97.19 148 SER B C 1
ATOM 3346 O O . SER B 1 148 ? -1.646 -26.594 -5.922 1 97.19 148 SER B O 1
ATOM 3348 N N . PRO B 1 149 ? 0.38 -27.453 -5.844 1 96.56 149 PRO B N 1
ATOM 3349 C CA . PRO B 1 149 ? -0.064 -28.641 -5.105 1 96.56 149 PRO B CA 1
ATOM 3350 C C . PRO B 1 149 ? -0.712 -28.297 -3.77 1 96.56 149 PRO B C 1
ATOM 3352 O O . PRO B 1 149 ? -1.673 -28.953 -3.355 1 96.56 149 PRO B O 1
ATOM 3355 N N . LEU B 1 150 ? -0.23 -27.297 -3.154 1 98.12 150 LEU B N 1
ATOM 3356 C CA . LEU B 1 150 ? -0.753 -26.906 -1.85 1 98.12 150 LEU B CA 1
ATOM 3357 C C . LEU B 1 150 ? -2.176 -26.375 -1.971 1 98.12 150 LEU B C 1
ATOM 3359 O O . LEU B 1 150 ? -2.908 -26.312 -0.981 1 98.12 150 LEU B O 1
ATOM 3363 N N . ALA B 1 151 ? -2.561 -25.938 -3.152 1 98 151 ALA B N 1
ATOM 3364 C CA . ALA B 1 151 ? -3.879 -25.344 -3.385 1 98 151 ALA B CA 1
ATOM 3365 C C . ALA B 1 151 ? -4.977 -26.391 -3.199 1 98 151 ALA B C 1
ATOM 3367 O O . ALA B 1 151 ? -6.152 -26.047 -3.043 1 98 151 ALA B O 1
ATOM 3368 N N . GLU B 1 152 ? -4.645 -27.641 -3.221 1 97.75 152 GLU B N 1
ATOM 3369 C CA . GLU B 1 152 ? -5.613 -28.734 -3.066 1 97.75 152 GLU B CA 1
ATOM 3370 C C . GLU B 1 152 ? -6.008 -28.906 -1.604 1 97.75 152 GLU B C 1
ATOM 3372 O O . GLU B 1 152 ? -7.02 -29.547 -1.305 1 97.75 152 GLU B O 1
ATOM 3377 N N . LYS B 1 153 ? -5.18 -28.375 -0.757 1 98.12 153 LYS B N 1
ATOM 3378 C CA . LYS B 1 153 ? -5.469 -28.5 0.67 1 98.12 153 LYS B CA 1
ATOM 3379 C C . LYS B 1 153 ? -6.477 -27.438 1.113 1 98.12 153 LYS B C 1
ATOM 3381 O O . LYS B 1 153 ? -6.547 -26.359 0.529 1 98.12 153 LYS B O 1
ATOM 3386 N N . GLU B 1 154 ? -7.203 -27.766 2.141 1 97.88 154 GLU B N 1
ATOM 3387 C CA . GLU B 1 154 ? -8.156 -26.812 2.703 1 97.88 154 GLU B CA 1
ATOM 3388 C C . GLU B 1 154 ? -7.453 -25.812 3.619 1 97.88 154 GLU B C 1
ATOM 3390 O O . GLU B 1 154 ? -7.91 -24.672 3.77 1 97.88 154 GLU B O 1
ATOM 3395 N N . SER B 1 155 ? -6.422 -26.266 4.25 1 98.56 155 SER B N 1
ATOM 3396 C CA . SER B 1 155 ? -5.602 -25.469 5.145 1 98.56 155 SER B CA 1
ATOM 3397 C C . SER B 1 155 ? -4.137 -25.875 5.074 1 98.56 155 SER B C 1
ATOM 3399 O O . SER B 1 155 ? -3.811 -26.953 4.555 1 98.56 155 SER B O 1
ATOM 3401 N N . ILE B 1 156 ? -3.289 -25 5.48 1 98.69 156 ILE B N 1
ATOM 3402 C CA . ILE B 1 156 ? -1.851 -25.203 5.348 1 98.69 156 ILE B CA 1
ATOM 3403 C C . ILE B 1 156 ? -1.219 -25.328 6.734 1 98.69 156 ILE B C 1
ATOM 3405 O O . ILE B 1 156 ? -1.459 -24.5 7.609 1 98.69 156 ILE B O 1
ATOM 3409 N N . CYS B 1 157 ? -0.405 -26.328 6.93 1 98.38 157 CYS B N 1
ATOM 3410 C CA . CYS B 1 157 ? 0.384 -26.484 8.148 1 98.38 157 CYS B CA 1
ATOM 3411 C C . CYS B 1 157 ? 1.819 -26.016 7.926 1 98.38 157 CYS B C 1
ATOM 3413 O O . CYS B 1 157 ? 2.266 -25.875 6.789 1 98.38 157 CYS B O 1
ATOM 3415 N N . ALA B 1 158 ? 2.463 -25.828 9.039 1 97.19 158 ALA B N 1
ATOM 3416 C CA . ALA B 1 158 ? 3.822 -25.297 8.977 1 97.19 158 ALA B CA 1
ATOM 3417 C C . ALA B 1 158 ? 4.719 -26.188 8.109 1 97.19 158 ALA B C 1
ATOM 3419 O O . ALA B 1 158 ? 5.484 -25.688 7.289 1 97.19 158 ALA B O 1
ATOM 3420 N N . GLU B 1 159 ? 4.605 -27.453 8.219 1 97.5 159 GLU B N 1
ATOM 3421 C CA . GLU B 1 159 ? 5.469 -28.422 7.547 1 97.5 159 GLU B CA 1
ATOM 3422 C C . GLU B 1 159 ? 5.301 -28.344 6.031 1 97.5 159 GLU B C 1
ATOM 3424 O O . GLU B 1 159 ? 6.227 -28.672 5.285 1 97.5 159 GLU B O 1
ATOM 3429 N N . ASP B 1 160 ? 4.121 -27.891 5.633 1 98.19 160 ASP B N 1
ATOM 3430 C CA . ASP B 1 160 ? 3.85 -27.766 4.203 1 98.19 160 ASP B CA 1
ATOM 3431 C C . ASP B 1 160 ? 4.727 -26.688 3.572 1 98.19 160 ASP B C 1
ATOM 3433 O O . ASP B 1 160 ? 4.918 -26.672 2.354 1 98.19 160 ASP B O 1
ATOM 3437 N N . LEU B 1 161 ? 5.258 -25.781 4.395 1 97.94 161 LEU B N 1
ATOM 3438 C CA . LEU B 1 161 ? 5.902 -24.594 3.867 1 97.94 161 LEU B CA 1
ATOM 3439 C C . LEU B 1 161 ? 7.418 -24.672 4.035 1 97.94 161 LEU B C 1
ATOM 3441 O O . LEU B 1 161 ? 8.148 -23.844 3.479 1 97.94 161 LEU B O 1
ATOM 3445 N N . TRP B 1 162 ? 7.918 -25.688 4.723 1 97.31 162 TRP B N 1
ATOM 3446 C CA . TRP B 1 162 ? 9.32 -25.734 5.113 1 97.31 162 TRP B CA 1
ATOM 3447 C C . TRP B 1 162 ? 10.227 -25.812 3.889 1 97.31 162 TRP B C 1
ATOM 3449 O O . TRP B 1 162 ? 11.352 -25.312 3.908 1 97.31 162 TRP B O 1
ATOM 3459 N N . ASP B 1 163 ? 9.766 -26.359 2.852 1 96.12 163 ASP B N 1
ATOM 3460 C CA . ASP B 1 163 ? 10.594 -26.578 1.673 1 96.12 163 ASP B CA 1
ATOM 3461 C C . ASP B 1 163 ? 10.133 -25.703 0.504 1 96.12 163 ASP B C 1
ATOM 3463 O O . ASP B 1 163 ? 10.492 -25.969 -0.646 1 96.12 163 ASP B O 1
ATOM 3467 N N . LYS B 1 164 ? 9.25 -24.75 0.727 1 97.25 164 LYS B N 1
ATOM 3468 C CA . LYS B 1 164 ? 8.695 -23.891 -0.317 1 97.25 164 LYS B CA 1
ATOM 3469 C C . LYS B 1 164 ? 9.375 -22.516 -0.323 1 97.25 164 LYS B C 1
ATOM 3471 O O . LYS B 1 164 ? 9.82 -22.047 0.721 1 97.25 164 LYS B O 1
ATOM 3476 N N . PRO B 1 165 ? 9.57 -21.906 -1.54 1 97.12 165 PRO B N 1
ATOM 3477 C CA . PRO B 1 165 ? 9.969 -20.5 -1.549 1 97.12 165 PRO B CA 1
ATOM 3478 C C . PRO B 1 165 ? 8.914 -19.578 -0.938 1 97.12 165 PRO B C 1
ATOM 3480 O O . PRO B 1 165 ? 7.777 -19.531 -1.42 1 97.12 165 PRO B O 1
ATOM 3483 N N . LEU B 1 166 ? 9.32 -18.859 0.109 1 97.25 166 LEU B N 1
ATOM 3484 C CA . LEU B 1 166 ? 8.344 -18.094 0.878 1 97.25 166 LEU B CA 1
ATOM 3485 C C . LEU B 1 166 ? 8.516 -16.594 0.643 1 97.25 166 LEU B C 1
ATOM 3487 O O . LEU B 1 166 ? 9.641 -16.109 0.533 1 97.25 166 LEU B O 1
ATOM 3491 N N . ILE B 1 167 ? 7.406 -15.93 0.556 1 97.81 167 ILE B N 1
ATOM 3492 C CA . ILE B 1 167 ? 7.316 -14.469 0.547 1 97.81 167 ILE B CA 1
ATOM 3493 C C . ILE B 1 167 ? 6.66 -13.984 1.838 1 97.81 167 ILE B C 1
ATOM 3495 O O . ILE B 1 167 ? 5.488 -14.281 2.092 1 97.81 167 ILE B O 1
ATOM 3499 N N . LEU B 1 168 ? 7.41 -13.227 2.609 1 96.12 168 LEU B N 1
ATOM 3500 C CA . LEU B 1 168 ? 6.938 -12.859 3.939 1 96.12 168 LEU B CA 1
ATOM 3501 C C . LEU B 1 168 ? 6.77 -11.352 4.062 1 96.12 168 LEU B C 1
ATOM 3503 O O . LEU B 1 168 ? 7.512 -10.586 3.443 1 96.12 168 LEU B O 1
ATOM 3507 N N . SER B 1 169 ? 5.793 -10.977 4.891 1 93.38 169 SER B N 1
ATOM 3508 C CA . SER B 1 169 ? 5.676 -9.562 5.215 1 93.38 169 SER B CA 1
ATOM 3509 C C . SER B 1 169 ? 6.84 -9.094 6.086 1 93.38 169 SER B C 1
ATOM 3511 O O . SER B 1 169 ? 7.395 -9.875 6.859 1 93.38 169 SER B O 1
ATOM 3513 N N . HIS B 1 170 ? 7.184 -7.805 5.922 1 86.19 170 HIS B N 1
ATOM 3514 C CA . HIS B 1 170 ? 8.219 -7.227 6.77 1 86.19 170 HIS B CA 1
ATOM 3515 C C . HIS B 1 170 ? 7.875 -7.383 8.25 1 86.19 170 HIS B C 1
ATOM 3517 O O . HIS B 1 170 ? 8.742 -7.707 9.062 1 86.19 170 HIS B O 1
ATOM 3523 N N . GLN B 1 171 ? 6.652 -7.25 8.562 1 75.94 171 GLN B N 1
ATOM 3524 C CA . GLN B 1 171 ? 6.195 -7.367 9.938 1 75.94 171 GLN B CA 1
ATOM 3525 C C . GLN B 1 171 ? 6.383 -8.789 10.461 1 75.94 171 GLN B C 1
ATOM 3527 O O . GLN B 1 171 ? 6.758 -8.992 11.617 1 75.94 171 GLN B O 1
ATOM 3532 N N . THR B 1 172 ? 6.164 -9.719 9.664 1 72.75 172 THR B N 1
ATOM 3533 C CA . THR B 1 172 ? 6.32 -11.117 10.031 1 72.75 172 THR B CA 1
ATOM 3534 C C . THR B 1 172 ? 7.785 -11.445 10.305 1 72.75 172 THR B C 1
ATOM 3536 O O . THR B 1 172 ? 8.094 -12.312 11.125 1 72.75 172 THR B O 1
ATOM 3539 N N . THR B 1 173 ? 8.602 -10.773 9.633 1 69.69 173 THR B N 1
ATOM 3540 C CA . THR B 1 173 ? 10.016 -11.07 9.789 1 69.69 173 THR B CA 1
ATOM 3541 C C . THR B 1 173 ? 10.531 -10.594 11.141 1 69.69 173 THR B C 1
ATOM 3543 O O . THR B 1 173 ? 11.578 -11.031 11.609 1 69.69 173 THR B O 1
ATOM 3546 N N . ILE B 1 174 ? 9.641 -9.75 11.664 1 62.69 174 ILE B N 1
ATOM 3547 C CA . ILE B 1 174 ? 10.086 -9.219 12.945 1 62.69 174 ILE B CA 1
ATOM 3548 C C . ILE B 1 174 ? 9.25 -9.828 14.07 1 62.69 174 ILE B C 1
ATOM 3550 O O . ILE B 1 174 ? 9.641 -9.773 15.242 1 62.69 174 ILE B O 1
ATOM 3554 N N . SER B 1 175 ? 8.172 -10.422 13.617 1 66.69 175 SER B N 1
ATOM 3555 C CA . SER B 1 175 ? 7.277 -10.977 14.625 1 66.69 175 SER B CA 1
ATOM 3556 C C . SER B 1 175 ? 7.703 -12.391 15.031 1 66.69 175 SER B C 1
ATOM 3558 O O . SER B 1 175 ? 7.938 -13.242 14.172 1 66.69 175 SER B O 1
ATOM 3560 N N . ASN B 1 176 ? 7.68 -12.578 16.234 1 71.94 176 ASN B N 1
ATOM 3561 C CA . ASN B 1 176 ? 8.031 -13.891 16.766 1 71.94 176 ASN B CA 1
ATOM 3562 C C . ASN B 1 176 ? 6.867 -14.875 16.625 1 71.94 176 ASN B C 1
ATOM 3564 O O . ASN B 1 176 ? 7.078 -16.094 16.578 1 71.94 176 ASN B O 1
ATOM 3568 N N . GLU B 1 177 ? 5.738 -14.344 16.422 1 82.81 177 GLU B N 1
ATOM 3569 C CA . GLU B 1 177 ? 4.566 -15.211 16.438 1 82.81 177 GLU B CA 1
ATOM 3570 C C . GLU B 1 177 ? 4.496 -16.062 15.172 1 82.81 177 GLU B C 1
ATOM 3572 O O . GLU B 1 177 ? 4.199 -17.266 15.242 1 82.81 177 GLU B O 1
ATOM 3577 N N . MET B 1 178 ? 4.824 -15.523 14.086 1 87.06 178 MET B N 1
ATOM 3578 C CA . MET B 1 178 ? 4.758 -16.281 12.836 1 87.06 178 MET B CA 1
ATOM 3579 C C . MET B 1 178 ? 5.863 -17.328 12.766 1 87.06 178 MET B C 1
ATOM 3581 O O . MET B 1 178 ? 5.633 -18.438 12.305 1 87.06 178 MET B O 1
ATOM 3585 N N . PHE B 1 179 ? 6.965 -16.984 13.289 1 86.38 179 PHE B N 1
ATOM 3586 C CA . PHE B 1 179 ? 8.062 -17.938 13.266 1 86.38 179 PHE B CA 1
ATOM 3587 C C . PHE B 1 179 ? 7.82 -19.078 14.258 1 86.38 179 PHE B C 1
ATOM 3589 O O . PHE B 1 179 ? 8.211 -20.219 14.016 1 86.38 179 PHE B O 1
ATOM 3596 N N . ALA B 1 180 ? 7.195 -18.672 15.383 1 89.94 180 ALA B N 1
ATOM 3597 C CA . ALA B 1 180 ? 6.77 -19.734 16.297 1 89.94 180 ALA B CA 1
ATOM 3598 C C . ALA B 1 180 ? 5.797 -20.688 15.625 1 89.94 180 ALA B C 1
ATOM 3600 O O . ALA B 1 180 ? 5.895 -21.906 15.789 1 89.94 180 ALA B O 1
ATOM 3601 N N . TRP B 1 181 ? 4.922 -20.125 14.844 1 92.94 181 TRP B N 1
ATOM 3602 C CA . TRP B 1 181 ? 3.961 -20.953 14.125 1 92.94 181 TRP B CA 1
ATOM 3603 C C . TRP B 1 181 ? 4.664 -21.812 13.086 1 92.94 181 TRP B C 1
ATOM 3605 O O . TRP B 1 181 ? 4.34 -23 12.93 1 92.94 181 TRP B O 1
ATOM 3615 N N . LEU B 1 182 ? 5.656 -21.297 12.414 1 93.75 182 LEU B N 1
ATOM 3616 C CA . LEU B 1 182 ? 6.406 -21.984 11.375 1 93.75 182 LEU B CA 1
ATOM 3617 C C . LEU B 1 182 ? 7.301 -23.062 11.984 1 93.75 182 LEU B C 1
ATOM 3619 O O . LEU B 1 182 ? 7.758 -23.969 11.281 1 93.75 182 LEU B O 1
ATOM 3623 N N . ARG B 1 183 ? 7.672 -22.922 13.281 1 93.31 183 ARG B N 1
ATOM 3624 C CA . ARG B 1 183 ? 8.5 -23.859 14.031 1 93.31 183 ARG B CA 1
ATOM 3625 C C . ARG B 1 183 ? 9.891 -23.984 13.406 1 93.31 183 ARG B C 1
ATOM 3627 O O . ARG B 1 183 ? 10.469 -25.078 13.383 1 93.31 183 ARG B O 1
ATOM 3634 N N . LYS B 1 184 ? 10.266 -22.953 12.703 1 90.69 184 LYS B N 1
ATOM 3635 C CA . LYS B 1 184 ? 11.594 -22.844 12.109 1 90.69 184 LYS B CA 1
ATOM 3636 C C . LYS B 1 184 ? 12.125 -21.422 12.219 1 90.69 184 LYS B C 1
ATOM 3638 O O . LYS B 1 184 ? 11.359 -20.453 12.164 1 90.69 184 LYS B O 1
ATOM 3643 N N . ASP B 1 185 ? 13.367 -21.406 12.32 1 85.12 185 ASP B N 1
ATOM 3644 C CA . ASP B 1 185 ? 14 -20.094 12.266 1 85.12 185 ASP B CA 1
ATOM 3645 C C . ASP B 1 185 ? 14.062 -19.562 10.836 1 85.12 185 ASP B C 1
ATOM 3647 O O . ASP B 1 185 ? 14.047 -20.359 9.883 1 85.12 185 ASP B O 1
ATOM 3651 N N . ILE B 1 186 ? 14.117 -18.344 10.789 1 83.81 186 ILE B N 1
ATOM 3652 C CA . ILE B 1 186 ? 14.148 -17.672 9.492 1 83.81 186 ILE B CA 1
ATOM 3653 C C . ILE B 1 186 ? 15.297 -18.234 8.648 1 83.81 186 ILE B C 1
ATOM 3655 O O . ILE B 1 186 ? 15.18 -18.359 7.43 1 83.81 186 ILE B O 1
ATOM 3659 N N . SER B 1 187 ? 16.391 -18.625 9.273 1 85.31 187 SER B N 1
ATOM 3660 C CA . SER B 1 187 ? 17.594 -19.109 8.586 1 85.31 187 SER B CA 1
ATOM 3661 C C . SER B 1 187 ? 17.359 -20.5 7.996 1 85.31 187 SER B C 1
ATOM 3663 O O . SER B 1 187 ? 18.109 -20.938 7.125 1 85.31 187 SER B O 1
ATOM 3665 N N . GLN B 1 188 ? 16.328 -21.125 8.438 1 91.69 188 GLN B N 1
ATOM 3666 C CA . GLN B 1 188 ? 16.062 -22.5 8 1 91.69 188 GLN B CA 1
ATOM 3667 C C . GLN B 1 188 ? 15 -22.516 6.902 1 91.69 188 GLN B C 1
ATOM 3669 O O . GLN B 1 188 ? 14.656 -23.594 6.391 1 91.69 188 GLN B O 1
ATOM 3674 N N . LEU B 1 189 ? 14.5 -21.375 6.605 1 93.44 189 LEU B N 1
ATOM 3675 C CA . LEU B 1 189 ? 13.445 -21.266 5.598 1 93.44 189 LEU B CA 1
ATOM 3676 C C . LEU B 1 189 ? 13.992 -20.656 4.312 1 93.44 189 LEU B C 1
ATOM 3678 O O . LEU B 1 189 ? 15.008 -19.953 4.332 1 93.44 189 LEU B O 1
ATOM 3682 N N . ASN B 1 190 ? 13.359 -21.016 3.26 1 94.62 190 ASN B N 1
ATOM 3683 C CA . ASN B 1 190 ? 13.703 -20.422 1.972 1 94.62 190 ASN B CA 1
ATOM 3684 C C . ASN B 1 190 ? 12.898 -19.141 1.704 1 94.62 190 ASN B C 1
ATOM 3686 O O . ASN B 1 190 ? 11.891 -19.188 1.001 1 94.62 190 ASN B O 1
ATOM 3690 N N . ILE B 1 191 ? 13.391 -18.062 2.238 1 94.31 191 ILE B N 1
ATOM 3691 C CA . ILE B 1 191 ? 12.734 -16.781 2.021 1 94.31 191 ILE B CA 1
ATOM 3692 C C . ILE B 1 191 ? 13.25 -16.141 0.73 1 94.31 191 ILE B C 1
ATOM 3694 O O . ILE B 1 191 ? 14.414 -15.75 0.648 1 94.31 191 ILE B O 1
ATOM 3698 N N . VAL B 1 192 ? 12.367 -15.953 -0.231 1 96.44 192 VAL B N 1
ATOM 3699 C CA . VAL B 1 192 ? 12.812 -15.492 -1.541 1 96.44 192 VAL B CA 1
ATOM 3700 C C . VAL B 1 192 ? 12.445 -14.016 -1.715 1 96.44 192 VAL B C 1
ATOM 3702 O O . VAL B 1 192 ? 13.016 -13.328 -2.566 1 96.44 192 VAL B O 1
ATOM 3705 N N . ALA B 1 193 ? 11.469 -13.523 -0.871 1 97.25 193 ALA B N 1
ATOM 3706 C CA . ALA B 1 193 ? 11.094 -12.109 -0.93 1 97.25 193 ALA B CA 1
ATOM 3707 C C . ALA B 1 193 ? 10.391 -11.68 0.354 1 97.25 193 ALA B C 1
ATOM 3709 O O . ALA B 1 193 ? 9.875 -12.516 1.101 1 97.25 193 ALA B O 1
ATOM 3710 N N . THR B 1 194 ? 10.461 -10.414 0.609 1 96.38 194 THR B N 1
ATOM 3711 C CA . THR B 1 194 ? 9.68 -9.781 1.664 1 96.38 194 THR B CA 1
ATOM 3712 C C . THR B 1 194 ? 8.891 -8.594 1.114 1 96.38 194 THR B C 1
ATOM 3714 O O . THR B 1 194 ? 9.195 -8.086 0.034 1 96.38 194 THR B O 1
ATOM 3717 N N . TYR B 1 195 ? 7.82 -8.25 1.843 1 97.19 195 TYR B N 1
ATOM 3718 C CA . TYR B 1 195 ? 6.977 -7.152 1.384 1 97.19 195 TYR B CA 1
ATOM 3719 C C . TYR B 1 195 ? 6.371 -6.398 2.562 1 97.19 195 TYR B C 1
ATOM 3721 O O . TYR B 1 195 ? 6.301 -6.93 3.674 1 97.19 195 TYR B O 1
ATOM 3729 N N . ASP B 1 196 ? 5.953 -5.113 2.293 1 95.25 196 ASP B N 1
ATOM 3730 C CA . ASP B 1 196 ? 5.254 -4.355 3.326 1 95.25 196 ASP B CA 1
ATOM 3731 C C . ASP B 1 196 ? 3.742 -4.402 3.109 1 95.25 196 ASP B C 1
ATOM 3733 O O . ASP B 1 196 ? 2.979 -4.617 4.055 1 95.25 196 ASP B O 1
ATOM 3737 N N . LEU B 1 197 ? 3.312 -4.266 1.84 1 96.81 197 LEU B N 1
ATOM 3738 C CA . LEU B 1 197 ? 1.911 -4.406 1.455 1 96.81 197 LEU B CA 1
ATOM 3739 C C . LEU B 1 197 ? 1.753 -5.43 0.338 1 96.81 197 LEU B C 1
ATOM 3741 O O . LEU B 1 197 ? 2.604 -5.523 -0.55 1 96.81 197 LEU B O 1
ATOM 3745 N N . ILE B 1 198 ? 0.721 -6.121 0.228 1 97.75 198 ILE B N 1
ATOM 3746 C CA . ILE B 1 198 ? 0.641 -7.441 -0.384 1 97.75 198 ILE B CA 1
ATOM 3747 C C . ILE B 1 198 ? 0.503 -7.305 -1.898 1 97.75 198 ILE B C 1
ATOM 3749 O O . ILE B 1 198 ? 0.868 -8.211 -2.646 1 97.75 198 ILE B O 1
ATOM 3753 N N . TYR B 1 199 ? -0.002 -6.219 -2.408 1 98.19 199 TYR B N 1
ATOM 3754 C CA . TYR B 1 199 ? -0.359 -6.172 -3.822 1 98.19 199 TYR B CA 1
ATOM 3755 C C . TYR B 1 199 ? 0.828 -6.559 -4.699 1 98.19 199 TYR B C 1
ATOM 3757 O O . TYR B 1 199 ? 0.734 -7.484 -5.508 1 98.19 199 TYR B O 1
ATOM 3765 N N . ASN B 1 200 ? 1.922 -5.84 -4.512 1 98.06 200 ASN B N 1
ATOM 3766 C CA . ASN B 1 200 ? 3.086 -6.098 -5.352 1 98.06 200 ASN B CA 1
ATOM 3767 C C . ASN B 1 200 ? 3.602 -7.523 -5.168 1 98.06 200 ASN B C 1
ATOM 3769 O O . ASN B 1 200 ? 3.977 -8.18 -6.141 1 98.06 200 ASN B O 1
ATOM 3773 N N . ALA B 1 201 ? 3.607 -7.98 -3.932 1 98.31 201 ALA B N 1
ATOM 3774 C CA . ALA B 1 201 ? 4.02 -9.352 -3.664 1 98.31 201 ALA B CA 1
ATOM 3775 C C . ALA B 1 201 ? 3.08 -10.352 -4.344 1 98.31 201 ALA B C 1
ATOM 3777 O O . ALA B 1 201 ? 3.512 -11.414 -4.789 1 98.31 201 ALA B O 1
ATOM 3778 N N . SER B 1 202 ? 1.783 -10.016 -4.406 1 98.56 202 SER B N 1
ATOM 3779 C CA . SER B 1 202 ? 0.822 -10.922 -5.035 1 98.56 202 SER B CA 1
ATOM 3780 C C . SER B 1 202 ? 1.122 -11.094 -6.52 1 98.56 202 SER B C 1
ATOM 3782 O O . SER B 1 202 ? 0.849 -12.156 -7.09 1 98.56 202 SER B O 1
ATOM 3784 N N . ARG B 1 203 ? 1.673 -10.062 -7.137 1 97.75 203 ARG B N 1
ATOM 3785 C CA . ARG B 1 203 ? 2.078 -10.18 -8.531 1 97.75 203 ARG B CA 1
ATOM 3786 C C . ARG B 1 203 ? 3.232 -11.164 -8.688 1 97.75 203 ARG B C 1
ATOM 3788 O O . ARG B 1 203 ? 3.297 -11.898 -9.672 1 97.75 203 ARG B O 1
ATOM 3795 N N . PHE B 1 204 ? 4.148 -11.164 -7.719 1 98.19 204 PHE B N 1
ATOM 3796 C CA . PHE B 1 204 ? 5.23 -12.148 -7.719 1 98.19 204 PHE B CA 1
ATOM 3797 C C . PHE B 1 204 ? 4.68 -13.555 -7.559 1 98.19 204 PHE B C 1
ATOM 3799 O O . PHE B 1 204 ? 5.109 -14.477 -8.258 1 98.19 204 PHE B O 1
ATOM 3806 N N . VAL B 1 205 ? 3.688 -13.727 -6.699 1 98.56 205 VAL B N 1
ATOM 3807 C CA . VAL B 1 205 ? 3.049 -15.023 -6.52 1 98.56 205 VAL B CA 1
ATOM 3808 C C . VAL B 1 205 ? 2.418 -15.477 -7.836 1 98.56 205 VAL B C 1
ATOM 3810 O O . VAL B 1 205 ? 2.572 -16.625 -8.242 1 98.56 205 VAL B O 1
ATOM 3813 N N . LYS B 1 206 ? 1.742 -14.562 -8.469 1 97.56 206 LYS B N 1
ATOM 3814 C CA . LYS B 1 206 ? 1.056 -14.844 -9.727 1 97.56 206 LYS B CA 1
ATOM 3815 C C . LYS B 1 206 ? 2.027 -15.367 -10.773 1 97.56 206 LYS B C 1
ATOM 3817 O O . LYS B 1 206 ? 1.671 -16.219 -11.586 1 97.56 206 LYS B O 1
ATOM 3822 N N . MET B 1 207 ? 3.234 -14.852 -10.711 1 95.62 207 MET B N 1
ATOM 3823 C CA . MET B 1 207 ? 4.234 -15.242 -11.695 1 95.62 207 MET B CA 1
ATOM 3824 C C . MET B 1 207 ? 4.965 -16.516 -11.266 1 95.62 207 MET B C 1
ATOM 3826 O O . MET B 1 207 ? 5.918 -16.938 -11.914 1 95.62 207 MET B O 1
ATOM 3830 N N . GLY B 1 208 ? 4.59 -17.062 -10.125 1 95.69 208 GLY B N 1
ATOM 3831 C CA . GLY B 1 208 ? 5.156 -18.328 -9.68 1 95.69 208 GLY B CA 1
ATOM 3832 C C . GLY B 1 208 ? 6.434 -18.156 -8.875 1 95.69 208 GLY B C 1
ATOM 3833 O O . GLY B 1 208 ? 7.246 -19.078 -8.797 1 95.69 208 GLY B O 1
ATOM 3834 N N . PHE B 1 209 ? 6.609 -17 -8.281 1 96.75 209 PHE B N 1
ATOM 3835 C CA . PHE B 1 209 ? 7.848 -16.672 -7.582 1 96.75 209 PHE B CA 1
ATOM 3836 C C . PHE B 1 209 ? 7.906 -17.391 -6.234 1 96.75 209 PHE B C 1
ATOM 3838 O O . PHE B 1 209 ? 8.992 -17.672 -5.727 1 96.75 209 PHE B O 1
ATOM 3845 N N . GLY B 1 210 ? 6.758 -17.609 -5.641 1 97.5 210 GLY B N 1
ATOM 3846 C CA . GLY B 1 210 ? 6.711 -18.25 -4.336 1 97.5 210 GLY B CA 1
ATOM 3847 C C . GLY B 1 210 ? 5.328 -18.234 -3.715 1 97.5 210 GLY B C 1
ATOM 3848 O O . GLY B 1 210 ? 4.332 -18.047 -4.41 1 97.5 210 GLY B O 1
ATOM 3849 N N . TYR B 1 211 ? 5.281 -18.594 -2.385 1 98.56 211 TYR B N 1
ATOM 3850 C CA . TYR B 1 211 ? 4.086 -18.625 -1.553 1 98.56 211 TYR B CA 1
ATOM 3851 C C . TYR B 1 211 ? 4.09 -17.484 -0.546 1 98.56 211 TYR B C 1
ATOM 3853 O O . TYR B 1 211 ? 5.012 -17.375 0.268 1 98.56 211 TYR B O 1
ATOM 3861 N N . ALA B 1 212 ? 3.078 -16.672 -0.602 1 98.62 212 ALA B N 1
ATOM 3862 C CA . ALA B 1 212 ? 3.061 -15.523 0.298 1 98.62 212 ALA B CA 1
ATOM 3863 C C . ALA B 1 212 ? 2.232 -15.82 1.546 1 98.62 212 ALA B C 1
ATOM 3865 O O . ALA B 1 212 ? 1.084 -16.25 1.448 1 98.62 212 ALA B O 1
ATOM 3866 N N . ILE B 1 213 ? 2.822 -15.656 2.68 1 97.38 213 ILE B N 1
ATOM 3867 C CA . ILE B 1 213 ? 2.047 -15.641 3.916 1 97.38 213 ILE B CA 1
ATOM 3868 C C . ILE B 1 213 ? 1.45 -14.258 4.133 1 97.38 213 ILE B C 1
ATOM 3870 O O . ILE B 1 213 ? 2.18 -13.266 4.211 1 97.38 213 ILE B O 1
ATOM 3874 N N . THR B 1 214 ? 0.119 -14.203 4.191 1 97.25 214 THR B N 1
ATOM 3875 C CA . THR B 1 214 ? -0.566 -12.914 4.234 1 97.25 214 THR B CA 1
ATOM 3876 C C . THR B 1 214 ? -1.924 -13.047 4.914 1 97.25 214 THR B C 1
ATOM 3878 O O . THR B 1 214 ? -2.285 -14.125 5.387 1 97.25 214 THR B O 1
ATOM 3881 N N . LEU B 1 215 ? -2.594 -11.945 5.004 1 96.69 215 LEU B N 1
ATOM 3882 C CA . LEU B 1 215 ? -3.934 -11.922 5.578 1 96.69 215 LEU B CA 1
ATOM 3883 C C . LEU B 1 215 ? -4.988 -12.203 4.516 1 96.69 215 LEU B C 1
ATOM 3885 O O . LEU B 1 215 ? -4.801 -11.867 3.344 1 96.69 215 LEU B O 1
ATOM 3889 N N . ASP B 1 216 ? -6.066 -12.75 4.977 1 97.5 216 ASP B N 1
ATOM 3890 C CA . ASP B 1 216 ? -7.203 -13.062 4.113 1 97.5 216 ASP B CA 1
ATOM 3891 C C . ASP B 1 216 ? -7.883 -11.781 3.629 1 97.5 216 ASP B C 1
ATOM 3893 O O . ASP B 1 216 ? -7.77 -10.734 4.262 1 97.5 216 ASP B O 1
ATOM 3897 N N . LYS B 1 217 ? -8.461 -11.852 2.422 1 96.06 217 LYS B N 1
ATOM 3898 C CA . LYS B 1 217 ? -9.383 -10.867 1.856 1 96.06 217 LYS B CA 1
ATOM 3899 C C . LYS B 1 217 ? -8.641 -9.617 1.406 1 96.06 217 LYS B C 1
ATOM 3901 O O . LYS B 1 217 ? -9.266 -8.602 1.088 1 96.06 217 LYS B O 1
ATOM 3906 N N . LEU B 1 218 ? -7.34 -9.656 1.436 1 97.5 218 LEU B N 1
ATOM 3907 C CA . LEU B 1 218 ? -6.586 -8.547 0.873 1 97.5 218 LEU B CA 1
ATOM 3908 C C . LEU B 1 218 ? -6.496 -8.656 -0.645 1 97.5 218 LEU B C 1
ATOM 3910 O O . LEU B 1 218 ? -6.426 -7.648 -1.346 1 97.5 218 LEU B O 1
ATOM 3914 N N . ILE B 1 219 ? -6.383 -9.836 -1.103 1 97.88 219 ILE B N 1
ATOM 3915 C CA . ILE B 1 219 ? -6.43 -10.148 -2.525 1 97.88 219 ILE B CA 1
ATOM 3916 C C . ILE B 1 219 ? -7.711 -10.922 -2.842 1 97.88 219 ILE B C 1
ATOM 3918 O O . ILE B 1 219 ? -8.008 -11.93 -2.201 1 97.88 219 ILE B O 1
ATOM 3922 N N . ASN B 1 220 ? -8.523 -10.367 -3.758 1 96.81 220 ASN B N 1
ATOM 3923 C CA . ASN B 1 220 ? -9.688 -11.117 -4.23 1 96.81 220 ASN B CA 1
ATOM 3924 C C . ASN B 1 220 ? -9.273 -12.273 -5.148 1 96.81 220 ASN B C 1
ATOM 3926 O O . ASN B 1 220 ? -8.828 -12.039 -6.273 1 96.81 220 ASN B O 1
ATOM 3930 N N . THR B 1 221 ? -9.445 -13.453 -4.703 1 97.69 221 THR B N 1
ATOM 3931 C CA . THR B 1 221 ? -8.992 -14.609 -5.461 1 97.69 221 THR B CA 1
ATOM 3932 C C . THR B 1 221 ? -10.164 -15.289 -6.168 1 97.69 221 THR B C 1
ATOM 3934 O O . THR B 1 221 ? -10.047 -16.438 -6.609 1 97.69 221 THR B O 1
ATOM 3937 N N . SER B 1 222 ? -11.312 -14.68 -6.227 1 96.19 222 SER B N 1
ATOM 3938 C CA . SER B 1 222 ? -12.484 -15.242 -6.898 1 96.19 222 SER B CA 1
ATOM 3939 C C . SER B 1 222 ? -12.5 -14.867 -8.375 1 96.19 222 SER B C 1
ATOM 3941 O O . SER B 1 222 ? -11.617 -14.156 -8.852 1 96.19 222 SER B O 1
ATOM 3943 N N . GLY B 1 223 ? -13.367 -15.43 -9.094 1 95.75 223 GLY B N 1
ATOM 3944 C CA . GLY B 1 223 ? -13.57 -15.086 -10.492 1 95.75 223 GLY B CA 1
ATOM 3945 C C . GLY B 1 223 ? -12.398 -15.461 -11.375 1 95.75 223 GLY B C 1
ATOM 3946 O O . GLY B 1 223 ? -11.953 -16.609 -11.367 1 95.75 223 GLY B O 1
ATOM 3947 N N . ASP B 1 224 ? -11.773 -14.469 -11.969 1 93.81 224 ASP B N 1
ATOM 3948 C CA . ASP B 1 224 ? -10.758 -14.703 -12.992 1 93.81 224 ASP B CA 1
ATOM 3949 C C . ASP B 1 224 ? -9.367 -14.812 -12.367 1 93.81 224 ASP B C 1
ATOM 3951 O O . ASP B 1 224 ? -8.359 -14.875 -13.078 1 93.81 224 ASP B O 1
ATOM 3955 N N . SER B 1 225 ? -9.359 -14.867 -11.094 1 96.12 225 SER B N 1
ATOM 3956 C CA . SER B 1 225 ? -8.062 -14.93 -10.43 1 96.12 225 SER B CA 1
ATOM 3957 C C . SER B 1 225 ? -7.414 -16.297 -10.609 1 96.12 225 SER B C 1
ATOM 3959 O O . SER B 1 225 ? -8.094 -17.328 -10.531 1 96.12 225 SER B O 1
ATOM 3961 N N . ASN B 1 226 ? -6.141 -16.281 -10.82 1 97 226 ASN B N 1
ATOM 3962 C CA . ASN B 1 226 ? -5.383 -17.531 -10.859 1 97 226 ASN B CA 1
ATOM 3963 C C . ASN B 1 226 ? -4.719 -17.828 -9.516 1 97 226 ASN B C 1
ATOM 3965 O O . ASN B 1 226 ? -3.877 -18.719 -9.422 1 97 226 ASN B O 1
ATOM 3969 N N . LEU B 1 227 ? -5.125 -17.062 -8.539 1 98.5 227 LEU B N 1
ATOM 3970 C CA . LEU B 1 227 ? -4.602 -17.234 -7.191 1 98.5 227 LEU B CA 1
ATOM 3971 C C . LEU B 1 227 ? -5.664 -17.812 -6.266 1 98.5 227 LEU B C 1
ATOM 3973 O O . LEU B 1 227 ? -6.855 -17.734 -6.562 1 98.5 227 LEU B O 1
ATOM 3977 N N . CYS B 1 228 ? -5.25 -18.438 -5.219 1 98.69 228 CYS B N 1
ATOM 3978 C CA . CYS B 1 228 ? -6.133 -18.875 -4.145 1 98.69 228 CYS B CA 1
ATOM 3979 C C . CYS B 1 228 ? -5.504 -18.625 -2.781 1 98.69 228 CYS B C 1
ATOM 3981 O O . CYS B 1 228 ? -4.301 -18.375 -2.686 1 98.69 228 CYS B O 1
ATOM 3983 N N . PHE B 1 229 ? -6.293 -18.594 -1.836 1 98.75 229 PHE B N 1
ATOM 3984 C CA . PHE B 1 229 ? -5.906 -18.406 -0.444 1 98.75 229 PHE B CA 1
ATOM 3985 C C . PHE B 1 229 ? -6.316 -19.594 0.409 1 98.75 229 PHE B C 1
ATOM 3987 O O . PHE B 1 229 ? -7.438 -20.094 0.294 1 98.75 229 PHE B O 1
ATOM 3994 N N . ARG B 1 230 ? -5.422 -20.109 1.23 1 98.81 230 ARG B N 1
ATOM 3995 C CA . ARG B 1 230 ? -5.715 -21.156 2.203 1 98.81 230 ARG B CA 1
ATOM 3996 C C . ARG B 1 230 ? -5.324 -20.719 3.611 1 98.81 230 ARG B C 1
ATOM 3998 O O . ARG B 1 230 ? -4.203 -20.25 3.832 1 98.81 230 ARG B O 1
ATOM 4005 N N . PRO B 1 231 ? -6.223 -20.859 4.578 1 98.69 231 PRO B N 1
ATOM 4006 C CA . PRO B 1 231 ? -5.891 -20.484 5.953 1 98.69 231 PRO B CA 1
ATOM 4007 C C . PRO B 1 231 ? -4.836 -21.391 6.582 1 98.69 231 PRO B C 1
ATOM 4009 O O . PRO B 1 231 ? -4.676 -22.547 6.16 1 98.69 231 PRO B O 1
ATOM 4012 N N . LEU B 1 232 ? -4.113 -20.828 7.52 1 98.12 232 LEU B N 1
ATOM 4013 C CA . LEU B 1 232 ? -3.162 -21.625 8.289 1 98.12 232 LEU B CA 1
ATOM 4014 C C . LEU B 1 232 ? -3.889 -22.562 9.242 1 98.12 232 LEU B C 1
ATOM 4016 O O . LEU B 1 232 ? -5.016 -22.281 9.656 1 98.12 232 LEU B O 1
ATOM 4020 N N . TYR B 1 233 ? -3.164 -23.656 9.57 1 98 233 TYR B N 1
ATOM 4021 C CA . TYR B 1 233 ? -3.615 -24.578 10.602 1 98 233 TYR B CA 1
ATOM 4022 C C . TYR B 1 233 ? -2.473 -24.953 11.539 1 98 233 TYR B C 1
ATOM 4024 O O . TYR B 1 233 ? -1.405 -25.375 11.094 1 98 233 TYR B O 1
ATOM 4032 N N . PRO B 1 234 ? -2.729 -24.938 12.781 1 96.94 234 PRO B N 1
ATOM 4033 C CA . PRO B 1 234 ? -3.875 -24.344 13.461 1 96.94 234 PRO B CA 1
ATOM 4034 C C . PRO B 1 234 ? -4.117 -22.891 13.055 1 96.94 234 PRO B C 1
ATOM 4036 O O . PRO B 1 234 ? -3.188 -22.219 12.609 1 96.94 234 PRO B O 1
ATOM 4039 N N . VAL B 1 235 ? -5.32 -22.516 13.297 1 96.31 235 VAL B N 1
ATOM 4040 C CA . VAL B 1 235 ? -5.766 -21.203 12.844 1 96.31 235 VAL B CA 1
ATOM 4041 C C . VAL B 1 235 ? -4.949 -20.109 13.547 1 96.31 235 VAL B C 1
ATOM 4043 O O . VAL B 1 235 ? -4.695 -20.188 14.75 1 96.31 235 VAL B O 1
ATOM 4046 N N . SER B 1 236 ? -4.48 -19.188 12.719 1 93.5 236 SER B N 1
ATOM 4047 C CA . SER B 1 236 ? -3.799 -18 13.219 1 93.5 236 SER B CA 1
ATOM 4048 C C . SER B 1 236 ? -4.566 -16.734 12.867 1 93.5 236 SER B C 1
ATOM 4050 O O . SER B 1 236 ? -4.871 -16.484 11.695 1 93.5 236 SER B O 1
ATOM 4052 N N . GLU B 1 237 ? -4.863 -15.977 13.906 1 94.38 237 GLU B N 1
ATOM 4053 C CA . GLU B 1 237 ? -5.641 -14.758 13.719 1 94.38 237 GLU B CA 1
ATOM 4054 C C . GLU B 1 237 ? -4.883 -13.539 14.234 1 94.38 237 GLU B C 1
ATOM 4056 O O . GLU B 1 237 ? -3.975 -13.664 15.055 1 94.38 237 GLU B O 1
ATOM 4061 N N . ALA B 1 238 ? -5.246 -12.414 13.656 1 92.25 238 ALA B N 1
ATOM 4062 C CA . ALA B 1 238 ? -4.664 -11.141 14.086 1 92.25 238 ALA B CA 1
ATOM 4063 C C . ALA B 1 238 ? -5.75 -10.164 14.516 1 92.25 238 ALA B C 1
ATOM 4065 O O . ALA B 1 238 ? -6.727 -9.953 13.789 1 92.25 238 ALA B O 1
ATOM 4066 N N . GLY B 1 239 ? -5.562 -9.625 15.727 1 92.62 239 GLY B N 1
ATOM 4067 C CA . GLY B 1 239 ? -6.453 -8.562 16.156 1 92.62 239 GLY B CA 1
ATOM 4068 C C . GLY B 1 239 ? -6.176 -7.234 15.484 1 92.62 239 GLY B C 1
ATOM 4069 O O . GLY B 1 239 ? -5.137 -7.066 14.836 1 92.62 239 GLY B O 1
ATOM 4070 N N . LEU B 1 240 ? -7.156 -6.355 15.641 1 94.69 240 LEU B N 1
ATOM 4071 C CA . LEU B 1 240 ? -7.051 -5.027 15.047 1 94.69 240 LEU B CA 1
ATOM 4072 C C . LEU B 1 240 ? -7.367 -3.943 16.062 1 94.69 240 LEU B C 1
ATOM 4074 O O . LEU B 1 240 ? -8.266 -4.109 16.891 1 94.69 240 LEU B O 1
ATOM 4078 N N . CYS B 1 241 ? -6.613 -2.846 15.93 1 94.25 241 CYS B N 1
ATOM 4079 C CA . CYS B 1 241 ? -6.914 -1.729 16.828 1 94.25 241 CYS B CA 1
ATOM 4080 C C . CYS B 1 241 ? -6.75 -0.397 16.094 1 94.25 241 CYS B C 1
ATOM 4082 O O . CYS B 1 241 ? -5.871 -0.252 15.25 1 94.25 241 CYS B O 1
ATOM 4084 N N . ILE B 1 242 ? -7.574 0.481 16.375 1 95.69 242 ILE B N 1
ATOM 4085 C CA . ILE B 1 242 ? -7.387 1.876 16 1 95.69 242 ILE B CA 1
ATOM 4086 C C . ILE B 1 242 ? -6.688 2.633 17.125 1 95.69 242 ILE B C 1
ATOM 4088 O O . ILE B 1 242 ? -7.062 2.506 18.297 1 95.69 242 ILE B O 1
ATOM 4092 N N . VAL B 1 243 ? -5.637 3.365 16.781 1 95.31 243 VAL B N 1
ATOM 4093 C CA . VAL B 1 243 ? -4.793 4.004 17.797 1 95.31 243 VAL B CA 1
ATOM 4094 C C . VAL B 1 243 ? -4.668 5.492 17.5 1 95.31 243 VAL B C 1
ATOM 4096 O O . VAL B 1 243 ? -4.801 5.914 16.344 1 95.31 243 VAL B O 1
ATOM 4099 N N . TRP B 1 244 ? -4.445 6.266 18.516 1 92.38 244 TRP B N 1
ATOM 4100 C CA . TRP B 1 244 ? -4.105 7.684 18.406 1 92.38 244 TRP B CA 1
ATOM 4101 C C . TRP B 1 244 ? -3.203 8.117 19.562 1 92.38 244 TRP B C 1
ATOM 4103 O O . TRP B 1 244 ? -3.117 7.434 20.578 1 92.38 244 TRP B O 1
ATOM 4113 N N . LYS B 1 245 ? -2.488 9.156 19.344 1 86.06 245 LYS B N 1
ATOM 4114 C CA . LYS B 1 245 ? -1.567 9.633 20.375 1 86.06 245 LYS B CA 1
ATOM 4115 C C . LYS B 1 245 ? -2.32 10.078 21.625 1 86.06 245 LYS B C 1
ATOM 4117 O O . LYS B 1 245 ? -3.367 10.727 21.516 1 86.06 245 LYS B O 1
ATOM 4122 N N . LYS B 1 246 ? -1.675 9.727 22.656 1 79.81 246 LYS B N 1
ATOM 4123 C CA . LYS B 1 246 ? -2.23 10.203 23.922 1 79.81 246 LYS B CA 1
ATOM 4124 C C . LYS B 1 246 ? -2.176 11.727 24.016 1 79.81 246 LYS B C 1
ATOM 4126 O O . LYS B 1 246 ? -1.205 12.344 23.578 1 79.81 246 LYS B O 1
ATOM 4131 N N . TYR B 1 247 ? -3.223 12.359 24.516 1 71.12 247 TYR B N 1
ATOM 4132 C CA . TYR B 1 247 ? -3.324 13.781 24.812 1 71.12 247 TYR B CA 1
ATOM 4133 C C . TYR B 1 247 ? -3.266 14.609 23.531 1 71.12 247 TYR B C 1
ATOM 4135 O O . TYR B 1 247 ? -2.895 15.781 23.562 1 71.12 247 TYR B O 1
ATOM 4143 N N . GLN B 1 248 ? -3.416 13.898 22.469 1 72.19 248 GLN B N 1
ATOM 4144 C CA . GLN B 1 248 ? -3.475 14.633 21.203 1 72.19 248 GLN B CA 1
ATOM 4145 C C . GLN B 1 248 ? -4.656 15.602 21.188 1 72.19 248 GLN B C 1
ATOM 4147 O O . GLN B 1 248 ? -5.742 15.273 21.672 1 72.19 248 GLN B O 1
ATOM 4152 N N . VAL B 1 249 ? -4.391 16.797 20.703 1 69.19 249 VAL B N 1
ATOM 4153 C CA . VAL B 1 249 ? -5.473 17.75 20.484 1 69.19 249 VAL B CA 1
ATOM 4154 C C . VAL B 1 249 ? -6.098 17.5 19.109 1 69.19 249 VAL B C 1
ATOM 4156 O O . VAL B 1 249 ? -5.418 17.594 18.094 1 69.19 249 VAL B O 1
ATOM 4159 N N . PHE B 1 250 ? -7.324 17.188 19.141 1 77.12 250 PHE B N 1
ATOM 4160 C CA . PHE B 1 250 ? -8.023 16.844 17.906 1 77.12 250 PHE B CA 1
ATOM 4161 C C . PHE B 1 250 ? -8.695 18.078 17.297 1 77.12 250 PHE B C 1
ATOM 4163 O O . PHE B 1 250 ? -9.156 18.953 18.031 1 77.12 250 PHE B O 1
ATOM 4170 N N . SER B 1 251 ? -8.602 18.109 15.961 1 78.44 251 SER B N 1
ATOM 4171 C CA . SER B 1 251 ? -9.57 19 15.312 1 78.44 251 SER B CA 1
ATOM 4172 C C . SER B 1 251 ? -11 18.594 15.641 1 78.44 251 SER B C 1
ATOM 4174 O O . SER B 1 251 ? -11.242 17.5 16.156 1 78.44 251 SER B O 1
ATOM 4176 N N . ARG B 1 252 ? -11.953 19.422 15.398 1 80.62 252 ARG B N 1
ATOM 4177 C CA . ARG B 1 252 ? -13.359 19.109 15.648 1 80.62 252 ARG B CA 1
ATOM 4178 C C . ARG B 1 252 ? -13.797 17.891 14.844 1 80.62 252 ARG B C 1
ATOM 4180 O O . ARG B 1 252 ? -14.516 17.031 15.352 1 80.62 252 ARG B O 1
ATOM 4187 N N . ALA B 1 253 ? -13.367 17.844 13.578 1 87.25 253 ALA B N 1
ATOM 4188 C CA . ALA B 1 253 ? -13.703 16.719 12.719 1 87.25 253 ALA B CA 1
ATOM 4189 C C . ALA B 1 253 ? -13.156 15.414 13.281 1 87.25 253 ALA B C 1
ATOM 4191 O O . ALA B 1 253 ? -13.875 14.414 13.367 1 87.25 253 ALA B O 1
ATOM 4192 N N . ALA B 1 254 ? -11.922 15.406 13.711 1 89.44 254 ALA B N 1
ATOM 4193 C CA . ALA B 1 254 ? -11.289 14.219 14.266 1 89.44 254 ALA B CA 1
ATOM 4194 C C . ALA B 1 254 ? -11.953 13.797 15.57 1 89.44 254 ALA B C 1
ATOM 4196 O O . ALA B 1 254 ? -12.102 12.602 15.844 1 89.44 254 ALA B O 1
ATOM 4197 N N . GLU B 1 255 ? -12.336 14.766 16.312 1 87.25 255 GLU B N 1
ATOM 4198 C CA . GLU B 1 255 ? -13.016 14.484 17.578 1 87.25 255 GLU B CA 1
ATOM 4199 C C . GLU B 1 255 ? -14.359 13.797 17.328 1 87.25 255 GLU B C 1
ATOM 4201 O O . GLU B 1 255 ? -14.719 12.844 18.016 1 87.25 255 GLU B O 1
ATOM 4206 N N . GLN B 1 256 ? -15.047 14.336 16.391 1 90 256 GLN B N 1
ATOM 4207 C CA . GLN B 1 256 ? -16.328 13.742 16.047 1 90 256 GLN B CA 1
ATOM 4208 C C . GLN B 1 256 ? -16.172 12.312 15.547 1 90 256 GLN B C 1
ATOM 4210 O O . GLN B 1 256 ? -16.969 11.438 15.859 1 90 256 GLN B O 1
ATOM 4215 N N . PHE B 1 257 ? -15.211 12.117 14.773 1 93.81 257 PHE B N 1
ATOM 4216 C CA . PHE B 1 257 ? -14.914 10.781 14.273 1 93.81 257 PHE B CA 1
ATOM 4217 C C . PHE B 1 257 ? -14.617 9.828 15.422 1 93.81 257 PHE B C 1
ATOM 4219 O O . PHE B 1 257 ? -15.133 8.711 15.453 1 93.81 257 PHE B O 1
ATOM 4226 N N . LEU B 1 258 ? -13.766 10.227 16.328 1 92.06 258 LEU B N 1
ATOM 4227 C CA . LEU B 1 258 ? -13.422 9.414 17.484 1 92.06 258 LEU B CA 1
ATOM 4228 C C . LEU B 1 258 ? -14.664 9.07 18.297 1 92.06 258 LEU B C 1
ATOM 4230 O O . LEU B 1 258 ? -14.844 7.918 18.703 1 92.06 258 LEU B O 1
ATOM 4234 N N . ARG B 1 259 ? -15.461 10.023 18.531 1 90.88 259 ARG B N 1
ATOM 4235 C CA . ARG B 1 259 ? -16.703 9.797 19.281 1 90.88 259 ARG B CA 1
ATOM 4236 C C . ARG B 1 259 ? -17.562 8.742 18.594 1 90.88 259 ARG B C 1
ATOM 4238 O O . ARG B 1 259 ? -18.125 7.863 19.25 1 90.88 259 ARG B O 1
ATOM 4245 N N . GLN B 1 260 ? -17.641 8.852 17.281 1 92.75 260 GLN B N 1
ATOM 4246 C CA . GLN B 1 260 ? -18.438 7.895 16.531 1 92.75 260 GLN B CA 1
ATOM 4247 C C . GLN B 1 260 ? -17.844 6.488 16.625 1 92.75 260 GLN B C 1
ATOM 4249 O O . GLN B 1 260 ? -18.578 5.504 16.703 1 92.75 260 GLN B O 1
ATOM 4254 N N . ILE B 1 261 ? -16.578 6.395 16.531 1 93.06 261 ILE B N 1
ATOM 4255 C CA . ILE B 1 261 ? -15.891 5.113 16.656 1 93.06 261 ILE B CA 1
ATOM 4256 C C . ILE B 1 261 ? -16.172 4.512 18.031 1 93.06 261 ILE B C 1
ATOM 4258 O O . ILE B 1 261 ? -16.469 3.32 18.156 1 93.06 261 ILE B O 1
ATOM 4262 N N . GLN B 1 262 ? -16.062 5.328 19.047 1 90.94 262 GLN B N 1
ATOM 4263 C CA . GLN B 1 262 ? -16.297 4.891 20.406 1 90.94 262 GLN B CA 1
ATOM 4264 C C . GLN B 1 262 ? -17.734 4.406 20.594 1 90.94 262 GLN B C 1
ATOM 4266 O O . GLN B 1 262 ? -17.969 3.422 21.297 1 90.94 262 GLN B O 1
ATOM 4271 N N . GLU B 1 263 ? -18.609 5.086 19.984 1 88.5 263 GLU B N 1
ATOM 4272 C CA . GLU B 1 263 ? -20.031 4.707 20.062 1 88.5 263 GLU B CA 1
ATOM 4273 C C . GLU B 1 263 ? -20.281 3.389 19.344 1 88.5 263 GLU B C 1
ATOM 4275 O O . GLU B 1 263 ? -21.062 2.557 19.828 1 88.5 263 GLU B O 1
ATOM 4280 N N . GLU B 1 264 ? -19.688 3.279 18.203 1 88.75 264 GLU B N 1
ATOM 4281 C CA . GLU B 1 264 ? -19.922 2.098 17.375 1 88.75 264 GLU B CA 1
ATOM 4282 C C . GLU B 1 264 ? -19.297 0.857 18 1 88.75 264 GLU B C 1
ATOM 4284 O O . GLU B 1 264 ? -19.859 -0.236 17.938 1 88.75 264 GLU B O 1
ATOM 4289 N N . PHE B 1 265 ? -18.156 1.044 18.547 1 86.25 265 PHE B N 1
ATOM 4290 C CA . PHE B 1 265 ? -17.438 -0.128 19.016 1 86.25 265 PHE B CA 1
ATOM 4291 C C . PHE B 1 265 ? -17.422 -0.163 20.547 1 86.25 265 PHE B C 1
ATOM 4293 O O . PHE B 1 265 ? -16.781 -1.029 21.141 1 86.25 265 PHE B O 1
ATOM 4300 N N . LYS B 1 266 ? -18.5 0.464 21.328 1 64.62 266 LYS B N 1
ATOM 4301 C CA . LYS B 1 266 ? -18.719 0.494 22.766 1 64.62 266 LYS B CA 1
ATOM 4302 C C . LYS B 1 266 ? -17.891 -0.572 23.484 1 64.62 266 LYS B C 1
ATOM 4304 O O . LYS B 1 266 ? -18.188 -1.766 23.359 1 64.62 266 LYS B O 1
ATOM 4309 N N . ILE B 1 267 ? -16.688 -0.561 23.469 1 51.31 267 ILE B N 1
ATOM 4310 C CA . ILE B 1 267 ? -15.969 -1.4 24.422 1 51.31 267 ILE B CA 1
ATOM 4311 C C . ILE B 1 267 ? -16.625 -1.307 25.781 1 51.31 267 ILE B C 1
ATOM 4313 O O . ILE B 1 267 ? -17.062 -0.227 26.203 1 51.31 267 ILE B O 1
ATOM 4317 N N . ASP B 1 268 ? -17.109 -2.342 26.297 1 41.5 268 ASP B N 1
ATOM 4318 C CA . ASP B 1 268 ? -17.344 -2.434 27.734 1 41.5 268 ASP B CA 1
ATOM 4319 C C . ASP B 1 268 ? -16.266 -1.696 28.531 1 41.5 268 ASP B C 1
ATOM 4321 O O . ASP B 1 268 ? -15.148 -2.188 28.656 1 41.5 268 ASP B O 1
ATOM 4325 N N . MET B 1 269 ? -15.922 -0.599 28.359 1 34.97 269 MET B N 1
ATOM 4326 C CA . MET B 1 269 ? -15.102 0.06 29.375 1 34.97 269 MET B CA 1
ATOM 4327 C C . MET B 1 269 ? -15.461 -0.426 30.766 1 34.97 269 MET B C 1
ATOM 4329 O O . MET B 1 269 ? -14.797 -0.075 31.75 1 34.97 269 MET B O 1
ATOM 4333 N N . GLU B 1 270 ? -16.625 -0.768 30.969 1 34.66 270 GLU B N 1
ATOM 4334 C CA . GLU B 1 270 ? -17 -1.172 32.312 1 34.66 270 GLU B CA 1
ATOM 4335 C C . GLU B 1 270 ? -16.172 -2.361 32.781 1 34.66 270 GLU B C 1
ATOM 4337 O O . GLU B 1 270 ? -16.328 -2.834 33.906 1 34.66 270 GLU B O 1
ATOM 4342 N N . ALA B 1 271 ? -15.344 -3.023 32.219 1 29.17 271 ALA B N 1
ATOM 4343 C CA . ALA B 1 271 ? -14.82 -3.904 33.281 1 29.17 271 ALA B CA 1
ATOM 4344 C C . ALA B 1 271 ? -13.773 -3.188 34.125 1 29.17 271 ALA B C 1
ATOM 4346 O O . ALA B 1 271 ? -13 -2.369 33.594 1 29.17 271 ALA B O 1
#

Secondary structure (DSSP, 8-state):
----HHHHHHHHHHHHHTS--EEE-SS-EEEPHHHHHHHHHHHHHHHHHHHHHHHHS--SSS--EEEEEEE---TTHHHHHHHHHHHHHH-TTEEEEEEE--HHHHHHHHHTTS-SEEEEESS---TTEEEEEEEEEEEEEEEEETTSGGGGSSSB-GGGTTTSEEEEEHHHHH-HHHHHHHTS-GGGSEEEEEESSHHHHHHHHHTTS-EEEEETTSS--STT-SEEEEEBSS--EEEEEEEEETTPPPPHHHHHHHHHHHHHH---TT-/----HHHHHHHHHHHHHTS--EEE-SS-EEEPHHHHHHHHHHHHHHHHHHHHHHHHS--SSS--EEEEEEE---TTHHHHHHHHHHHHHH-TTEEEEEEE--HHHHHHHHHTTS-SEEEEESS---TTEEEEEEEEEEEEEEEEETTSGGGGSSSB-GGGTTTSEEEEEHHHHH-HHHHHHHTS-GGGSEEEEEESSHHHHHHHHHTTS-EEEEETTSS--STT-SEEEEEBSS--EEEEEEEEETTPPPPHHHHHHHHHHHHHH---TT-

Sequence (542 aa):
MTQPPLSRQLKDLENEVGKQLLIRGSKKVTLTEDGMLLRKRAEEMIALMEKTKSELSSSDENISGEIYMGSGETEAVSTIAKVAKNLQKDHPFIRYHIYSGDAEHIIDRLDKGLIDFGLLVEPVDIAKYDYIRLPVKDTWGVLMRKDSPLAEKESICAEDLWDKPLILSHQTTISNEMFAWLRKDISQLNIVATYDLIYNASRFVKMGFGYAITLDKLINTSGDSNLCFRPLYPVSEAGLCIVWKKYQVFSRAAEQFLRQIQEEFKIDMEAMTQPPLSRQLKDLENEVGKQLLIRGSKKVTLTEDGMLLRKRAEEMIALMEKTKSELSSSDENISGEIYMGSGETEAVSTIAKVAKNLQKDHPFIRYHIYSGDAEHIIDRLDKGLIDFGLLVEPVDIAKYDYIRLPVKDTWGVLMRKDSPLAEKESICAEDLWDKPLILSHQTTISNEMFAWLRKDISQLNIVATYDLIYNASRFVKMGFGYAITLDKLINTSGDSNLCFRPLYPVSEAGLCIVWKKYQVFSRAAEQFLRQIQEEFKIDMEA

InterPro domains:
  IPR000847 LysR, HTH, N-terminal domain [PF00126] (1-35)
  IPR000847 LysR, HTH, N-terminal domain [PS50931] (1-32)
  IPR005119 LysR, substrate-binding [PF03466] (63-265)
  IPR036388 Winged helix-like DNA-binding domain superfamily [G3DSA:1.10.10.10] (1-61)
  IPR036390 Winged helix DNA-binding domain superfamily [SSF46785] (1-61)
  IPR050950 HTH-type LysR transcriptional regulators [PTHR30419] (1-266)

Organism: NCBI:txid537013

Nearest PDB structures (foldseek):
  3fzv-assembly1_B  TM=6.031E-01  e=2.459E-17  Pseudomonas aeruginosa PAO1
  6m5f-assembly1_D  TM=6.362E-01  e=1.161E-16  Pseudomonas aeruginosa PAO1
  6m5f-assembly1_B  TM=6.146E-01  e=1.793E-16  Pseudomonas aeruginosa PAO1
  6m5f-assembly1_A  TM=6.176E-01  e=2.446E-16  Pseudomonas aeruginosa PAO1
  3fzv-assembly1_A  TM=6.238E-01  e=3.550E-16  Pseudomonas aeruginosa PAO1

Solvent-accessible surface area (backbone atoms only — not comparable to full-atom values): 29115 Å² total; per-residue (Å²): 131,81,65,55,68,67,56,45,49,48,49,50,46,19,61,70,67,71,37,67,29,59,44,73,50,99,86,49,79,41,67,29,74,58,22,47,50,47,48,51,51,48,48,51,47,48,52,40,47,52,51,48,50,43,44,64,65,46,70,67,95,65,58,36,27,66,38,32,34,24,27,43,89,54,65,65,51,38,60,54,28,44,53,51,44,58,46,34,76,81,29,72,56,42,26,38,38,41,38,66,38,40,65,68,56,34,51,52,35,42,75,69,56,69,28,58,36,32,41,39,66,47,88,68,92,52,85,74,36,43,71,48,71,52,97,54,71,45,42,36,23,38,39,29,35,56,85,41,78,72,55,76,44,80,53,41,42,41,78,75,46,53,86,37,45,29,27,38,33,55,64,49,75,70,35,65,64,56,36,59,62,48,72,46,55,76,88,70,42,44,67,42,32,33,22,59,52,62,69,65,51,49,33,26,18,70,65,66,59,33,37,28,52,42,61,56,78,74,63,65,43,45,59,84,42,64,36,38,76,29,39,34,45,75,79,44,72,28,47,33,30,41,32,30,60,59,90,59,84,65,36,68,40,42,44,52,50,50,52,51,51,49,63,71,52,60,65,77,68,81,116,132,82,65,54,67,64,56,45,49,49,48,50,48,19,60,70,69,70,37,67,29,59,44,74,49,98,86,50,80,41,67,28,75,58,21,48,49,48,49,51,50,47,48,50,48,47,52,41,46,52,51,48,50,44,44,64,65,48,70,65,94,65,57,34,26,65,37,32,35,24,27,42,90,53,66,64,50,40,59,54,28,45,54,52,43,58,46,33,75,81,28,72,56,44,26,37,39,42,38,66,39,40,66,69,56,34,49,52,33,43,75,70,56,68,28,61,36,30,40,40,64,47,87,68,92,51,84,75,36,43,72,48,72,50,98,54,68,45,41,36,22,39,38,29,36,54,85,41,78,71,52,77,43,79,51,42,43,40,78,75,48,50,86,37,45,29,28,38,34,54,65,49,76,70,35,62,64,56,34,58,62,48,72,47,55,75,88,71,41,45,64,42,32,34,23,58,51,62,67,63,53,50,33,28,19,70,63,65,57,33,38,29,53,43,59,55,77,73,63,66,43,46,59,84,40,63,36,38,74,28,40,34,45,76,80,41,71,29,47,34,33,44,32,31,59,61,89,60,83,65,38,71,40,41,44,52,49,50,52,48,50,48,64,72,52,56,64,75,70,77,114

pLDDT: mean 80.52, std 20.76, range [25.61, 98.88]

Foldseek 3Di:
DPPPPVRVVLVVVCVVVVHQQWDDDPPDTDGDPVVVVVVVVVVLVVLVVVQVVQLVVQPDDQRAGEAEEEEEDDPCVVVLVVLVVVVCVRHVRYYYHYHYWAPVVRVVCQVSVSHFKYKYKDDDDFVQWDKDWAPDKWWKWKKAFCPDPCVPDQADALVNQQAWAEEEEPVCLVDPPVCVRNVDDPVSGRHPYYHTHCPVVNVCRLVVNTMYTDTPPSDDCPDPHRMDIHTHPVIDIIIMMMIHGPPDDDRPSSVVSVVSVCVVRVPCPVD/DPPPPVRVVLVVVCVVVVHQQWDDDPPDTDGDPVVVVVVVVVVLVVLVVVQVVQLVPQPDPQRAGEAEEEEEDDPCVVVLVVLVVVVCVRHVRYYYHYHYWAPVVRVVCQVSVSHFKYKYKDDDDFVQWDKDWAPDKWWKWKKAFCPDPCVPDQADALVNQQAWAEEEEPVCLVDPVVCVRNVDDPVSGRHQYYHTHCPVVNVCRLVVNTMYIDTPPSDDCPDPHRMDIHTHPVIDIIIMMMIHGPPDDDRPSSVVSVVSVCVVRVDCPVD

Radius of gyration: 24.02 Å; Cα contacts (8 Å, |Δi|>4): 1009; chains: 2; bounding box: 58×68×71 Å

=== Feature glossary ===
The record interleaves many kinds of information about one protein. Here is each kind framed as the question it answers.

Q: What does the local fold look like, residue by residue?
A: The Foldseek 3Di string encodes local tertiary geometry as a 20-letter alphabet — one character per residue — derived from the relative positions of nearby Cα atoms. Unlike the amino-acid sequence, 3Di is a direct function of the 3D structure, so two proteins with the same fold have similar 3Di strings even at low sequence identity.

Q: Which residues are in helices, strands, or loops?
A: The SS8 string is DSSP's per-residue secondary-structure call. α-helix (H) means an i→i+4 H-bond ladder; β-strand (E) means the residue participates in a β-sheet; 3₁₀ (G) and π (I) are tighter and wider helices; T/S are turns/bends; '-' is loop.

Q: How big and how compact is the whole molecule?
A: Radius of gyration (Rg) is the root-mean-square distance of Cα atoms from their centroid — a single number for overall size and compactness. A globular domain of N residues has Rg ≈ 2.2·N^0.38 Å; an extended or disordered chain has a much larger Rg. The Cα contact count is the number of residue pairs whose Cα atoms are within 8 Å and are more than four positions apart in sequence — a standard proxy for tertiary packing density. The bounding box is the smallest axis-aligned box enclosing all Cα atoms.

Q: Where is each backbone atom in 3D?
A: Structure coordinates are given as an mmCIF _atom_site loop: one row per atom with element, residue name, chain id, sequence number, and x/y/z position in Å. Only the four main-chain atoms per residue are included here; side chains are omitted to keep the record compact.

Q: What is the amino-acid chain?
A: Primary structure: the covalent order of the twenty standard amino acids along the backbone. Two proteins with the same sequence will (almost always) fo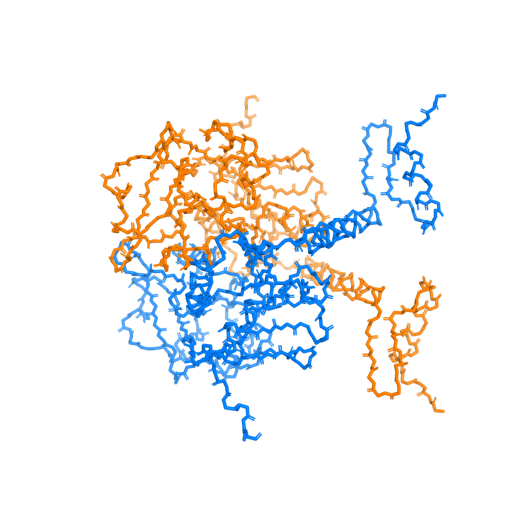ld to the same structure; two with 30% identity often share a fold but not the details.

Q: What if only a Cα trace is available?
A: Three-state secondary structure (P-SEA) collapses the eight DSSP classes into helix (a), strand (b), and coil (c). P-SEA assigns these from Cα geometry alone — distances and angles — without requiring backbone oxygens, so it works on any Cα trace.

Q: What family and function is it annotated with?
A: Database cross-references. InterPro integrates a dozen domain/family signature databases into unified entries with residue-range hits. GO terms attach function/process/location labels with evidence codes. CATH codes position the fold in a four-level structural taxonomy. Organism is the NCBI-taxonomy species name.

Q: How confident is the AlphaFold model at each residue?
A: pLDDT is the predicted lDDT-Cα score: AlphaFold's confidence that the local environment of each residue (all inter-atomic distances within 15 Å) is correctly placed. It is a per-residue number between 0 and 100, with higher meaning more reliable.

Q: How mobile is each atom in the crystal?
A: B-factor (Debye–Waller factor) reflects atomic displacement in the crystal lattice. It is an experimental observable (units Å²), not a prediction; low values mean the atom is pinned down, high values mean it moves or is heterogeneous across the crystal.

Q: Which residues are buried vs exposed?
A: SASA measures how much of the protein is reachable by solvent. It is computed by rolling a water-sized probe over the atomic surface and summing the exposed area (Å²). Per-residue SASA distinguishes core (buried, low SASA) from surface (exposed, high SASA) residues; total SASA is a whole-molecule size measure.

Q: What do the diagnostic plots show?
A: Plot images: a contact map (which residues are close in 3D, as an N×N binary image), a Ramachandran scatter (backbone torsion angles, revealing secondary-structure composition at a glance), and — for AlphaFold structures — a PAE heatmap (pairwise prediction confidence).

Q: What known structures does this most resemble?
A: The Foldseek neighbor list gives the closest experimentally determined structures in the PDB, ranked by structural alignment. TM-score near 1 means near-identical fold; near 0.3 means only rough topology match. This is how one finds what a novel AlphaFold prediction most resembles in the solved-structure universe.

Q: Are the domains correctly placed relative to each other?
A: Predicted aligned error is AlphaFold's pairwise confidence. Unlike pLDDT (per-residue), PAE is per-residue-pair and captures whether two parts of the structure are correctly placed relative to each other. Units are ångströms of expected positional error.

Q: What do the rendered images show?
A: Structure images are PyMOL renders from six orthogonal camera directions. Cartoon representation draws helices as coils and strands as arrows; sticks shows the backbone as bonds; surface shows the solvent-excluded envelope. Rainbow coloring maps sequence position to hue (blue→red, N→C); chain coloring assigns a distinct color per polypeptide.

Q: What are the backbone torsion angles?
A: φ (phi) and ψ (psi) are the two rotatable backbone dihedrals per residue: φ is the C(i-1)–N–Cα–C torsion, ψ is the N–Cα–C–N(i+1) torsion, both in degrees on (−180°, 180°]. α-helical residues cluster near (−60°, −45°); β-strand residues near (−120°, +130°). A Ramachandran plot is simply a scatter of (φ, ψ) for every residue.